Protein AF-A0A5J4DY06-F1 (afdb_monomer_lite)

pLDDT: mean 73.96, std 21.11, range [23.81, 98.19]

Secondary structure (DSSP, 8-state):
----------SS--S----PPP-----------------------PPPPPHHHHHHHHHHHHHHHHHHHHHHHHHHHHHHHHHHHHHHTTSPPGGG-SSS--TT---HHHHHHHHHHHHHHHHHHHHTSHHHHHHHHHHHHHHHHHHHHHHHHHHHHHHHHS-SS--STT-----HHHHHHHHHHHHHHHHHHHHHHHHHHHHHHHHHHHTT----HHHHHHHHTSTTHHHHHHHHHHHHHHHHHHHHHHHHHHHSTT-HHHHHHHHHHHHHHHHHHHHHHHHHHHHIIIIIHHHHHHHHHHHHHHHHHHHHHTTS---HHHHHHHHHHHHHHHHHHHHHHHHHHHHHHHHHHHHHHHHHHHHHHHHHHHHHHHHHHHHHHHHHHHHHHHHHHHHHHHS-S--TTS---HHHHHHHHHHHHHHSPP-

Radius of gyration: 34.56 Å; chains: 1; bounding box: 85×85×115 Å

Sequence (427 aa):
MAFSRVGFLTAAAFCAGWMVLTANLPSALADTRSGREQAQKAGKAAPPVRKKDTEYEVRANKERERASRLMRAIASILEDASVQRYDARKLPSKDDYLVAVPPWTETREDRQEAIRELLDSALAVVTDAPIVDLQKVVSSRYDTIRDLEHRITRLRERRLDAPKDGMLPGILTETVDTINSNIKDLEARIVENRKEIEVSKGKIHKALNDAGVEISKEQLDLLLGSVLGGDLVRLVASFEAARHIDNRLGQLMGENNESLDAARRYFGMHAALFAMLLHAQNELVRKIDRVYMKRLKTIIKDIRTARGETTRMLRERNRDDQRRTLMANRKAQKFSEQVAIFYRNYLKTQRQQIIDARKRTVRDLRIADNTYETVEASFQLRALIEDARASFEAIQKLEAPGFDQVFKNKQLRKEFENLTRKLGPTS

Structure (mmCIF, N/CA/C/O backbone):
data_AF-A0A5J4DY06-F1
#
_entry.id   AF-A0A5J4DY06-F1
#
loop_
_atom_site.group_PDB
_atom_site.id
_atom_site.type_symbol
_atom_site.label_atom_id
_atom_site.label_alt_id
_atom_site.label_comp_id
_atom_site.label_asym_id
_atom_site.label_entity_id
_atom_site.label_seq_id
_atom_site.pdbx_PDB_ins_code
_atom_site.Cartn_x
_atom_site.Cartn_y
_atom_site.Cartn_z
_atom_site.occupancy
_atom_site.B_iso_or_equiv
_atom_site.auth_seq_id
_atom_site.auth_comp_id
_atom_site.auth_asym_id
_atom_site.auth_atom_id
_atom_site.pdbx_PDB_model_num
ATOM 1 N N . MET A 1 1 ? -7.061 19.333 63.121 1.00 29.39 1 MET A N 1
ATOM 2 C CA . MET A 1 1 ? -5.755 19.872 62.683 1.00 29.39 1 MET A CA 1
ATOM 3 C C . MET A 1 1 ? -5.229 18.995 61.554 1.00 29.39 1 MET A C 1
ATOM 5 O O . MET A 1 1 ? -5.328 17.792 61.699 1.00 29.39 1 MET A O 1
ATOM 9 N N . ALA A 1 2 ? -4.759 19.627 60.473 1.00 26.33 2 ALA A N 1
ATOM 10 C CA . ALA A 1 2 ? -3.755 19.223 59.471 1.00 26.33 2 ALA A CA 1
ATOM 11 C C . ALA A 1 2 ? -3.542 17.748 59.006 1.00 26.33 2 ALA A C 1
ATOM 13 O O . ALA A 1 2 ? -3.378 16.843 59.811 1.00 26.33 2 ALA A O 1
ATOM 14 N N . PHE A 1 3 ? -3.326 17.619 57.680 1.00 23.81 3 PHE A N 1
ATOM 15 C CA . PHE A 1 3 ? -2.744 16.494 56.907 1.00 23.81 3 PHE A CA 1
ATOM 16 C C . PHE A 1 3 ? -3.567 15.183 56.773 1.00 23.81 3 PHE A C 1
ATOM 18 O O . PHE A 1 3 ? -4.143 14.702 57.735 1.00 23.81 3 PHE A O 1
ATOM 25 N N . SER A 1 4 ? -3.650 14.534 55.596 1.00 25.78 4 SER A N 1
ATOM 26 C CA . SER A 1 4 ? -3.225 14.949 54.241 1.00 25.78 4 SER A CA 1
ATOM 27 C C . SER A 1 4 ? -4.017 14.249 53.121 1.00 25.78 4 SER A C 1
ATOM 29 O O . SER A 1 4 ? -4.681 13.242 53.347 1.00 25.78 4 SER A O 1
ATOM 31 N N . ARG A 1 5 ? -3.911 14.776 51.893 1.00 31.89 5 ARG A N 1
ATOM 32 C CA . ARG A 1 5 ? -4.499 14.215 50.663 1.00 31.89 5 ARG A CA 1
ATOM 33 C C . ARG A 1 5 ? -3.743 12.970 50.176 1.00 31.89 5 ARG A C 1
ATOM 35 O O . ARG A 1 5 ? -2.547 13.059 49.918 1.00 31.89 5 ARG A O 1
ATOM 42 N N . VAL A 1 6 ? -4.481 11.896 49.902 1.00 27.73 6 VAL A N 1
ATOM 43 C CA . VAL A 1 6 ? -4.159 10.794 48.969 1.00 27.73 6 VAL A CA 1
ATOM 44 C C . VAL A 1 6 ? -5.513 10.357 48.378 1.00 27.73 6 VAL A C 1
ATOM 46 O O . VAL A 1 6 ? -6.487 10.304 49.117 1.00 27.73 6 VAL A O 1
ATOM 49 N N . GLY A 1 7 ? -5.710 10.081 47.090 1.00 26.09 7 GLY A N 1
ATOM 50 C CA . GLY A 1 7 ? -4.785 10.092 45.957 1.00 26.09 7 GLY A CA 1
ATOM 51 C C . GLY A 1 7 ? -5.404 9.338 44.774 1.00 26.09 7 GLY A C 1
ATOM 52 O O . GLY A 1 7 ? -4.909 8.281 44.405 1.00 26.09 7 GLY A O 1
ATOM 53 N N . PHE A 1 8 ? -6.508 9.847 44.213 1.00 24.73 8 PHE A N 1
ATOM 54 C CA . PHE A 1 8 ? -7.174 9.276 43.029 1.00 24.73 8 PHE A CA 1
ATOM 55 C C . PHE A 1 8 ? -6.266 9.433 41.793 1.00 24.73 8 PHE A C 1
ATOM 57 O O . PHE A 1 8 ? -6.304 10.465 41.124 1.00 24.73 8 PHE A O 1
ATOM 64 N N . LEU A 1 9 ? -5.378 8.461 41.540 1.00 26.08 9 LEU A N 1
ATOM 65 C CA . LEU A 1 9 ? -4.348 8.590 40.498 1.00 26.08 9 LEU A CA 1
ATOM 66 C C . LEU A 1 9 ? -3.763 7.243 40.011 1.00 26.08 9 LEU A C 1
ATOM 68 O O . LEU A 1 9 ? -2.550 7.078 39.945 1.00 26.08 9 LEU A O 1
ATOM 72 N N . THR A 1 10 ? -4.611 6.287 39.612 1.00 27.33 10 THR A N 1
ATOM 73 C CA . THR A 1 10 ? -4.180 5.006 38.995 1.00 27.33 10 THR A CA 1
ATOM 74 C C . THR A 1 10 ? -5.220 4.434 38.014 1.00 27.33 10 THR A C 1
ATOM 76 O O . THR A 1 10 ? -5.799 3.377 38.235 1.00 27.33 10 THR A O 1
ATOM 79 N N . ALA A 1 11 ? -5.442 5.123 36.888 1.00 24.81 11 ALA A N 1
ATOM 80 C CA . ALA A 1 11 ? -6.161 4.558 35.728 1.00 24.81 11 ALA A CA 1
ATOM 81 C C . ALA A 1 11 ? -5.686 5.088 34.354 1.00 24.81 11 ALA A C 1
ATOM 83 O O . ALA A 1 11 ? -5.924 4.455 33.333 1.00 24.81 11 ALA A O 1
ATOM 84 N N . ALA A 1 12 ? -4.973 6.221 34.308 1.00 25.16 12 ALA A N 1
ATOM 85 C CA . ALA A 1 12 ? -4.608 6.919 33.066 1.00 25.16 12 ALA A CA 1
ATOM 86 C C . ALA A 1 12 ? -3.180 6.625 32.543 1.00 25.16 12 ALA A C 1
ATOM 88 O O . ALA A 1 12 ? -2.610 7.428 31.808 1.00 25.16 12 ALA A O 1
ATOM 89 N N . ALA A 1 13 ? -2.567 5.502 32.936 1.00 25.31 13 ALA A N 1
ATOM 90 C CA . ALA A 1 13 ? -1.141 5.231 32.715 1.00 25.31 13 ALA A CA 1
ATOM 91 C C . ALA A 1 13 ? -0.868 3.941 31.914 1.00 25.31 13 ALA A C 1
ATOM 93 O O . ALA A 1 13 ? -0.139 3.071 32.380 1.00 25.31 13 ALA A O 1
ATOM 94 N N . PHE A 1 14 ? -1.429 3.821 30.702 1.00 26.16 14 PHE A N 1
ATOM 95 C CA . PHE A 1 14 ? -1.058 2.745 29.760 1.00 26.16 14 PHE A CA 1
ATOM 96 C C . PHE A 1 14 ? -0.947 3.151 28.272 1.00 26.16 14 PHE A C 1
ATOM 98 O O . PHE A 1 14 ? -0.689 2.301 27.426 1.00 26.16 14 PHE A O 1
ATOM 105 N N . CYS A 1 15 ? -1.042 4.445 27.932 1.00 25.62 15 CYS A N 1
ATOM 106 C CA . CYS A 1 15 ? -0.989 4.936 26.539 1.00 25.62 15 CYS A CA 1
ATOM 107 C C . CYS A 1 15 ? 0.415 5.356 26.041 1.00 25.62 15 CYS A C 1
ATOM 109 O O . CYS A 1 15 ? 0.528 6.138 25.100 1.00 25.62 15 CYS A O 1
ATOM 111 N N . ALA A 1 16 ? 1.501 4.878 26.659 1.00 27.62 16 ALA A N 1
ATOM 112 C CA . ALA A 1 16 ? 2.870 5.260 26.293 1.00 27.62 16 ALA A CA 1
ATOM 113 C C . ALA A 1 16 ? 3.794 4.037 26.188 1.00 27.62 16 ALA A C 1
ATOM 115 O O . ALA A 1 16 ? 4.534 3.718 27.117 1.00 27.62 16 ALA A O 1
ATOM 116 N N . GLY A 1 17 ? 3.763 3.339 25.048 1.00 25.75 17 GLY A N 1
ATOM 117 C CA . GLY A 1 17 ? 4.574 2.133 24.896 1.00 25.75 17 GLY A CA 1
ATOM 118 C C . GLY A 1 17 ? 4.544 1.462 23.528 1.00 25.75 17 GLY A C 1
ATOM 119 O O . GLY A 1 17 ? 4.097 0.328 23.462 1.00 25.75 17 GLY A O 1
ATOM 120 N N . TRP A 1 18 ? 5.050 2.144 22.488 1.00 26.56 18 TRP A N 1
ATOM 121 C CA . TRP A 1 18 ? 5.721 1.631 21.266 1.00 26.56 18 TRP A CA 1
ATOM 122 C C . TRP A 1 18 ? 5.713 2.738 20.189 1.00 26.56 18 TRP A C 1
ATOM 124 O O . TRP A 1 18 ? 4.723 3.437 20.043 1.00 26.56 18 TRP A O 1
ATOM 134 N N . MET A 1 19 ? 6.771 3.007 19.418 1.00 25.09 19 MET A N 1
ATOM 135 C CA . MET A 1 19 ? 7.960 2.214 19.094 1.00 25.09 19 MET A CA 1
ATOM 136 C C . MET A 1 19 ? 9.171 3.146 18.878 1.00 25.09 19 MET A C 1
ATOM 138 O O . MET A 1 19 ? 9.257 3.808 17.851 1.00 25.09 19 MET A O 1
ATOM 142 N N . VAL A 1 20 ? 10.130 3.163 19.810 1.00 27.02 20 VAL A N 1
ATOM 143 C CA . VAL A 1 20 ? 11.465 3.742 19.563 1.00 27.02 20 VAL A CA 1
ATOM 144 C C . VAL A 1 20 ? 12.313 2.681 18.866 1.00 27.02 20 VAL A C 1
ATOM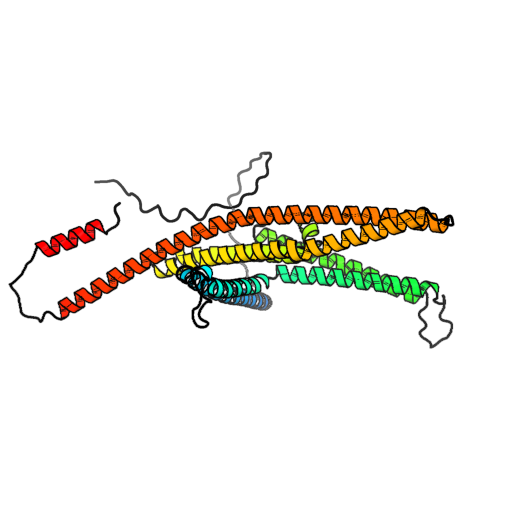 146 O O . VAL A 1 20 ? 12.476 1.583 19.402 1.00 27.02 20 VAL A O 1
ATOM 149 N N . LEU A 1 21 ? 12.851 2.990 17.684 1.00 28.03 21 LEU A N 1
ATOM 150 C CA . LEU A 1 21 ? 13.948 2.221 17.098 1.00 28.03 21 LEU A CA 1
ATOM 151 C C . LEU A 1 21 ? 15.271 2.923 17.431 1.00 28.03 21 LEU A C 1
ATOM 153 O O . LEU A 1 21 ? 15.371 4.143 17.386 1.00 28.03 21 LEU A O 1
ATOM 157 N N . THR A 1 22 ? 16.271 2.148 17.829 1.00 27.14 22 THR A N 1
ATOM 158 C CA . THR A 1 22 ? 17.489 2.637 18.487 1.00 27.14 22 THR A CA 1
ATOM 159 C C . THR A 1 22 ? 18.591 3.060 17.515 1.00 27.14 22 THR A C 1
ATOM 161 O O . THR A 1 22 ? 18.961 2.264 16.650 1.00 27.14 22 THR A O 1
ATOM 164 N N . ALA A 1 23 ? 19.232 4.209 17.765 1.00 28.73 23 ALA A N 1
ATOM 165 C CA . ALA A 1 23 ? 20.577 4.515 17.269 1.00 28.73 23 ALA A CA 1
ATOM 166 C C . ALA A 1 23 ? 21.391 5.364 18.275 1.00 28.73 23 ALA A C 1
ATOM 168 O O . ALA A 1 23 ? 20.957 6.424 18.710 1.00 28.73 23 ALA A O 1
ATOM 169 N N . ASN A 1 24 ? 22.592 4.878 18.602 1.00 25.61 24 ASN A N 1
ATOM 170 C CA . ASN A 1 24 ? 23.661 5.522 19.387 1.00 25.61 24 ASN A CA 1
ATOM 171 C C . ASN A 1 24 ? 24.776 5.959 18.407 1.00 25.61 24 ASN A C 1
ATOM 173 O O . ASN A 1 24 ? 24.871 5.352 17.342 1.00 25.61 24 ASN A O 1
ATOM 177 N N . LEU A 1 25 ? 25.706 6.897 18.639 1.00 25.64 25 LEU A N 1
ATOM 178 C CA . LEU A 1 25 ? 26.154 7.820 19.719 1.00 25.64 25 LEU A CA 1
ATOM 179 C C . LEU A 1 25 ? 27.141 8.823 19.007 1.00 25.64 25 LEU A C 1
ATOM 181 O O . LEU A 1 25 ? 27.393 8.599 17.818 1.00 25.64 25 LEU A O 1
ATOM 185 N N . PRO A 1 26 ? 27.811 9.833 19.626 1.00 33.34 26 PRO A N 1
ATOM 186 C CA . PRO A 1 26 ? 27.715 10.438 20.962 1.00 33.34 26 PRO A CA 1
ATOM 187 C C . PRO A 1 26 ? 27.633 11.998 20.978 1.00 33.34 26 PRO A C 1
ATOM 189 O O . PRO A 1 26 ? 27.609 12.676 19.957 1.00 33.34 26 PRO A O 1
ATOM 192 N N . SER A 1 27 ? 27.639 12.538 22.199 1.00 27.23 27 SER A N 1
ATOM 193 C CA . SER A 1 27 ? 27.631 13.935 22.669 1.00 27.23 27 SER A CA 1
ATOM 194 C C . SER A 1 27 ? 28.631 14.946 22.068 1.00 27.23 27 SER A C 1
ATOM 196 O O . SER A 1 27 ? 29.796 14.621 21.853 1.00 27.23 27 SER A O 1
ATOM 198 N N . ALA A 1 28 ? 28.233 16.229 22.053 1.00 25.36 28 ALA A N 1
ATOM 199 C CA . ALA A 1 28 ? 29.110 17.384 22.316 1.00 25.36 28 ALA A CA 1
ATOM 200 C C . ALA A 1 28 ? 28.316 18.553 22.952 1.00 25.36 28 ALA A C 1
ATOM 202 O O . ALA A 1 28 ? 27.135 18.734 22.665 1.00 25.36 28 ALA A O 1
ATOM 203 N N . LEU A 1 29 ? 28.959 19.308 23.850 1.00 26.34 29 LEU A N 1
ATOM 204 C CA . LEU A 1 29 ? 28.382 20.386 24.677 1.00 26.34 29 LEU A CA 1
ATOM 205 C C . LEU A 1 29 ? 28.415 21.758 23.977 1.00 26.34 29 LEU A C 1
ATOM 207 O O . LEU A 1 29 ? 29.354 22.010 23.229 1.00 26.34 29 LEU A O 1
ATOM 211 N N . ALA A 1 30 ? 27.510 22.676 24.354 1.00 27.42 30 ALA A N 1
ATOM 212 C CA . ALA A 1 30 ? 27.876 24.022 24.841 1.00 27.42 30 ALA A CA 1
ATOM 213 C C . ALA A 1 30 ? 26.662 24.831 25.353 1.00 27.42 30 ALA A C 1
ATOM 215 O O . ALA A 1 30 ? 25.580 24.802 24.771 1.00 27.42 30 ALA A O 1
ATOM 216 N N . ASP A 1 31 ? 26.883 25.586 26.430 1.00 26.38 31 ASP A N 1
ATOM 217 C CA . ASP A 1 31 ? 25.990 26.610 26.987 1.00 26.38 31 ASP A CA 1
ATOM 218 C C . ASP A 1 31 ? 25.717 27.784 26.027 1.00 26.38 31 ASP A C 1
ATOM 220 O O . ASP A 1 31 ? 26.595 28.198 25.271 1.00 26.38 31 ASP A O 1
ATOM 224 N N . THR A 1 32 ? 24.575 28.461 26.197 1.00 28.03 32 THR A N 1
ATOM 225 C CA . THR A 1 32 ? 24.593 29.857 26.699 1.00 28.03 32 THR A CA 1
ATOM 226 C C . THR A 1 32 ? 23.214 30.353 27.142 1.00 28.03 32 THR A C 1
ATOM 228 O O . THR A 1 32 ? 22.198 30.169 26.477 1.00 28.03 32 THR A O 1
ATOM 231 N N . ARG A 1 33 ? 23.193 31.017 28.303 1.00 26.50 33 ARG A N 1
ATOM 232 C CA . ARG A 1 33 ? 22.049 31.773 28.835 1.00 26.50 33 ARG A CA 1
ATOM 233 C C . ARG A 1 33 ? 22.005 33.192 28.249 1.00 26.50 33 ARG A C 1
ATOM 235 O O . ARG A 1 33 ? 23.034 33.710 27.831 1.00 26.50 33 ARG A O 1
ATOM 242 N N . SER A 1 34 ? 20.863 33.852 28.477 1.00 26.55 34 SER A N 1
ATOM 243 C CA . SER A 1 34 ? 20.632 35.313 28.541 1.00 26.55 34 SER A CA 1
ATOM 244 C C . SER A 1 34 ? 19.835 35.909 27.375 1.00 26.55 34 SER A C 1
ATOM 246 O O . SER A 1 34 ? 19.971 35.479 26.236 1.00 26.55 34 SER A O 1
ATOM 248 N N . GLY A 1 35 ? 18.992 36.905 27.683 1.00 27.61 35 GLY A N 1
ATOM 249 C CA . GLY A 1 35 ? 18.157 37.612 26.699 1.00 27.61 35 GLY A CA 1
ATOM 250 C C . GLY A 1 35 ? 16.695 37.840 27.105 1.00 27.61 35 GLY A C 1
ATOM 251 O O . GLY A 1 35 ? 15.797 37.614 26.298 1.00 27.61 35 GLY A O 1
ATOM 252 N N . ARG A 1 36 ? 16.424 38.268 28.347 1.00 28.19 36 ARG A N 1
ATOM 253 C CA . ARG A 1 36 ? 15.122 38.864 28.711 1.00 28.19 36 ARG A CA 1
ATOM 254 C C . ARG A 1 36 ? 15.179 40.373 28.436 1.00 28.19 36 ARG A C 1
ATOM 256 O O . ARG A 1 36 ? 16.230 40.957 28.661 1.00 28.19 36 ARG A O 1
ATOM 263 N N . GLU A 1 37 ? 14.035 40.957 28.057 1.00 26.89 37 GLU A N 1
ATOM 264 C CA . GLU A 1 37 ? 13.798 42.406 27.843 1.00 26.89 37 GLU A CA 1
ATOM 265 C C . GLU A 1 37 ? 14.522 42.969 26.594 1.00 26.89 37 GLU A C 1
ATOM 267 O O . GLU A 1 37 ? 15.715 42.792 26.416 1.00 26.89 37 GLU A O 1
ATOM 272 N N . GLN A 1 38 ? 13.879 43.634 25.629 1.00 27.62 38 GLN A N 1
ATOM 273 C CA . GLN A 1 38 ? 12.948 44.759 25.747 1.00 27.62 38 GLN A CA 1
ATOM 274 C C . GLN A 1 38 ? 12.006 44.826 24.527 1.00 27.62 38 GLN A C 1
ATOM 276 O O . GLN A 1 38 ? 12.461 44.766 23.387 1.00 27.62 38 GLN A O 1
ATOM 281 N N . ALA A 1 39 ? 10.703 45.030 24.748 1.00 28.08 39 ALA A N 1
ATOM 282 C CA . ALA A 1 39 ? 9.760 45.387 23.683 1.00 28.08 39 ALA A CA 1
ATOM 283 C C . ALA A 1 39 ? 8.559 46.171 24.241 1.00 28.08 39 ALA A C 1
ATOM 285 O O . ALA A 1 39 ? 7.545 45.596 24.635 1.00 28.08 39 ALA A O 1
ATOM 286 N N . GLN A 1 40 ? 8.652 47.502 24.249 1.00 29.69 40 GLN A N 1
ATOM 287 C CA . GLN A 1 40 ? 7.490 48.382 24.382 1.00 29.69 40 GLN A CA 1
ATOM 288 C C . GLN A 1 40 ? 7.609 49.594 23.450 1.00 29.69 40 GLN A C 1
ATOM 290 O O . GLN A 1 40 ? 8.683 50.163 23.296 1.00 29.69 40 GLN A O 1
ATOM 295 N N . LYS A 1 41 ? 6.446 50.014 22.928 1.00 30.91 41 LYS A N 1
ATOM 296 C CA . LYS A 1 41 ? 6.160 51.251 22.171 1.00 30.91 41 LYS A CA 1
ATOM 297 C C . LYS A 1 41 ? 6.677 51.346 20.725 1.00 30.91 41 LYS A C 1
ATOM 299 O O . LYS A 1 41 ? 7.698 51.963 20.454 1.00 30.91 41 LYS A O 1
ATOM 304 N N . ALA A 1 42 ? 5.804 50.962 19.792 1.00 30.19 42 ALA A N 1
ATOM 305 C CA . ALA A 1 42 ? 5.405 51.841 18.684 1.00 30.19 42 ALA A CA 1
ATOM 306 C C . ALA A 1 42 ? 4.034 51.405 18.133 1.00 30.19 42 ALA A C 1
ATOM 308 O O . ALA A 1 42 ? 3.924 50.371 17.483 1.00 30.19 42 ALA A O 1
ATOM 309 N N . GLY A 1 43 ? 2.977 52.182 18.387 1.00 33.09 43 GLY A N 1
ATOM 310 C CA . GLY A 1 43 ? 1.672 51.967 17.756 1.00 33.09 43 GLY A CA 1
ATOM 311 C C . GLY A 1 43 ? 1.510 52.857 16.526 1.00 33.09 43 GLY A C 1
ATOM 312 O O . GLY A 1 43 ? 1.545 54.078 16.668 1.00 33.09 43 GLY A O 1
ATOM 313 N N . LYS A 1 44 ? 1.304 52.271 15.337 1.00 33.75 44 LYS A N 1
ATOM 314 C CA . LYS A 1 44 ? 0.810 52.971 14.136 1.00 33.75 44 LYS A CA 1
ATOM 315 C C . LYS A 1 44 ? -0.052 52.042 13.269 1.00 33.75 44 LYS A C 1
ATOM 317 O O . LYS A 1 44 ? 0.398 50.964 12.917 1.00 33.75 44 LYS A O 1
ATOM 322 N N . ALA A 1 45 ? -1.246 52.538 12.929 1.00 32.41 45 ALA A N 1
ATOM 323 C CA . ALA A 1 45 ? -2.150 52.161 11.830 1.00 32.41 45 ALA A CA 1
ATOM 324 C C . ALA A 1 45 ? -2.360 50.664 11.499 1.00 32.41 45 ALA A C 1
ATOM 326 O O . ALA A 1 45 ? -1.487 49.991 10.957 1.00 32.41 45 ALA A O 1
ATOM 327 N N . ALA A 1 46 ? -3.598 50.189 11.676 1.00 35.78 46 ALA A N 1
ATOM 328 C CA . ALA A 1 46 ? -4.049 48.923 11.101 1.00 35.78 46 ALA A CA 1
ATOM 329 C C . ALA A 1 46 ? -4.079 49.004 9.554 1.00 35.78 46 ALA A C 1
ATOM 331 O O . ALA A 1 46 ? -4.718 49.913 9.015 1.00 35.78 46 ALA A O 1
ATOM 332 N N . PRO A 1 47 ? -3.420 48.086 8.822 1.00 39.44 47 PRO A N 1
ATOM 333 C CA . PRO A 1 47 ? -3.543 48.004 7.370 1.00 39.44 47 PRO A CA 1
ATOM 334 C C . PRO A 1 47 ? -4.889 47.368 6.965 1.00 39.44 47 PRO A C 1
ATOM 336 O O . PRO A 1 47 ? -5.465 46.601 7.739 1.00 39.44 47 PRO A O 1
ATOM 339 N N . PRO A 1 48 ? -5.406 47.647 5.753 1.00 40.75 48 PRO A N 1
ATOM 340 C CA . PRO A 1 48 ? -6.681 47.097 5.303 1.00 40.75 48 PRO A CA 1
ATOM 341 C C . PRO A 1 48 ? -6.605 45.574 5.134 1.00 40.75 48 PRO A C 1
ATOM 343 O O . PRO A 1 48 ? -5.689 45.063 4.483 1.00 40.75 48 PRO A O 1
ATOM 346 N N . VAL A 1 49 ? -7.601 44.867 5.681 1.00 43.56 49 VAL A N 1
ATOM 347 C CA . VAL A 1 49 ? -7.757 43.407 5.566 1.00 43.56 49 VAL A CA 1
ATOM 348 C C . VAL A 1 49 ? -7.750 43.007 4.089 1.00 43.56 49 VAL A C 1
ATOM 350 O O . VAL A 1 49 ? -8.565 43.484 3.292 1.00 43.56 49 VAL A O 1
ATOM 353 N N . ARG A 1 50 ? -6.793 42.163 3.692 1.00 43.72 50 ARG A N 1
ATOM 354 C CA . ARG A 1 50 ? -6.572 41.819 2.285 1.00 43.72 50 ARG A CA 1
ATOM 355 C C . ARG A 1 50 ? -7.481 40.659 1.891 1.00 43.72 50 ARG A C 1
ATOM 357 O O . ARG A 1 50 ? -7.421 39.587 2.474 1.00 43.72 50 ARG A O 1
ATOM 364 N N . LYS A 1 51 ? -8.205 40.807 0.775 1.00 47.56 51 LYS A N 1
ATOM 365 C CA . LYS A 1 51 ? -9.056 39.755 0.164 1.00 47.56 51 LYS A CA 1
ATOM 366 C C . LYS A 1 51 ? -8.346 38.417 -0.157 1.00 47.56 51 LYS A C 1
ATOM 368 O O . LYS A 1 51 ? -9.004 37.472 -0.574 1.00 47.56 51 LYS A O 1
ATOM 373 N N . LYS A 1 52 ? -7.019 38.327 0.003 1.00 43.03 52 LYS A N 1
ATOM 374 C CA . LYS A 1 52 ? -6.252 37.077 -0.137 1.00 43.03 52 LYS A CA 1
ATOM 375 C C . LYS A 1 52 ? -6.352 36.171 1.092 1.00 43.03 52 LYS A C 1
ATOM 377 O O . LYS A 1 52 ? -6.257 34.957 0.936 1.00 43.03 52 LYS A O 1
ATOM 382 N N . ASP A 1 53 ? -6.576 36.741 2.273 1.00 48.47 53 ASP A N 1
ATOM 383 C CA . ASP A 1 53 ? -6.624 35.988 3.528 1.00 48.47 53 ASP A CA 1
ATOM 384 C C . ASP A 1 53 ? -7.870 35.080 3.533 1.00 48.47 53 ASP A C 1
ATOM 386 O O . ASP A 1 53 ? -7.777 33.876 3.763 1.00 48.47 53 ASP A O 1
ATOM 390 N N . THR A 1 54 ? -9.005 35.618 3.072 1.00 56.38 54 THR A N 1
ATOM 391 C CA . THR A 1 54 ? -10.282 34.904 2.916 1.00 56.38 54 THR A CA 1
ATOM 392 C C . THR A 1 54 ? -10.239 33.711 1.953 1.00 56.38 54 THR A C 1
ATOM 394 O O . THR A 1 54 ? -10.882 32.703 2.224 1.00 56.38 54 THR A O 1
ATOM 397 N N . GLU A 1 55 ? -9.492 33.759 0.841 1.00 45.47 55 GLU A N 1
ATOM 398 C CA . GLU A 1 55 ? -9.380 32.589 -0.056 1.00 45.47 55 GLU A CA 1
ATOM 399 C C . GLU A 1 55 ? -8.538 31.471 0.572 1.00 45.47 55 GLU A C 1
ATOM 401 O O . GLU A 1 55 ? -8.852 30.289 0.410 1.00 45.47 55 GLU A O 1
ATOM 406 N N . TYR A 1 56 ? -7.490 31.838 1.316 1.00 53.53 56 TYR A N 1
ATOM 407 C CA . TYR A 1 56 ? -6.655 30.886 2.044 1.00 53.53 56 TYR A CA 1
ATOM 408 C C . TYR A 1 56 ? -7.431 30.231 3.194 1.00 53.53 56 TYR A C 1
ATOM 410 O O . TYR A 1 56 ? -7.400 29.008 3.330 1.00 53.53 56 TYR A O 1
ATOM 418 N N . GLU A 1 57 ? -8.188 31.015 3.965 1.00 52.50 57 GLU A N 1
ATOM 419 C CA . GLU A 1 57 ? -9.056 30.519 5.038 1.00 52.50 57 GLU A CA 1
ATOM 420 C C . GLU A 1 57 ? -10.191 29.636 4.510 1.00 52.50 57 GLU A C 1
ATOM 422 O O . GLU A 1 57 ? -10.419 28.555 5.051 1.00 52.50 57 GLU A O 1
ATOM 427 N N . VAL A 1 58 ? -10.864 30.023 3.418 1.00 59.28 58 VAL A N 1
ATOM 428 C CA . VAL A 1 58 ? -11.912 29.199 2.787 1.00 59.28 58 VAL A CA 1
ATOM 429 C C . VAL A 1 58 ? -11.338 27.884 2.256 1.00 59.28 58 VAL A C 1
ATOM 431 O O . VAL A 1 58 ? -11.957 26.832 2.429 1.00 59.28 58 VAL A O 1
ATOM 434 N N . ARG A 1 59 ? -10.143 27.898 1.652 1.00 48.06 59 ARG A N 1
ATOM 435 C CA . ARG A 1 59 ? -9.482 26.676 1.171 1.00 48.06 59 ARG A CA 1
ATOM 436 C C . ARG A 1 59 ? -9.055 25.771 2.329 1.00 48.06 59 ARG A C 1
ATOM 438 O O . ARG A 1 59 ? -9.355 24.579 2.294 1.00 48.06 59 ARG A O 1
ATOM 445 N N . ALA A 1 60 ? -8.462 26.339 3.380 1.00 52.50 60 ALA A N 1
ATOM 446 C CA . ALA A 1 60 ? -8.082 25.616 4.591 1.00 52.50 60 ALA A CA 1
ATOM 447 C C . ALA A 1 60 ? -9.301 25.039 5.337 1.00 52.50 60 ALA A C 1
ATOM 449 O O . ALA A 1 60 ? -9.258 23.889 5.772 1.00 52.50 60 ALA A O 1
ATOM 450 N N . ASN A 1 61 ? -10.414 25.774 5.439 1.00 63.78 61 ASN A N 1
ATOM 451 C CA . ASN A 1 61 ? -11.661 25.248 6.001 1.00 63.78 61 ASN A CA 1
ATOM 452 C C . ASN A 1 61 ? -12.246 24.132 5.132 1.00 63.78 61 ASN A C 1
ATOM 454 O O . ASN A 1 61 ? -12.634 23.100 5.668 1.00 63.78 61 ASN A O 1
ATOM 458 N N . LYS A 1 62 ? -12.240 24.265 3.802 1.00 61.25 62 LYS A N 1
ATOM 459 C CA . LYS A 1 62 ? -12.722 23.211 2.895 1.00 61.25 62 LYS A CA 1
ATOM 460 C C . LYS A 1 62 ? -11.891 21.926 2.994 1.00 61.25 62 LYS A C 1
ATOM 462 O O . LYS A 1 62 ? -12.444 20.832 2.893 1.00 61.25 62 LYS A O 1
ATOM 467 N N . GLU A 1 63 ? -10.582 22.038 3.218 1.00 52.19 63 GLU A N 1
ATOM 468 C CA . GLU A 1 63 ? -9.696 20.896 3.481 1.00 52.19 63 GLU A CA 1
ATOM 469 C C . GLU A 1 63 ? -9.933 20.297 4.880 1.00 52.19 63 GLU A C 1
ATOM 471 O O . GLU A 1 63 ? -10.097 19.080 4.991 1.00 52.19 63 GLU A O 1
ATOM 476 N N . ARG A 1 64 ? -10.096 21.124 5.924 1.00 60.03 64 ARG A N 1
ATOM 477 C CA . ARG A 1 64 ? -10.497 20.673 7.273 1.00 60.03 64 ARG A CA 1
ATOM 478 C C . ARG A 1 64 ? -11.847 19.956 7.271 1.00 60.03 64 ARG A C 1
ATOM 480 O O . ARG A 1 64 ? -11.946 18.868 7.819 1.00 60.03 64 ARG A O 1
ATOM 487 N N . GLU A 1 65 ? -12.869 20.487 6.603 1.00 63.75 65 GLU A N 1
ATOM 488 C CA . GLU A 1 65 ? -14.179 19.833 6.488 1.00 63.75 65 GLU A CA 1
ATOM 489 C C . GLU A 1 65 ? -14.127 18.513 5.710 1.00 63.75 65 GLU A C 1
ATOM 491 O O . GLU A 1 65 ? -14.945 17.621 5.946 1.00 63.75 65 GLU A O 1
ATOM 496 N N . ARG A 1 66 ? -13.236 18.394 4.716 1.00 59.47 66 ARG A N 1
ATOM 497 C CA . ARG A 1 66 ? -13.008 17.129 4.002 1.00 59.47 66 ARG A CA 1
ATOM 498 C C . ARG A 1 66 ? -12.392 16.108 4.951 1.00 59.47 66 ARG A C 1
ATOM 500 O O . ARG A 1 66 ? -12.972 15.039 5.113 1.00 59.47 66 ARG A O 1
ATOM 507 N N . ALA A 1 67 ? -11.327 16.477 5.663 1.00 62.12 67 ALA A N 1
ATOM 508 C CA . ALA A 1 67 ? -10.732 15.637 6.700 1.00 62.12 67 ALA A CA 1
ATOM 509 C C . ALA A 1 67 ? -11.762 15.238 7.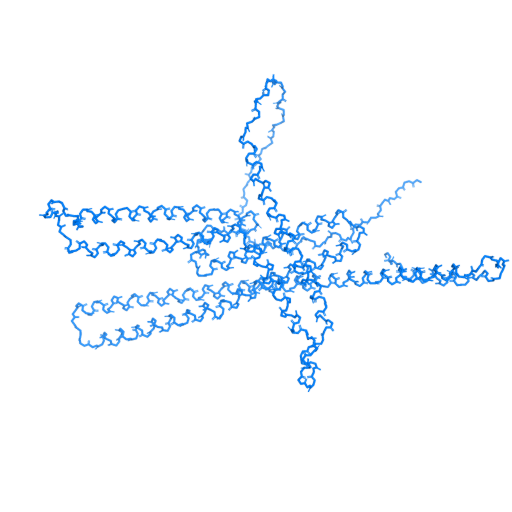777 1.00 62.12 67 ALA A C 1
ATOM 511 O O . ALA A 1 67 ? -11.915 14.059 8.071 1.00 62.12 67 ALA A O 1
ATOM 512 N N . SER A 1 68 ? -12.565 16.172 8.297 1.00 65.88 68 SER A N 1
ATOM 513 C CA . SER A 1 68 ? -13.614 15.892 9.295 1.00 65.88 68 SER A CA 1
ATOM 514 C C . SER A 1 68 ? -14.799 15.068 8.768 1.00 65.88 68 SER A C 1
ATOM 516 O O . SER A 1 68 ? -15.560 14.517 9.566 1.00 65.88 68 SER A O 1
ATOM 518 N N . ARG A 1 69 ? -15.012 14.994 7.448 1.00 68.31 69 ARG A N 1
ATOM 519 C CA . ARG A 1 69 ? -15.978 14.067 6.828 1.00 68.31 69 ARG A CA 1
ATOM 520 C C . ARG A 1 69 ? -15.379 12.671 6.683 1.00 68.31 69 ARG A C 1
ATOM 522 O O . ARG A 1 69 ? -16.016 11.717 7.114 1.00 68.31 69 ARG A O 1
ATOM 529 N N . LEU A 1 70 ? -14.150 12.570 6.176 1.00 65.69 70 LEU A N 1
ATOM 530 C CA . LEU A 1 70 ? -13.414 11.306 6.062 1.00 65.69 70 LEU A CA 1
ATOM 531 C C . LEU A 1 70 ? -13.247 10.642 7.436 1.00 65.69 70 LEU A C 1
ATOM 533 O O . LEU A 1 70 ? -13.634 9.493 7.603 1.00 65.69 70 LEU A O 1
ATOM 537 N N . MET A 1 71 ? -12.802 11.388 8.451 1.00 68.12 71 MET A N 1
ATOM 538 C CA . MET A 1 71 ? -12.652 10.887 9.825 1.00 68.12 71 MET A CA 1
ATOM 539 C C . MET A 1 71 ? -13.972 10.376 10.420 1.00 68.12 71 MET A C 1
ATOM 541 O O . MET A 1 71 ? -13.954 9.398 11.157 1.00 68.12 71 MET A O 1
ATOM 545 N N . ARG A 1 72 ? -15.121 10.987 10.085 1.00 72.44 72 ARG A N 1
ATOM 546 C CA . ARG A 1 72 ? -16.441 10.490 10.517 1.00 72.44 72 ARG A CA 1
ATOM 547 C C . ARG A 1 72 ? -16.854 9.209 9.795 1.00 72.44 72 ARG A C 1
ATOM 549 O O . ARG A 1 72 ? -17.365 8.313 10.451 1.00 72.44 72 ARG A O 1
ATOM 556 N N . ALA A 1 73 ? -16.604 9.108 8.489 1.00 73.81 73 ALA A N 1
ATOM 557 C CA . ALA A 1 73 ? -16.871 7.890 7.724 1.00 73.81 73 ALA A CA 1
ATOM 558 C C . ALA A 1 73 ? -15.984 6.719 8.183 1.00 73.81 73 ALA A C 1
ATOM 560 O O . ALA A 1 73 ? -16.463 5.602 8.345 1.00 73.81 73 ALA A O 1
ATOM 561 N N . ILE A 1 74 ? -14.701 6.977 8.461 1.00 74.75 74 ILE A N 1
ATOM 562 C CA . ILE A 1 74 ? -13.796 5.967 9.022 1.00 74.75 74 ILE A CA 1
ATOM 563 C C . ILE A 1 74 ? -14.252 5.581 10.435 1.00 74.75 74 ILE A C 1
ATOM 565 O O . ILE A 1 74 ? -14.291 4.397 10.753 1.00 74.75 74 ILE A O 1
ATOM 569 N N . ALA A 1 75 ? -14.649 6.551 11.268 1.00 74.25 75 ALA A N 1
ATOM 570 C CA . ALA A 1 75 ? -15.154 6.284 12.612 1.00 74.25 75 ALA A CA 1
ATOM 571 C C . ALA A 1 75 ? -16.388 5.368 12.611 1.00 74.25 75 ALA A C 1
ATOM 573 O O . ALA A 1 75 ? -16.384 4.395 13.356 1.00 74.25 75 ALA A O 1
ATOM 574 N N . SER A 1 76 ? -17.392 5.614 11.757 1.00 80.56 76 SER A N 1
ATOM 575 C CA . SER A 1 76 ? -18.572 4.739 11.677 1.00 80.56 76 SER A CA 1
ATOM 576 C C . SER A 1 76 ? -18.216 3.329 11.200 1.00 80.56 76 SER A C 1
ATOM 578 O O . SER A 1 76 ? -18.647 2.361 11.811 1.00 80.56 76 SER A O 1
ATOM 580 N N . ILE A 1 77 ? -17.351 3.190 10.187 1.00 82.00 77 ILE A N 1
ATOM 581 C CA . ILE A 1 77 ? -16.922 1.868 9.695 1.00 82.00 77 ILE A CA 1
ATOM 582 C C . ILE A 1 77 ? -16.133 1.096 10.771 1.00 82.00 77 ILE A C 1
ATOM 584 O O . ILE A 1 77 ? -16.285 -0.116 10.909 1.00 82.00 77 ILE A O 1
ATOM 588 N N . LEU A 1 78 ? -15.290 1.780 11.554 1.00 82.25 78 LEU A N 1
ATOM 589 C CA . LEU A 1 78 ? -14.552 1.169 12.667 1.00 82.25 78 LEU A CA 1
ATOM 590 C C . LEU A 1 78 ? -15.457 0.813 13.851 1.00 82.25 78 LEU A C 1
ATOM 592 O O . LEU A 1 78 ? -15.200 -0.171 14.540 1.00 82.25 78 LEU A O 1
ATOM 596 N N . GLU A 1 79 ? -16.506 1.592 14.088 1.00 84.38 79 GLU A N 1
ATOM 597 C CA . GLU A 1 79 ? -17.525 1.321 15.097 1.00 84.38 79 GLU A CA 1
ATOM 598 C C . GLU A 1 79 ? -18.353 0.087 14.715 1.00 84.38 79 GLU A C 1
ATOM 600 O O . GLU A 1 79 ? -18.411 -0.858 15.506 1.00 84.38 79 GLU A O 1
ATOM 605 N N . ASP A 1 80 ? -18.844 0.013 13.475 1.00 84.62 80 ASP A N 1
ATOM 606 C CA . ASP A 1 80 ? -19.504 -1.177 12.925 1.00 84.62 80 ASP A CA 1
ATOM 607 C C . ASP A 1 80 ? -18.584 -2.407 13.009 1.00 84.62 80 ASP A C 1
ATOM 609 O O . ASP A 1 80 ? -18.988 -3.474 13.480 1.00 84.62 80 ASP A O 1
ATOM 613 N N . ALA A 1 81 ? -17.308 -2.252 12.635 1.00 82.75 81 ALA A N 1
ATOM 614 C CA . ALA A 1 81 ? -16.313 -3.314 12.755 1.00 82.75 81 ALA A CA 1
ATOM 615 C C . ALA A 1 81 ? -16.063 -3.718 14.218 1.00 82.75 81 ALA A C 1
ATOM 617 O O . ALA A 1 81 ? -15.798 -4.889 14.478 1.00 82.75 81 ALA A O 1
ATOM 618 N N . SER A 1 82 ? -16.153 -2.802 15.186 1.00 82.94 82 SER A N 1
ATOM 619 C CA . SER A 1 82 ? -15.999 -3.125 16.610 1.00 82.94 82 SER A CA 1
ATOM 620 C C . SER A 1 82 ? -17.162 -3.973 17.134 1.00 82.94 82 SER A C 1
ATOM 622 O O . SER A 1 82 ? -16.924 -5.023 17.737 1.00 82.94 82 SER A O 1
ATOM 624 N N . VAL A 1 83 ? -18.402 -3.590 16.806 1.00 83.06 83 VAL A N 1
ATOM 625 C CA . VAL A 1 83 ? -19.624 -4.316 17.186 1.00 83.06 83 VAL A CA 1
ATOM 626 C C . VAL A 1 83 ? -19.626 -5.699 16.540 1.00 83.06 83 VAL A C 1
ATOM 628 O O . VAL A 1 83 ? -19.741 -6.712 17.233 1.00 83.06 83 VAL A O 1
ATOM 631 N N . GLN A 1 84 ? -19.380 -5.777 15.227 1.00 84.25 84 GLN A N 1
ATOM 632 C CA . GLN A 1 84 ? -19.323 -7.062 14.535 1.00 84.25 84 GLN A CA 1
ATOM 633 C C . GLN A 1 84 ? -18.212 -7.975 15.070 1.00 84.25 84 GLN A C 1
ATOM 635 O O . GLN A 1 84 ? -18.438 -9.178 15.195 1.00 84.25 84 GLN A O 1
ATOM 640 N N . ARG A 1 85 ? -17.036 -7.436 15.432 1.00 84.56 85 ARG A N 1
ATOM 641 C CA . ARG A 1 85 ? -15.930 -8.211 16.033 1.00 84.56 85 ARG A CA 1
ATOM 642 C C . ARG A 1 85 ? -16.245 -8.739 17.430 1.00 84.56 85 ARG A C 1
ATOM 644 O O . ARG A 1 85 ? -15.714 -9.791 17.791 1.00 84.56 85 ARG A O 1
ATOM 651 N N . TYR A 1 86 ? -17.067 -8.034 18.203 1.00 80.31 86 TYR A N 1
ATOM 652 C CA . TYR A 1 86 ? -17.552 -8.512 19.496 1.00 80.31 86 TYR A CA 1
ATOM 653 C C . TYR A 1 86 ? -18.553 -9.659 19.315 1.00 80.31 86 TYR A C 1
ATOM 655 O O . TYR A 1 86 ? -18.386 -10.729 19.902 1.00 80.31 86 TYR A O 1
ATOM 663 N N . ASP A 1 87 ? -19.537 -9.484 18.433 1.00 83.00 87 ASP A N 1
ATOM 664 C CA . ASP A 1 87 ? -20.564 -10.499 18.184 1.00 83.00 87 ASP A CA 1
ATOM 665 C C . ASP A 1 87 ? -20.021 -11.753 17.486 1.00 83.00 87 ASP A C 1
ATOM 667 O O . ASP A 1 87 ? -20.433 -12.861 17.827 1.00 83.00 87 ASP A O 1
ATOM 671 N N . ALA A 1 88 ? -19.029 -11.624 16.596 1.00 80.56 88 ALA A N 1
ATOM 672 C CA . ALA A 1 88 ? -18.367 -12.762 15.946 1.00 80.56 88 ALA A CA 1
ATOM 673 C C . ALA A 1 88 ? -17.811 -13.796 16.943 1.00 80.56 88 ALA A C 1
ATOM 675 O O . ALA A 1 88 ? -17.782 -14.991 16.648 1.00 80.56 88 ALA A O 1
ATOM 676 N N . ARG A 1 89 ? -17.385 -13.361 18.139 1.00 74.94 89 ARG A N 1
ATOM 677 C CA . ARG A 1 89 ? -16.881 -14.264 19.193 1.00 74.94 89 ARG A CA 1
ATOM 678 C C . ARG A 1 89 ? -17.972 -15.164 19.764 1.00 74.94 89 ARG A C 1
ATOM 680 O O . ARG A 1 89 ? -17.662 -16.261 20.217 1.00 74.94 89 ARG A O 1
ATOM 687 N N . LYS A 1 90 ? -19.225 -14.702 19.737 1.00 80.69 90 LYS A N 1
ATOM 688 C CA . LYS A 1 90 ? -20.402 -15.407 20.263 1.00 80.69 90 LYS A CA 1
ATOM 689 C C . LYS A 1 90 ? -20.974 -16.413 19.259 1.00 80.69 90 LYS A C 1
ATOM 691 O O . LYS A 1 90 ? -21.699 -17.316 19.664 1.00 80.69 90 LYS A O 1
ATOM 696 N N . LEU A 1 91 ? -20.661 -16.262 17.969 1.00 81.94 91 LEU A N 1
ATOM 697 C CA . LEU A 1 91 ? -21.092 -17.184 16.917 1.00 81.94 91 LEU A CA 1
ATOM 698 C C . LEU A 1 91 ? -20.272 -18.488 16.943 1.00 81.94 91 LEU A C 1
ATOM 700 O O . LEU A 1 91 ? -19.067 -18.432 17.223 1.00 81.94 91 LEU A O 1
ATOM 704 N N . PRO A 1 92 ? -20.883 -19.646 16.631 1.00 79.19 92 PRO A N 1
ATOM 705 C CA . PRO A 1 92 ? -20.174 -20.912 16.445 1.00 79.19 92 PRO A CA 1
ATOM 706 C C . PRO A 1 92 ? -19.289 -20.897 15.187 1.00 79.19 92 PRO A C 1
ATOM 708 O O . PRO A 1 92 ? -19.531 -20.145 14.237 1.00 79.19 92 PRO A O 1
ATOM 711 N N . SER A 1 93 ? -18.257 -21.738 15.195 1.00 78.94 93 SER A N 1
ATOM 712 C CA . SER A 1 93 ? -17.404 -22.040 14.040 1.00 78.94 93 SER A CA 1
ATOM 713 C C . SER A 1 93 ? -18.140 -22.926 13.035 1.00 78.94 93 SER A C 1
ATOM 715 O O . SER A 1 93 ? -18.936 -23.777 13.434 1.00 78.94 93 SER A O 1
ATOM 717 N N . LYS A 1 94 ? -17.806 -22.832 11.742 1.00 77.25 94 LYS A N 1
ATOM 718 C CA . LYS A 1 94 ? -18.192 -23.842 10.734 1.00 77.25 94 LYS A CA 1
ATOM 719 C C . LYS A 1 94 ? -17.806 -25.268 11.149 1.00 77.25 94 LYS A C 1
ATOM 721 O O . LYS A 1 94 ? -18.555 -26.195 10.855 1.00 77.25 94 LYS A O 1
ATOM 726 N N . ASP A 1 95 ? -16.701 -25.426 11.877 1.00 76.56 95 ASP A N 1
ATOM 727 C CA . ASP A 1 95 ? -16.207 -26.724 12.362 1.00 76.56 95 ASP A CA 1
ATOM 728 C C . ASP A 1 95 ? -16.985 -27.271 13.581 1.00 76.56 95 ASP A C 1
ATOM 730 O O . ASP A 1 95 ? -16.866 -28.454 13.898 1.00 76.56 95 ASP A O 1
ATOM 734 N N . ASP A 1 96 ? -17.803 -26.447 14.254 1.00 75.56 96 ASP A N 1
ATOM 735 C CA . ASP A 1 96 ? -18.648 -26.886 15.380 1.00 75.56 96 ASP A CA 1
ATOM 736 C C . ASP A 1 96 ? -19.909 -27.643 14.892 1.00 75.56 96 ASP A C 1
ATOM 738 O O . ASP A 1 96 ? -20.612 -28.281 15.680 1.00 75.56 96 ASP A O 1
ATOM 742 N N . TYR A 1 97 ? -20.206 -27.596 13.585 1.00 74.94 97 TYR A N 1
ATOM 743 C CA . TYR A 1 97 ? -21.347 -28.274 12.971 1.00 74.94 97 TYR A CA 1
ATOM 744 C C . TYR A 1 97 ? -20.961 -29.668 12.449 1.00 74.94 97 TYR A C 1
ATOM 746 O O . TYR A 1 97 ? -20.185 -29.820 11.510 1.00 74.94 97 TYR A O 1
ATOM 754 N N . LEU A 1 98 ? -21.586 -30.711 13.009 1.00 64.94 98 LEU A N 1
ATOM 755 C CA . LEU A 1 98 ? -21.375 -32.118 12.617 1.00 64.94 98 LEU A CA 1
ATOM 756 C C . LEU A 1 98 ? -21.924 -32.481 11.218 1.00 64.94 98 LEU A C 1
ATOM 758 O O . LEU A 1 98 ? -21.685 -33.579 10.719 1.00 64.94 98 LEU A O 1
ATOM 762 N N . VAL A 1 99 ? -22.696 -31.583 10.605 1.00 67.00 99 VAL A N 1
ATOM 763 C CA . VAL A 1 99 ? -23.326 -31.712 9.282 1.00 67.00 99 VAL A CA 1
ATOM 764 C C . VAL A 1 99 ? -23.158 -30.370 8.564 1.00 67.00 99 VAL A C 1
ATOM 766 O O . VAL A 1 99 ? -22.945 -29.353 9.220 1.00 67.00 99 VAL A O 1
ATOM 769 N N . ALA A 1 100 ? -23.252 -30.349 7.230 1.00 63.22 100 ALA A N 1
ATOM 770 C CA . ALA A 1 100 ? -23.174 -29.122 6.437 1.00 63.22 100 ALA A CA 1
ATOM 771 C C . ALA A 1 100 ? -24.026 -27.986 7.039 1.00 63.22 100 ALA A C 1
ATOM 773 O O . ALA A 1 100 ? -25.209 -28.174 7.333 1.00 63.22 100 ALA A O 1
ATOM 774 N N . VAL A 1 101 ? -23.392 -26.824 7.221 1.00 69.38 101 VAL A N 1
ATOM 775 C CA . VAL A 1 101 ? -23.961 -25.663 7.917 1.00 69.38 101 VAL A CA 1
ATOM 776 C C . VAL A 1 101 ? -25.305 -25.262 7.295 1.00 69.38 101 VAL A C 1
ATOM 778 O O . VAL A 1 101 ? -25.375 -25.102 6.072 1.00 69.38 101 VAL A O 1
ATOM 781 N N . PRO A 1 102 ? -26.371 -25.078 8.098 1.00 74.12 102 PRO A N 1
ATOM 782 C CA . PRO A 1 102 ? -27.657 -24.621 7.589 1.00 74.12 102 PRO A CA 1
ATOM 783 C C . PRO A 1 102 ? -27.535 -23.284 6.833 1.00 74.12 102 PRO A C 1
ATOM 785 O O . PRO A 1 102 ? -26.922 -22.349 7.348 1.00 74.12 102 PRO A O 1
ATOM 788 N N . PRO A 1 103 ? -28.159 -23.116 5.651 1.00 68.69 103 PRO A N 1
ATOM 789 C CA . PRO A 1 103 ? -27.988 -21.913 4.826 1.00 68.69 103 PRO A CA 1
ATOM 790 C C . PRO A 1 103 ? -28.601 -20.626 5.417 1.00 68.69 103 PRO A C 1
ATOM 792 O O . PRO A 1 103 ? -28.534 -19.573 4.791 1.00 68.69 103 PRO A O 1
ATOM 795 N N . TRP A 1 104 ? -29.203 -20.702 6.607 1.00 73.69 104 TRP A N 1
ATOM 796 C CA . TRP A 1 104 ? -29.762 -19.583 7.376 1.00 73.69 104 TRP A CA 1
ATOM 797 C C . TRP A 1 104 ? -29.021 -19.309 8.697 1.00 73.69 104 TRP A C 1
ATOM 799 O O . TRP A 1 104 ? -29.395 -18.382 9.412 1.00 73.69 104 TRP A O 1
ATOM 809 N N . THR A 1 105 ? -28.007 -20.102 9.065 1.00 77.12 105 THR A N 1
ATOM 810 C CA . THR A 1 105 ? -27.192 -19.846 10.264 1.00 77.12 105 THR A CA 1
ATOM 811 C C . THR A 1 105 ? -25.924 -19.100 9.891 1.00 77.12 105 THR A C 1
ATOM 813 O O . THR A 1 105 ? -25.066 -19.648 9.203 1.00 77.12 105 THR A O 1
ATOM 816 N N . GLU A 1 106 ? -25.792 -17.869 10.378 1.00 80.62 106 GLU A N 1
ATOM 817 C CA . GLU A 1 106 ? -24.558 -17.099 10.253 1.00 80.62 106 GLU A CA 1
ATOM 818 C C . GLU A 1 106 ? -23.469 -17.684 11.160 1.00 80.62 106 GLU A C 1
ATOM 820 O O . GLU A 1 106 ? -23.681 -17.890 12.358 1.00 80.62 106 GLU A O 1
ATOM 825 N N . THR A 1 107 ? -22.293 -17.939 10.591 1.00 82.88 107 THR A N 1
ATOM 826 C CA . THR A 1 107 ? -21.147 -18.480 11.332 1.00 82.88 107 THR A CA 1
ATOM 827 C C . THR A 1 107 ? -20.116 -17.407 11.654 1.00 82.88 107 THR A C 1
ATOM 829 O O . THR A 1 107 ? -20.106 -16.312 11.079 1.00 82.88 107 THR A O 1
ATOM 832 N N . ARG A 1 108 ? -19.188 -17.739 12.556 1.00 82.25 108 ARG A N 1
ATOM 833 C CA . ARG A 1 108 ? -18.029 -16.897 12.864 1.00 82.25 108 ARG A CA 1
ATOM 834 C C . ARG A 1 108 ? -17.236 -16.529 11.608 1.00 82.25 108 ARG A C 1
ATOM 836 O O . ARG A 1 108 ? -16.810 -15.385 11.480 1.00 82.25 108 ARG A O 1
ATOM 843 N N . GLU A 1 109 ? -17.066 -17.468 10.681 1.00 82.12 109 GLU A N 1
ATOM 844 C CA . GLU A 1 109 ? -16.321 -17.274 9.435 1.00 82.12 109 GLU A CA 1
ATOM 845 C C . GLU A 1 109 ? -17.003 -16.263 8.504 1.00 82.12 109 GLU A C 1
ATOM 847 O O . GLU A 1 109 ? -16.310 -15.436 7.909 1.00 82.12 109 GLU A O 1
ATOM 852 N N . ASP A 1 110 ? -18.338 -16.296 8.415 1.00 80.75 110 ASP A N 1
ATOM 853 C CA . ASP A 1 110 ? -19.124 -15.369 7.586 1.00 80.75 110 ASP A CA 1
ATOM 854 C C . ASP A 1 110 ? -19.073 -13.950 8.173 1.00 80.75 110 ASP A C 1
ATOM 856 O O . ASP A 1 110 ? -18.728 -12.990 7.480 1.00 80.75 110 ASP A O 1
ATOM 860 N N . ARG A 1 111 ? -19.273 -13.813 9.492 1.00 83.44 111 ARG A N 1
ATOM 861 C CA . ARG A 1 111 ? -19.102 -12.526 10.187 1.00 83.44 111 ARG A CA 1
ATOM 862 C C . ARG A 1 111 ? -17.667 -12.004 10.054 1.00 83.44 111 ARG A C 1
ATOM 864 O O . ARG A 1 111 ? -17.447 -10.803 9.917 1.00 83.44 111 ARG A O 1
ATOM 871 N N . GLN A 1 112 ? -16.672 -12.892 10.042 1.00 82.06 112 GLN A N 1
ATOM 872 C CA . GLN A 1 112 ? -15.267 -12.538 9.834 1.00 82.06 112 GLN A CA 1
ATOM 873 C C . GLN A 1 112 ? -14.925 -12.215 8.365 1.00 82.06 112 GLN A C 1
ATOM 875 O O . GLN A 1 112 ? -13.849 -11.675 8.103 1.00 82.06 112 GLN A O 1
ATOM 880 N N . GLU A 1 113 ? -15.813 -12.488 7.405 1.00 83.88 113 GLU A N 1
ATOM 881 C CA . GLU A 1 113 ? -15.791 -11.914 6.052 1.00 83.88 113 GLU A CA 1
ATOM 882 C C . GLU A 1 113 ? -16.325 -10.480 6.055 1.00 83.88 113 GLU A C 1
ATOM 884 O O . GLU A 1 113 ? -15.587 -9.576 5.669 1.00 83.88 113 GLU A O 1
ATOM 889 N N . ALA A 1 114 ? -17.514 -10.244 6.618 1.00 82.00 114 ALA A N 1
ATOM 890 C CA . ALA A 1 114 ? -18.094 -8.901 6.735 1.00 82.00 114 ALA A CA 1
ATOM 891 C C . ALA A 1 114 ? -17.166 -7.915 7.479 1.00 82.00 114 ALA A C 1
ATOM 893 O O . ALA A 1 114 ? -16.939 -6.790 7.031 1.00 82.00 114 ALA A O 1
ATOM 894 N N . ILE A 1 115 ? -16.517 -8.362 8.562 1.00 83.69 115 ILE A N 1
ATOM 895 C CA . ILE A 1 115 ? -15.484 -7.580 9.261 1.00 83.69 115 ILE A CA 1
ATOM 896 C C . ILE A 1 115 ? -14.314 -7.232 8.328 1.00 83.69 115 ILE A C 1
ATOM 898 O O . ILE A 1 115 ? -13.809 -6.113 8.391 1.00 83.69 115 ILE A O 1
ATOM 902 N N . ARG A 1 116 ? -13.855 -8.152 7.465 1.00 84.38 116 ARG A N 1
ATOM 903 C CA . ARG A 1 116 ? -12.766 -7.863 6.512 1.00 84.38 116 ARG A CA 1
ATOM 904 C C . ARG A 1 116 ? -13.188 -6.792 5.508 1.00 84.38 116 ARG A C 1
ATOM 906 O O . ARG A 1 116 ? -12.416 -5.865 5.301 1.00 84.38 116 ARG A O 1
ATOM 913 N N . GLU A 1 117 ? -14.405 -6.861 4.975 1.00 85.06 117 GLU A N 1
ATOM 914 C CA . GLU A 1 117 ? -14.938 -5.855 4.043 1.00 85.06 117 GLU A CA 1
ATOM 915 C C . GLU A 1 117 ? -15.058 -4.460 4.679 1.00 85.06 117 GLU A C 1
ATOM 917 O O . GLU A 1 117 ? -14.708 -3.458 4.048 1.00 85.06 117 GLU A O 1
ATOM 922 N N . LEU A 1 118 ? -15.470 -4.378 5.950 1.00 84.50 118 LEU A N 1
ATOM 923 C CA . LEU A 1 118 ? -15.458 -3.126 6.715 1.00 84.50 118 LEU A CA 1
ATOM 924 C C . LEU A 1 118 ? -14.027 -2.596 6.896 1.00 84.50 118 LEU A C 1
ATOM 926 O O . LEU A 1 118 ? -13.768 -1.419 6.649 1.00 84.50 118 LEU A O 1
ATOM 930 N N . LEU A 1 119 ? -13.067 -3.449 7.265 1.00 84.31 119 LEU A N 1
ATOM 931 C CA . LEU A 1 119 ? -11.668 -3.034 7.414 1.00 84.31 119 LEU A CA 1
ATOM 932 C C . LEU A 1 119 ? -11.035 -2.616 6.074 1.00 84.31 119 LEU A C 1
ATOM 934 O O . LEU A 1 119 ? -10.292 -1.638 6.049 1.00 84.31 119 LEU A O 1
ATOM 938 N N . ASP A 1 120 ? -11.350 -3.287 4.965 1.00 82.12 120 ASP A N 1
ATOM 939 C CA . ASP A 1 120 ? -10.938 -2.879 3.614 1.00 82.12 120 ASP A CA 1
ATOM 940 C C . ASP A 1 120 ? -11.568 -1.541 3.204 1.00 82.12 120 ASP A C 1
ATOM 942 O O . ASP A 1 120 ? -10.889 -0.692 2.625 1.00 82.12 120 ASP A O 1
ATOM 946 N N . SER A 1 121 ? -12.830 -1.303 3.566 1.00 81.75 121 SER A N 1
ATOM 947 C CA . SER A 1 121 ? -13.516 -0.027 3.330 1.00 81.75 121 SER A CA 1
ATOM 948 C C . SER A 1 121 ? -12.884 1.111 4.139 1.00 81.75 121 SER A C 1
ATOM 950 O O . SER A 1 121 ? -12.597 2.175 3.588 1.00 81.75 121 SER A O 1
ATOM 952 N N . ALA A 1 122 ? -12.583 0.885 5.423 1.00 80.00 122 ALA A N 1
ATOM 953 C CA . ALA A 1 122 ? -11.857 1.844 6.254 1.00 80.00 122 ALA A CA 1
ATOM 954 C C . ALA A 1 122 ? -10.464 2.140 5.674 1.00 80.00 122 ALA A C 1
ATOM 956 O O . ALA A 1 122 ? -10.096 3.306 5.532 1.00 80.00 122 ALA A O 1
ATOM 957 N N . LEU A 1 123 ? -9.720 1.105 5.260 1.00 74.38 123 LEU A N 1
ATOM 958 C CA . LEU A 1 123 ? -8.422 1.254 4.599 1.00 74.38 123 LEU A CA 1
ATOM 959 C C . LEU A 1 123 ? -8.521 2.013 3.273 1.00 74.38 123 LEU A C 1
ATOM 961 O O . LEU A 1 123 ? -7.644 2.824 2.989 1.00 74.38 123 LEU A O 1
ATOM 965 N N . ALA A 1 124 ? -9.563 1.806 2.469 1.00 74.94 124 ALA A N 1
ATOM 966 C CA . ALA A 1 124 ? -9.763 2.545 1.224 1.00 74.94 124 ALA A CA 1
ATOM 967 C C . ALA A 1 124 ? -9.950 4.050 1.486 1.00 74.94 124 ALA A C 1
ATOM 969 O O . ALA A 1 124 ? -9.256 4.861 0.879 1.00 74.94 124 ALA A O 1
ATOM 970 N N . VAL A 1 125 ? -10.804 4.423 2.448 1.00 73.38 125 VAL A N 1
ATOM 971 C CA . VAL A 1 125 ? -11.041 5.833 2.821 1.00 73.38 125 VAL A CA 1
ATOM 972 C C . VAL A 1 125 ? -9.795 6.467 3.455 1.00 73.38 125 VAL A C 1
ATOM 974 O O . VAL A 1 125 ? -9.466 7.616 3.170 1.00 73.38 125 VAL A O 1
ATOM 977 N N . VAL A 1 126 ? -9.065 5.713 4.280 1.00 67.88 126 VAL A N 1
ATOM 978 C CA . VAL A 1 126 ? -7.792 6.131 4.892 1.00 67.88 126 VAL A CA 1
ATOM 979 C C . VAL A 1 126 ? -6.674 6.304 3.857 1.00 67.88 126 VAL A C 1
ATOM 981 O O . VAL A 1 126 ? -5.864 7.225 3.960 1.00 67.88 126 VAL A O 1
ATOM 984 N N . THR A 1 127 ? -6.611 5.435 2.847 1.00 64.38 127 THR A N 1
ATOM 985 C CA . THR A 1 127 ? -5.564 5.468 1.813 1.00 64.38 127 THR A CA 1
ATOM 986 C C . THR A 1 127 ? -5.880 6.382 0.630 1.00 64.38 127 THR A C 1
ATOM 988 O O . THR A 1 127 ? -5.039 6.520 -0.256 1.00 64.38 127 THR A O 1
ATOM 991 N N . ASP A 1 128 ? -7.003 7.103 0.659 1.00 62.75 128 ASP A N 1
ATOM 992 C CA . ASP A 1 128 ? -7.264 8.266 -0.207 1.00 62.75 128 ASP A CA 1
ATOM 993 C C . ASP A 1 128 ? -6.574 9.554 0.316 1.00 62.75 128 ASP A C 1
ATOM 995 O O . ASP A 1 128 ? -6.891 10.680 -0.064 1.00 62.75 128 ASP A O 1
ATOM 999 N N . ALA A 1 129 ? -5.602 9.395 1.224 1.00 62.12 129 ALA A N 1
ATOM 1000 C CA . ALA A 1 129 ? -4.771 10.468 1.752 1.00 62.12 129 ALA A CA 1
ATOM 1001 C C . ALA A 1 129 ? -3.814 11.064 0.689 1.00 62.12 129 ALA A C 1
ATOM 1003 O O . ALA A 1 129 ? -3.305 10.334 -0.172 1.00 62.12 129 ALA A O 1
ATOM 1004 N N . PRO A 1 130 ? -3.436 12.359 0.804 1.00 65.69 130 PRO A N 1
ATOM 1005 C CA . PRO A 1 130 ? -2.583 13.053 -0.171 1.00 65.69 130 PRO A CA 1
ATOM 1006 C C . PRO A 1 130 ? -1.250 12.363 -0.503 1.00 65.69 130 PRO A C 1
ATOM 1008 O O . PRO A 1 130 ? -0.719 12.540 -1.598 1.00 65.69 130 PRO A O 1
ATOM 1011 N N . ILE A 1 131 ? -0.696 11.567 0.418 1.00 68.62 131 ILE A N 1
ATOM 1012 C CA . ILE A 1 131 ? 0.561 10.827 0.217 1.00 68.62 131 ILE A CA 1
ATOM 1013 C C . ILE A 1 131 ? 0.411 9.759 -0.882 1.00 68.62 131 ILE A C 1
ATOM 1015 O O . ILE A 1 131 ? 1.317 9.570 -1.697 1.00 68.62 131 ILE A O 1
ATOM 1019 N N . VAL A 1 132 ? -0.743 9.089 -0.950 1.00 71.75 132 VAL A N 1
ATOM 1020 C CA . VAL A 1 132 ? -1.016 8.060 -1.963 1.00 71.75 132 VAL A CA 1
ATOM 1021 C C . VAL A 1 132 ? -1.252 8.706 -3.329 1.00 71.75 132 VAL A C 1
ATOM 1023 O O . VAL A 1 132 ? -0.756 8.194 -4.329 1.00 71.75 132 VAL A O 1
ATOM 1026 N N . ASP A 1 133 ? -1.897 9.872 -3.390 1.00 78.12 133 ASP A N 1
ATOM 1027 C CA . ASP A 1 133 ? -2.012 10.647 -4.632 1.00 78.12 133 ASP A CA 1
ATOM 1028 C C . ASP A 1 133 ? -0.663 11.170 -5.132 1.00 78.12 133 ASP A C 1
ATOM 1030 O O . ASP A 1 133 ? -0.362 11.061 -6.322 1.00 78.12 133 ASP A O 1
ATOM 1034 N N . LEU A 1 134 ? 0.206 11.650 -4.238 1.00 79.44 134 LEU A N 1
ATOM 1035 C CA . LEU A 1 134 ? 1.585 11.991 -4.595 1.00 79.44 134 LEU A CA 1
ATOM 1036 C C . LEU A 1 134 ? 2.344 10.766 -5.139 1.00 79.44 134 LEU A C 1
ATOM 1038 O O . LEU A 1 134 ? 3.096 10.897 -6.105 1.00 79.44 134 LEU A O 1
ATOM 1042 N N . GLN A 1 135 ? 2.112 9.567 -4.592 1.00 81.50 135 GLN A N 1
ATOM 1043 C CA . GLN A 1 135 ? 2.681 8.323 -5.121 1.00 81.50 135 GLN A CA 1
ATOM 1044 C C . GLN A 1 135 ? 2.111 7.958 -6.506 1.00 81.50 135 GLN A C 1
ATOM 1046 O O . GLN A 1 135 ? 2.888 7.579 -7.388 1.00 81.50 135 GLN A O 1
ATOM 1051 N N . LYS A 1 136 ? 0.797 8.123 -6.740 1.00 83.00 136 LYS A N 1
ATOM 1052 C CA . LYS A 1 136 ? 0.170 7.967 -8.071 1.00 83.00 136 LYS A CA 1
ATOM 1053 C C . LYS A 1 136 ? 0.804 8.931 -9.088 1.00 83.00 136 LYS A C 1
ATOM 1055 O O . LYS A 1 136 ? 1.156 8.506 -10.188 1.00 83.00 136 LYS A O 1
ATOM 1060 N N . VAL A 1 137 ? 1.015 10.199 -8.712 1.00 85.75 137 VAL A N 1
ATOM 1061 C CA . VAL A 1 137 ? 1.681 11.217 -9.549 1.00 85.75 137 VAL A CA 1
ATOM 1062 C C . VAL A 1 137 ? 3.122 10.818 -9.876 1.00 85.75 137 VAL A C 1
ATOM 1064 O O . VAL A 1 137 ? 3.507 10.864 -11.043 1.00 85.75 137 VAL A O 1
ATOM 1067 N N . VAL A 1 138 ? 3.907 10.369 -8.889 1.00 85.44 138 VAL A N 1
ATOM 1068 C CA . VAL A 1 138 ? 5.277 9.869 -9.116 1.00 85.44 138 VAL A CA 1
ATOM 1069 C C . VAL A 1 138 ? 5.282 8.696 -10.104 1.00 85.44 138 VAL A C 1
ATOM 1071 O O . VAL A 1 138 ? 6.058 8.716 -11.058 1.00 85.44 138 VAL A O 1
ATOM 1074 N N . SER A 1 139 ? 4.387 7.714 -9.938 1.00 83.12 139 SER A N 1
ATOM 1075 C CA . SER A 1 139 ? 4.274 6.567 -10.855 1.00 83.12 139 SER A CA 1
ATOM 1076 C C . SER A 1 139 ? 3.924 7.003 -12.282 1.00 83.12 139 SER A C 1
ATOM 1078 O O . SER A 1 139 ? 4.622 6.640 -13.225 1.00 83.12 139 SER A O 1
ATOM 1080 N N . SER A 1 140 ? 2.899 7.846 -12.436 1.00 89.44 140 SER A N 1
ATOM 1081 C CA . SER A 1 140 ? 2.451 8.365 -13.736 1.00 89.44 140 SER A CA 1
ATOM 1082 C C . SER A 1 140 ? 3.553 9.148 -14.466 1.00 89.44 140 SER A C 1
ATOM 1084 O O . SER A 1 140 ? 3.728 9.013 -15.679 1.00 89.44 140 SER A O 1
ATOM 1086 N N . ARG A 1 141 ? 4.376 9.912 -13.732 1.00 90.38 141 ARG A N 1
ATOM 1087 C CA . ARG A 1 141 ? 5.540 10.607 -14.303 1.00 90.38 141 ARG A CA 1
ATOM 1088 C C . ARG A 1 141 ? 6.660 9.650 -14.721 1.00 90.38 141 ARG A C 1
ATOM 1090 O O . ARG A 1 141 ? 7.285 9.900 -15.748 1.00 90.38 141 ARG A O 1
ATOM 1097 N N . TYR A 1 142 ? 6.896 8.549 -14.002 1.00 87.12 142 TYR A N 1
ATOM 1098 C CA . TYR A 1 142 ? 7.831 7.507 -14.453 1.00 87.12 142 TYR A CA 1
ATOM 1099 C C . TYR A 1 142 ? 7.358 6.813 -15.737 1.00 87.12 142 TYR A C 1
ATOM 1101 O O . TYR A 1 142 ? 8.169 6.580 -16.634 1.00 87.12 142 TYR A O 1
ATOM 1109 N N . ASP A 1 143 ? 6.063 6.523 -15.855 1.00 89.81 143 ASP A N 1
ATOM 1110 C CA . ASP A 1 143 ? 5.496 5.940 -17.074 1.00 89.81 143 ASP A CA 1
ATOM 1111 C C . ASP A 1 143 ? 5.559 6.940 -18.245 1.00 89.81 143 ASP A C 1
ATOM 1113 O O . ASP A 1 143 ? 6.027 6.590 -19.328 1.00 89.81 143 ASP A O 1
ATOM 1117 N N . THR A 1 144 ? 5.257 8.219 -17.990 1.00 93.19 144 THR A N 1
ATOM 1118 C CA . THR A 1 144 ? 5.443 9.319 -18.955 1.00 93.19 144 THR A CA 1
ATOM 1119 C C . THR A 1 144 ? 6.895 9.422 -19.435 1.00 93.19 144 THR A C 1
ATOM 1121 O O . THR A 1 144 ? 7.135 9.558 -20.633 1.00 93.19 144 THR A O 1
ATOM 1124 N N . ILE A 1 145 ? 7.884 9.336 -18.535 1.00 91.56 145 ILE A N 1
ATOM 1125 C CA . ILE A 1 145 ? 9.310 9.331 -18.908 1.00 91.56 145 ILE A CA 1
ATOM 1126 C C . ILE A 1 145 ? 9.624 8.149 -19.831 1.00 91.56 145 ILE A C 1
ATOM 1128 O O . ILE A 1 145 ? 10.272 8.353 -20.856 1.00 91.56 145 ILE A O 1
ATOM 1132 N N . ARG A 1 146 ? 9.125 6.944 -19.526 1.00 91.38 146 ARG A N 1
ATOM 1133 C CA . ARG A 1 146 ? 9.340 5.753 -20.363 1.00 91.38 146 ARG A CA 1
ATOM 1134 C C . ARG A 1 146 ? 8.764 5.933 -21.772 1.00 91.38 146 ARG A C 1
ATOM 1136 O O . ARG A 1 146 ? 9.425 5.601 -22.753 1.00 91.38 146 ARG A O 1
ATOM 1143 N N . ASP A 1 147 ? 7.574 6.516 -21.889 1.00 95.31 147 ASP A N 1
ATOM 1144 C CA . ASP A 1 147 ? 6.949 6.807 -23.184 1.00 95.31 147 ASP A CA 1
ATOM 1145 C C . ASP A 1 147 ? 7.707 7.880 -23.980 1.00 95.31 147 ASP A C 1
ATOM 1147 O O . ASP A 1 147 ? 7.854 7.761 -25.202 1.00 95.31 147 ASP A O 1
ATOM 1151 N N . LEU A 1 148 ? 8.237 8.910 -23.310 1.00 94.50 148 LEU A N 1
ATOM 1152 C CA . LEU A 1 148 ? 9.117 9.908 -23.928 1.00 94.50 148 LEU A CA 1
ATOM 1153 C C . LEU A 1 148 ? 10.424 9.261 -24.422 1.00 94.50 148 LEU A C 1
ATOM 1155 O O . LEU A 1 148 ? 10.820 9.501 -25.562 1.00 94.50 148 LEU A O 1
ATOM 1159 N N . GLU A 1 149 ? 11.047 8.389 -23.624 1.00 94.00 149 GLU A N 1
ATOM 1160 C CA . GLU A 1 149 ? 12.252 7.633 -23.995 1.00 94.00 149 GLU A CA 1
ATOM 1161 C C . GLU A 1 149 ? 11.989 6.709 -25.204 1.00 94.00 149 GLU A C 1
ATOM 1163 O O . GLU A 1 149 ? 12.763 6.714 -26.162 1.00 94.00 149 GLU A O 1
ATOM 1168 N N . HIS A 1 150 ? 10.847 6.010 -25.256 1.00 94.94 150 HIS A N 1
ATOM 1169 C CA . HIS A 1 150 ? 10.438 5.234 -26.436 1.00 94.94 150 HIS A CA 1
ATOM 1170 C C . HIS A 1 150 ? 10.201 6.103 -27.684 1.00 94.94 150 HIS A C 1
ATOM 1172 O O . HIS A 1 150 ? 10.550 5.696 -28.796 1.00 94.94 150 HIS A O 1
ATOM 1178 N N . ARG A 1 151 ? 9.623 7.303 -27.534 1.00 94.12 151 ARG A N 1
ATOM 1179 C CA . ARG A 1 151 ? 9.445 8.254 -28.648 1.00 94.12 151 ARG A CA 1
ATOM 1180 C C . ARG A 1 151 ? 10.779 8.795 -29.159 1.00 94.12 151 ARG A C 1
ATOM 1182 O O . ARG A 1 151 ? 10.938 8.904 -30.373 1.00 94.12 151 ARG A O 1
ATOM 1189 N N . ILE A 1 152 ? 11.729 9.079 -28.267 1.00 93.81 152 ILE A N 1
ATOM 1190 C CA . ILE A 1 152 ? 13.100 9.468 -28.625 1.00 93.81 152 ILE A CA 1
ATOM 1191 C C . ILE A 1 152 ? 13.781 8.347 -29.415 1.00 93.81 152 ILE A C 1
ATOM 1193 O O . ILE A 1 152 ? 14.383 8.632 -30.446 1.00 93.81 152 ILE A O 1
ATOM 1197 N N . THR A 1 153 ? 13.644 7.083 -29.004 1.00 94.25 153 THR A N 1
ATOM 1198 C CA . THR A 1 153 ? 14.191 5.940 -29.756 1.00 94.25 153 THR A CA 1
ATOM 1199 C C . THR A 1 153 ? 13.622 5.879 -31.178 1.00 94.25 153 THR A C 1
ATOM 1201 O O . THR A 1 153 ? 14.398 5.904 -32.129 1.00 94.25 153 THR A O 1
ATOM 1204 N N . ARG A 1 154 ? 12.292 5.966 -31.347 1.00 92.75 154 ARG A N 1
ATOM 1205 C CA . ARG A 1 154 ? 11.642 6.004 -32.678 1.00 92.75 154 ARG A CA 1
ATOM 1206 C C . ARG A 1 154 ? 12.009 7.224 -33.533 1.00 92.75 154 ARG A C 1
ATOM 1208 O O . ARG A 1 154 ? 11.912 7.178 -34.757 1.00 92.75 154 ARG A O 1
ATOM 1215 N N . LEU A 1 155 ? 12.377 8.347 -32.917 1.00 90.62 155 LEU A N 1
ATOM 1216 C CA . LEU A 1 155 ? 12.910 9.516 -33.629 1.00 90.62 155 LEU A CA 1
ATOM 1217 C C . LEU A 1 155 ? 14.369 9.300 -34.044 1.00 90.62 155 LEU A C 1
ATOM 1219 O O . LEU A 1 155 ? 14.735 9.641 -35.162 1.00 90.62 155 LEU A O 1
ATOM 1223 N N . ARG A 1 156 ? 15.194 8.698 -33.180 1.00 91.19 156 ARG A N 1
ATOM 1224 C CA . ARG A 1 156 ? 16.594 8.359 -33.484 1.00 91.19 156 ARG A CA 1
ATOM 1225 C C . ARG A 1 156 ? 16.707 7.305 -34.587 1.00 91.19 156 ARG A C 1
ATOM 1227 O O . ARG A 1 156 ? 17.626 7.415 -35.387 1.00 9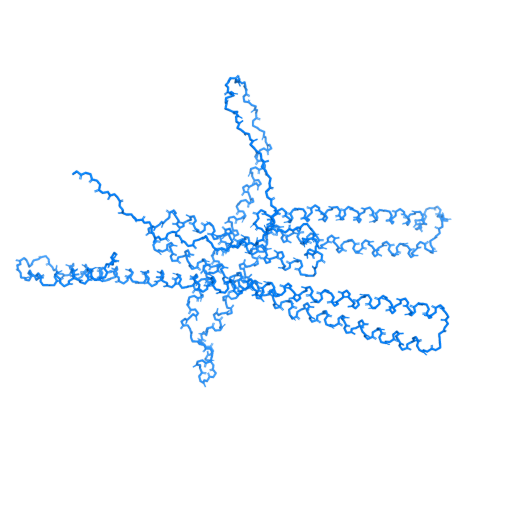1.19 156 ARG A O 1
ATOM 1234 N N . GLU A 1 157 ? 15.771 6.356 -34.646 1.00 90.06 157 GLU A N 1
ATOM 1235 C CA . GLU A 1 157 ? 15.597 5.410 -35.759 1.00 90.06 157 GLU A CA 1
ATOM 1236 C C . GLU A 1 157 ? 15.258 6.156 -37.057 1.00 90.06 157 GLU A C 1
ATOM 1238 O O . GLU A 1 157 ? 16.053 6.124 -37.990 1.00 90.06 157 GLU A O 1
ATOM 1243 N N . ARG A 1 158 ? 14.162 6.933 -37.091 1.00 86.94 158 ARG A N 1
ATOM 1244 C CA . ARG A 1 158 ? 13.771 7.723 -38.281 1.00 86.94 158 ARG A CA 1
ATOM 1245 C C . ARG A 1 158 ? 14.849 8.696 -38.765 1.00 86.94 158 ARG A C 1
ATOM 1247 O O . ARG A 1 158 ? 14.942 8.953 -39.958 1.00 86.94 158 ARG A O 1
ATOM 1254 N N . ARG A 1 159 ? 15.697 9.212 -37.869 1.00 85.94 159 ARG A N 1
ATOM 1255 C CA . ARG A 1 159 ? 16.830 10.083 -38.227 1.00 85.94 159 ARG A CA 1
ATOM 1256 C C . ARG A 1 159 ? 17.874 9.398 -39.119 1.00 85.94 159 ARG A C 1
ATOM 1258 O O . ARG A 1 159 ? 18.653 10.106 -39.746 1.00 85.94 159 ARG A O 1
ATOM 1265 N N . LEU A 1 160 ? 17.937 8.065 -39.141 1.00 85.25 160 LEU A N 1
ATOM 1266 C CA . LEU A 1 160 ? 18.865 7.321 -40.002 1.00 85.25 160 LEU A CA 1
ATOM 1267 C C . LEU A 1 160 ? 18.463 7.409 -41.482 1.00 85.25 160 LEU A C 1
ATOM 1269 O O . LEU A 1 160 ? 19.343 7.483 -42.334 1.00 85.25 160 LEU A O 1
ATOM 1273 N N . ASP A 1 161 ? 17.156 7.470 -41.754 1.00 82.31 161 ASP A N 1
ATOM 1274 C CA . ASP A 1 161 ? 16.578 7.477 -43.105 1.00 82.31 161 ASP A CA 1
ATOM 1275 C C . ASP A 1 161 ? 16.108 8.878 -43.556 1.00 82.31 161 ASP A C 1
ATOM 1277 O O . ASP A 1 161 ? 15.711 9.072 -44.705 1.00 82.31 161 ASP A O 1
ATOM 1281 N N . ALA A 1 162 ? 16.125 9.868 -42.657 1.00 80.44 162 ALA A N 1
ATOM 1282 C CA . ALA A 1 162 ? 15.614 11.211 -42.918 1.00 80.44 162 ALA A CA 1
ATOM 1283 C C . ALA A 1 162 ? 16.536 12.044 -43.835 1.00 80.44 162 ALA A C 1
ATOM 1285 O O . ALA A 1 162 ? 17.760 12.040 -43.659 1.00 80.44 162 ALA A O 1
ATOM 1286 N N . PRO A 1 163 ? 15.975 12.838 -44.769 1.00 77.56 163 PRO A N 1
ATOM 1287 C CA . PRO A 1 163 ? 16.760 13.752 -45.588 1.00 77.56 163 PRO A CA 1
ATOM 1288 C C . PRO A 1 163 ? 17.369 14.874 -44.733 1.00 77.56 163 PRO A C 1
ATOM 1290 O O . PRO A 1 163 ? 16.771 15.347 -43.760 1.00 77.56 163 PRO A O 1
ATOM 1293 N N . LYS A 1 164 ? 18.575 15.314 -45.111 1.00 73.75 164 LYS A N 1
ATOM 1294 C CA . LYS A 1 164 ? 19.273 16.423 -44.440 1.00 73.75 164 LYS A CA 1
ATOM 1295 C C . LYS A 1 164 ? 18.523 17.742 -44.630 1.00 73.75 164 LYS A C 1
ATOM 1297 O O . LYS A 1 164 ? 18.220 18.404 -43.645 1.00 73.75 164 LYS A O 1
ATOM 1302 N N . ASP A 1 165 ? 18.140 18.031 -45.871 1.00 65.38 165 ASP A N 1
ATOM 1303 C CA . ASP A 1 165 ? 17.405 19.229 -46.273 1.00 65.38 165 ASP A CA 1
ATOM 1304 C C . ASP A 1 165 ? 16.016 18.869 -46.821 1.00 65.38 165 ASP A C 1
ATOM 1306 O O . ASP A 1 165 ? 15.820 17.811 -47.425 1.00 65.38 165 ASP A O 1
ATOM 1310 N N . GLY A 1 166 ? 15.040 19.760 -46.630 1.00 63.88 166 GLY A N 1
ATOM 1311 C CA . GLY A 1 166 ? 13.694 19.597 -47.182 1.00 63.88 166 GLY A CA 1
ATOM 1312 C C . GLY A 1 166 ? 13.705 19.797 -48.697 1.00 63.88 166 GLY A C 1
ATOM 1313 O O . GLY A 1 166 ? 13.839 20.923 -49.168 1.00 63.88 166 GLY A O 1
ATOM 1314 N N . MET A 1 167 ? 13.562 18.716 -49.467 1.00 53.78 167 MET A N 1
ATOM 1315 C CA . MET A 1 167 ? 13.774 18.739 -50.925 1.00 53.78 167 MET A CA 1
ATOM 1316 C C . MET A 1 167 ? 12.720 19.509 -51.741 1.00 53.78 167 MET A C 1
ATOM 1318 O O . MET A 1 167 ? 12.945 19.734 -52.928 1.00 53.78 167 MET A O 1
ATOM 1322 N N . LEU A 1 168 ? 11.576 19.897 -51.160 1.00 56.53 168 LEU A N 1
ATOM 1323 C CA . LEU A 1 168 ? 10.482 20.555 -51.887 1.00 56.53 168 LEU A CA 1
ATOM 1324 C C . LEU A 1 168 ? 9.826 21.678 -51.058 1.00 56.53 168 LEU A C 1
ATOM 1326 O O . LEU A 1 168 ? 9.319 21.405 -49.966 1.00 56.53 168 LEU A O 1
ATOM 1330 N N . PRO A 1 169 ? 9.764 22.928 -51.563 1.00 49.03 169 PRO A N 1
ATOM 1331 C CA . PRO A 1 169 ? 9.052 24.006 -50.885 1.00 49.03 169 PRO A CA 1
ATOM 1332 C C . PRO A 1 169 ? 7.545 23.710 -50.849 1.00 49.03 169 PRO A C 1
ATOM 1334 O O . PRO A 1 169 ? 6.931 23.422 -51.873 1.00 49.03 169 PRO A O 1
ATOM 1337 N N . GLY A 1 170 ? 6.947 23.790 -49.658 1.00 55.78 170 GLY A N 1
ATOM 1338 C CA . GLY A 1 170 ? 5.516 23.539 -49.438 1.00 55.78 170 GLY A CA 1
ATOM 1339 C C . GLY A 1 170 ? 5.155 22.123 -48.972 1.00 55.78 170 GLY A C 1
ATOM 1340 O O . GLY A 1 170 ? 4.007 21.907 -48.590 1.00 55.78 170 GLY A O 1
ATOM 1341 N N . ILE A 1 171 ? 6.103 21.177 -48.922 1.00 56.19 171 ILE A N 1
ATOM 1342 C CA . ILE A 1 171 ? 5.884 19.850 -48.320 1.00 56.19 171 ILE A CA 1
ATOM 1343 C C . ILE A 1 171 ? 6.598 19.780 -46.967 1.00 56.19 171 ILE A C 1
ATOM 1345 O O . ILE A 1 171 ? 7.813 19.935 -46.882 1.00 56.19 171 ILE A O 1
ATOM 1349 N N . LEU A 1 172 ? 5.844 19.512 -45.896 1.00 56.78 172 LEU A N 1
ATOM 1350 C CA . LEU A 1 172 ? 6.381 19.324 -44.544 1.00 56.78 172 LEU A CA 1
ATOM 1351 C C . LEU A 1 172 ? 7.039 17.938 -44.399 1.00 56.78 172 LEU A C 1
ATOM 1353 O O . LEU A 1 172 ? 6.470 17.024 -43.805 1.00 56.78 172 LEU A O 1
ATOM 1357 N N . THR A 1 173 ? 8.240 17.769 -44.951 1.00 62.47 173 THR A N 1
ATOM 1358 C CA . THR A 1 173 ? 9.073 16.577 -44.721 1.00 62.47 173 THR A CA 1
ATOM 1359 C C . THR A 1 173 ? 9.791 16.670 -43.371 1.00 62.47 173 THR A C 1
ATOM 1361 O O . THR A 1 173 ? 10.447 17.679 -43.113 1.00 62.47 173 THR A O 1
ATOM 1364 N N . GLU A 1 174 ? 9.742 15.624 -42.533 1.00 70.69 174 GLU A N 1
ATOM 1365 C CA . GLU A 1 174 ? 10.612 15.518 -41.346 1.00 70.69 174 GLU A CA 1
ATOM 1366 C C . GLU A 1 174 ? 12.089 15.468 -41.792 1.00 70.69 174 GLU A C 1
ATOM 1368 O O . GLU A 1 174 ? 12.575 14.438 -42.258 1.00 70.69 174 GLU A O 1
ATOM 1373 N N . THR A 1 175 ? 12.810 16.583 -41.657 1.00 82.69 175 THR A N 1
ATOM 1374 C CA . THR A 1 175 ? 14.265 16.651 -41.870 1.00 82.69 175 THR A CA 1
ATOM 1375 C C . THR A 1 175 ? 15.030 16.224 -40.620 1.00 82.69 175 THR A C 1
ATOM 1377 O O . THR A 1 175 ? 14.497 16.267 -39.503 1.00 82.69 175 THR A O 1
ATOM 1380 N N . VAL A 1 176 ? 16.317 15.899 -40.779 1.00 84.94 176 VAL A N 1
ATOM 1381 C CA . VAL A 1 176 ? 17.238 15.615 -39.661 1.00 84.94 176 VAL A CA 1
ATOM 1382 C C . VAL A 1 176 ? 17.175 16.692 -38.565 1.00 84.94 176 VAL A C 1
ATOM 1384 O O . VAL A 1 176 ? 17.145 16.347 -37.381 1.00 84.94 176 VAL A O 1
ATOM 1387 N N . ASP A 1 177 ? 17.080 17.973 -38.927 1.00 84.94 177 ASP A N 1
ATOM 1388 C CA . ASP A 1 177 ? 17.019 19.078 -37.963 1.00 84.94 177 ASP A CA 1
ATOM 1389 C C . ASP A 1 177 ? 15.688 19.151 -37.209 1.00 84.94 177 ASP A C 1
ATOM 1391 O O . ASP A 1 177 ? 15.687 19.307 -35.984 1.00 84.94 177 ASP A O 1
ATOM 1395 N N . THR A 1 178 ? 14.553 18.942 -37.887 1.00 86.62 178 THR A N 1
ATOM 1396 C CA . THR A 1 178 ? 13.251 18.855 -37.195 1.00 86.62 178 THR A CA 1
ATOM 1397 C C . THR A 1 178 ? 13.207 17.668 -36.229 1.00 86.62 178 THR A C 1
ATOM 1399 O O . THR A 1 178 ? 12.720 17.798 -35.104 1.00 86.62 178 THR A O 1
ATOM 1402 N N . ILE A 1 179 ? 13.797 16.528 -36.606 1.00 86.88 179 ILE A N 1
ATOM 1403 C CA . ILE A 1 179 ? 13.919 15.348 -35.742 1.00 86.88 179 ILE A CA 1
ATOM 1404 C C . ILE A 1 179 ? 14.839 15.632 -34.545 1.00 86.88 179 ILE A C 1
ATOM 1406 O O . ILE A 1 179 ? 14.499 15.268 -33.419 1.00 86.88 179 ILE A O 1
ATOM 1410 N N . ASN A 1 180 ? 15.971 16.314 -34.749 1.00 90.25 180 ASN A N 1
ATOM 1411 C CA . ASN A 1 180 ? 16.872 16.714 -33.665 1.00 90.25 180 ASN A CA 1
ATOM 1412 C C . ASN A 1 180 ? 16.195 17.690 -32.684 1.00 90.25 180 ASN A C 1
ATOM 1414 O O . ASN A 1 180 ? 16.341 17.518 -31.472 1.00 90.25 180 ASN A O 1
ATOM 1418 N N . SER A 1 181 ? 15.410 18.657 -33.176 1.00 91.88 181 SER A N 1
ATOM 1419 C CA . SER A 1 181 ? 14.616 19.555 -32.322 1.00 91.88 181 SER A CA 1
ATOM 1420 C C . SER A 1 181 ? 13.573 18.779 -31.514 1.00 91.88 181 SER A C 1
ATOM 1422 O O . SER A 1 181 ? 13.516 18.914 -30.294 1.00 91.88 181 SER A O 1
ATOM 1424 N N . ASN A 1 182 ? 12.825 17.879 -32.160 1.00 91.50 182 ASN A N 1
ATOM 1425 C CA . ASN A 1 182 ? 11.849 17.017 -31.490 1.00 91.50 182 ASN A CA 1
ATOM 1426 C C . ASN A 1 182 ? 12.492 16.132 -30.404 1.00 91.50 182 ASN A C 1
ATOM 1428 O O . ASN A 1 182 ? 11.913 15.956 -29.334 1.00 91.50 182 ASN A O 1
ATOM 1432 N N . ILE A 1 183 ? 13.690 15.584 -30.643 1.00 92.75 183 ILE A N 1
ATOM 1433 C CA . ILE A 1 183 ? 14.442 14.830 -29.626 1.00 92.75 183 ILE A CA 1
ATOM 1434 C C . ILE A 1 183 ? 14.790 15.739 -28.439 1.00 92.75 183 ILE A C 1
ATOM 1436 O O . ILE A 1 183 ? 14.511 15.367 -27.300 1.00 92.75 183 ILE A O 1
ATOM 1440 N N . LYS A 1 184 ? 15.327 16.938 -28.696 1.00 96.25 184 LYS A N 1
ATOM 1441 C CA . LYS A 1 184 ? 15.707 17.910 -27.659 1.00 96.25 184 LYS A CA 1
ATOM 1442 C C . LYS A 1 184 ? 14.514 18.335 -26.792 1.00 96.25 184 LYS A C 1
ATOM 1444 O O . LYS A 1 184 ? 14.643 18.401 -25.571 1.00 96.25 184 LYS A O 1
ATOM 1449 N N . ASP A 1 185 ? 13.346 18.550 -27.395 1.00 96.00 185 ASP A N 1
ATOM 1450 C CA . ASP A 1 185 ? 12.117 18.906 -26.675 1.00 96.00 185 ASP A CA 1
ATOM 1451 C C . ASP A 1 185 ? 11.599 17.757 -25.797 1.00 96.00 185 ASP A C 1
ATOM 1453 O O . ASP A 1 185 ? 11.127 17.981 -24.679 1.00 96.00 185 ASP A O 1
ATOM 1457 N N . LEU A 1 186 ? 11.697 16.507 -26.264 1.00 95.44 186 LEU A N 1
ATOM 1458 C CA . LEU A 1 186 ? 11.345 15.333 -25.457 1.00 95.44 186 LEU A CA 1
ATOM 1459 C C . LEU A 1 186 ? 12.350 15.114 -24.314 1.00 95.44 186 LEU A C 1
ATOM 1461 O O . LEU A 1 186 ? 11.937 14.799 -23.198 1.00 95.44 186 LEU A O 1
ATOM 1465 N N . GLU A 1 187 ? 13.646 15.329 -24.553 1.00 96.19 187 GLU A N 1
ATOM 1466 C CA . GLU A 1 187 ? 14.694 15.267 -23.526 1.00 96.19 187 GLU A CA 1
ATOM 1467 C C . GLU A 1 187 ? 14.490 16.352 -22.449 1.00 96.19 187 GLU A C 1
ATOM 1469 O O . GLU A 1 187 ? 14.562 16.051 -21.254 1.00 96.19 187 GLU A O 1
ATOM 1474 N N . ALA A 1 188 ? 14.109 17.576 -22.833 1.00 97.00 188 ALA A N 1
ATOM 1475 C CA . ALA A 1 188 ? 13.734 18.636 -21.893 1.00 97.00 188 ALA A CA 1
ATOM 1476 C C . ALA A 1 188 ? 12.513 18.250 -21.030 1.00 97.00 188 ALA A C 1
ATOM 14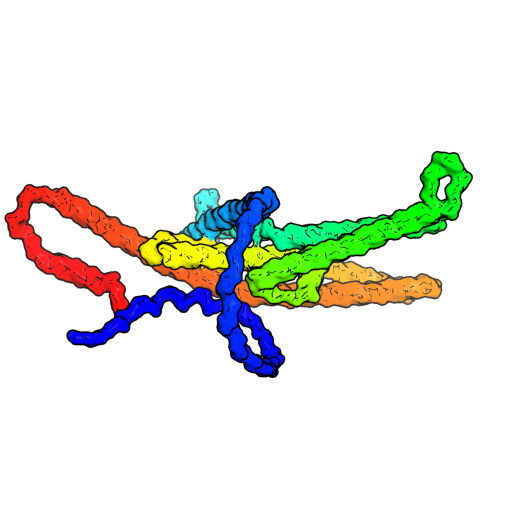78 O O . ALA A 1 188 ? 12.544 18.405 -19.807 1.00 97.00 188 ALA A O 1
ATOM 1479 N N . ARG A 1 189 ? 11.470 17.655 -21.631 1.00 95.12 189 ARG A N 1
ATOM 1480 C CA . ARG A 1 189 ? 10.294 17.141 -20.896 1.00 95.12 189 ARG A CA 1
ATOM 1481 C C . ARG A 1 189 ? 10.642 16.002 -19.934 1.00 95.12 189 ARG A C 1
ATOM 1483 O O . ARG A 1 189 ? 10.005 15.881 -18.887 1.00 95.12 189 ARG A O 1
ATOM 1490 N N . ILE A 1 190 ? 11.638 15.168 -20.248 1.00 93.88 190 ILE A N 1
ATOM 1491 C CA . ILE A 1 190 ? 12.144 14.144 -19.317 1.00 93.88 190 ILE A CA 1
ATOM 1492 C C . ILE A 1 190 ? 12.805 14.809 -18.104 1.00 93.88 190 ILE A C 1
ATOM 1494 O O . ILE A 1 190 ? 12.527 14.410 -16.972 1.00 93.88 190 ILE A O 1
ATOM 1498 N N . VAL A 1 191 ? 13.637 15.836 -18.310 1.00 96.62 191 VAL A N 1
ATOM 1499 C CA . VAL A 1 191 ? 14.275 16.593 -17.215 1.00 96.62 191 VAL A CA 1
ATOM 1500 C C . VAL A 1 191 ? 13.227 17.255 -16.314 1.00 96.62 191 VAL A C 1
ATOM 1502 O O . VAL A 1 191 ? 13.318 17.149 -15.090 1.00 96.62 191 VAL A O 1
ATOM 1505 N N . GLU A 1 192 ? 12.195 17.867 -16.895 1.00 95.38 192 GLU A N 1
ATOM 1506 C CA . GLU A 1 192 ? 11.090 18.470 -16.141 1.00 95.38 192 GLU A CA 1
ATOM 1507 C C . GLU A 1 192 ? 10.301 17.431 -15.326 1.00 95.38 192 GLU A C 1
ATOM 1509 O O . GLU A 1 192 ? 10.083 17.622 -14.128 1.00 95.38 192 GLU A O 1
ATOM 1514 N N . ASN A 1 193 ? 9.950 16.283 -15.918 1.00 94.25 193 ASN A N 1
ATOM 1515 C CA . ASN A 1 193 ? 9.268 15.211 -15.185 1.00 94.25 193 ASN A CA 1
ATOM 1516 C C . ASN A 1 193 ? 10.125 14.632 -14.051 1.00 94.25 193 ASN A C 1
ATOM 1518 O O . ASN A 1 193 ? 9.588 14.345 -12.982 1.00 94.25 193 ASN A O 1
ATOM 1522 N N . ARG A 1 194 ? 11.448 14.509 -14.236 1.00 92.25 194 ARG A N 1
ATOM 1523 C CA . ARG A 1 194 ? 12.374 14.092 -13.167 1.00 92.25 194 ARG A CA 1
ATOM 1524 C C . ARG A 1 194 ? 12.406 15.114 -12.024 1.00 92.25 194 ARG A C 1
ATOM 1526 O O . ARG A 1 194 ? 12.297 14.721 -10.868 1.00 92.25 194 ARG A O 1
ATOM 1533 N N . LYS A 1 195 ? 12.456 16.417 -12.325 1.00 94.56 195 LYS A N 1
ATOM 1534 C CA . LYS A 1 195 ? 12.382 17.489 -11.312 1.00 94.56 195 LYS A CA 1
ATOM 1535 C C . LYS A 1 195 ? 11.076 17.435 -10.509 1.00 94.56 195 LYS A C 1
ATOM 1537 O O . LYS A 1 195 ? 11.092 17.549 -9.287 1.00 94.56 195 LYS A O 1
ATOM 1542 N N . GLU A 1 196 ? 9.951 17.223 -11.183 1.00 92.31 196 GLU A N 1
ATOM 1543 C CA . GLU A 1 196 ? 8.633 17.096 -10.550 1.00 92.31 196 GLU A CA 1
ATOM 1544 C C . GLU A 1 196 ? 8.480 15.823 -9.696 1.00 92.31 196 GLU A C 1
ATOM 1546 O O . GLU A 1 196 ? 7.787 15.841 -8.671 1.00 92.31 196 GLU A O 1
ATOM 1551 N N . ILE A 1 197 ? 9.148 14.726 -10.074 1.00 90.12 197 ILE A N 1
ATOM 1552 C CA . ILE A 1 197 ? 9.273 13.528 -9.232 1.00 90.12 197 ILE A CA 1
ATOM 1553 C C . ILE A 1 197 ? 10.007 13.877 -7.931 1.00 90.12 197 ILE A C 1
ATOM 1555 O O . ILE A 1 197 ? 9.479 13.572 -6.865 1.00 90.12 197 ILE A O 1
ATOM 1559 N N . GLU A 1 198 ? 11.141 14.585 -7.979 1.00 90.12 198 GLU A N 1
ATOM 1560 C CA . GLU A 1 198 ? 11.875 15.005 -6.769 1.00 90.12 198 GLU A CA 1
ATOM 1561 C C . GLU A 1 198 ? 11.061 15.944 -5.863 1.00 90.12 198 GLU A C 1
ATOM 1563 O O . GLU A 1 198 ? 11.047 15.779 -4.641 1.00 90.12 198 GLU A O 1
ATOM 1568 N N . VAL A 1 199 ? 10.295 16.877 -6.439 1.00 91.00 199 VAL A N 1
ATOM 1569 C CA . VAL A 1 199 ? 9.352 17.716 -5.674 1.00 91.00 199 VAL A CA 1
ATOM 1570 C C . VAL A 1 199 ? 8.282 16.861 -4.982 1.00 91.00 199 VAL A C 1
ATOM 1572 O O . VAL A 1 199 ? 7.931 17.112 -3.828 1.00 91.00 199 VAL A O 1
ATOM 1575 N N . SER A 1 200 ? 7.763 15.840 -5.665 1.00 89.44 200 SER A N 1
ATOM 1576 C CA . SER A 1 200 ? 6.721 14.954 -5.130 1.00 89.44 200 SER A CA 1
ATOM 1577 C C . SER A 1 200 ? 7.267 14.015 -4.048 1.00 89.44 200 SER A C 1
ATOM 1579 O O . SER A 1 200 ? 6.653 13.889 -2.990 1.00 89.44 200 SER A O 1
ATOM 1581 N N . LYS A 1 201 ? 8.464 13.448 -4.250 1.00 88.25 201 LYS A N 1
ATOM 1582 C CA . LYS A 1 201 ? 9.229 12.706 -3.235 1.00 88.25 201 LYS A CA 1
ATOM 1583 C C . LYS A 1 201 ? 9.475 13.553 -1.989 1.00 88.25 201 LYS A C 1
ATOM 1585 O O . LYS A 1 201 ? 9.236 13.079 -0.886 1.00 88.25 201 LYS A O 1
ATOM 1590 N N . GLY A 1 202 ? 9.880 14.816 -2.147 1.00 87.62 202 GLY A N 1
ATOM 1591 C CA . GLY A 1 202 ? 10.084 15.743 -1.030 1.00 87.62 202 GLY A CA 1
ATOM 1592 C C . GLY A 1 202 ? 8.814 15.987 -0.205 1.00 87.62 202 GLY A C 1
ATOM 1593 O O . GLY A 1 202 ? 8.879 16.017 1.023 1.00 87.62 202 GLY A O 1
ATOM 1594 N N . LYS A 1 203 ? 7.648 16.090 -0.859 1.00 85.81 203 LYS A N 1
ATOM 1595 C CA . LYS A 1 203 ? 6.342 16.187 -0.179 1.00 85.81 203 LYS A CA 1
ATOM 1596 C C . LYS A 1 203 ? 5.983 14.897 0.565 1.00 85.81 203 LYS A C 1
ATOM 1598 O O . LYS A 1 203 ? 5.558 14.980 1.712 1.00 85.81 203 LYS A O 1
ATOM 1603 N N . ILE A 1 204 ? 6.190 13.731 -0.056 1.00 82.81 204 ILE A N 1
ATOM 1604 C CA . ILE A 1 204 ? 5.974 12.419 0.579 1.00 82.81 204 ILE A CA 1
ATOM 1605 C C . ILE A 1 204 ? 6.888 12.267 1.801 1.00 82.81 204 ILE A C 1
ATOM 1607 O O . ILE A 1 204 ? 6.400 11.981 2.884 1.00 82.81 204 ILE A O 1
ATOM 1611 N N . HIS A 1 205 ? 8.191 12.525 1.659 1.00 84.06 205 HIS A N 1
ATOM 1612 C CA . HIS A 1 205 ? 9.170 12.479 2.750 1.00 84.06 205 HIS A CA 1
ATOM 1613 C C . HIS A 1 205 ? 8.762 13.367 3.926 1.00 84.06 205 HIS A C 1
ATOM 1615 O O . HIS A 1 205 ? 8.803 12.926 5.070 1.00 84.06 205 HIS A O 1
ATOM 1621 N N . LYS A 1 206 ? 8.331 14.605 3.642 1.00 81.44 206 LYS A N 1
ATOM 1622 C CA . LYS A 1 206 ? 7.851 15.510 4.684 1.00 81.44 206 LYS A CA 1
ATOM 1623 C C . LYS A 1 206 ? 6.626 14.933 5.397 1.00 81.44 206 LYS A C 1
ATOM 1625 O O . LYS A 1 206 ? 6.647 14.864 6.614 1.00 81.44 206 LYS A O 1
ATOM 1630 N N . ALA A 1 207 ? 5.610 14.484 4.660 1.00 73.69 207 ALA A N 1
ATOM 1631 C CA . ALA A 1 207 ? 4.399 13.926 5.260 1.00 73.69 207 ALA A CA 1
ATOM 1632 C C . ALA A 1 207 ? 4.688 12.672 6.112 1.00 73.69 207 ALA A C 1
ATOM 1634 O O . ALA A 1 207 ? 4.167 12.548 7.214 1.00 73.69 207 ALA A O 1
ATOM 1635 N N . LEU A 1 208 ? 5.591 11.793 5.661 1.00 73.56 208 LEU A N 1
ATOM 1636 C CA . LEU A 1 208 ? 6.039 10.629 6.435 1.00 73.56 208 LEU A CA 1
ATOM 1637 C C . LEU A 1 208 ? 6.756 11.037 7.736 1.00 73.56 208 LEU A C 1
ATOM 1639 O O . LEU A 1 208 ? 6.466 10.473 8.789 1.00 73.56 208 LEU A O 1
ATOM 1643 N N . ASN A 1 209 ? 7.635 12.042 7.693 1.00 75.69 209 ASN A N 1
ATOM 1644 C CA . ASN A 1 209 ? 8.295 12.562 8.895 1.00 75.69 209 ASN A CA 1
ATOM 1645 C C . ASN A 1 209 ? 7.304 13.277 9.835 1.00 75.69 209 ASN A C 1
ATOM 1647 O O . ASN A 1 209 ? 7.372 13.073 11.045 1.00 75.69 209 ASN A O 1
ATOM 1651 N N . ASP A 1 210 ? 6.362 14.062 9.298 1.00 67.31 210 ASP A N 1
ATOM 1652 C CA . ASP A 1 210 ? 5.297 14.732 10.062 1.00 67.31 210 ASP A CA 1
ATOM 1653 C C . ASP A 1 210 ? 4.387 13.692 10.769 1.00 67.31 210 ASP A C 1
ATOM 1655 O O . ASP A 1 210 ? 3.954 13.913 11.901 1.00 67.31 210 ASP A O 1
ATOM 1659 N N . ALA A 1 211 ? 4.184 12.511 10.165 1.00 60.47 211 ALA A N 1
ATOM 1660 C CA . ALA A 1 211 ? 3.512 11.348 10.763 1.00 60.47 211 ALA A CA 1
ATOM 1661 C C . ALA A 1 211 ? 4.348 10.596 11.830 1.00 60.47 211 ALA A C 1
ATOM 1663 O O . ALA A 1 211 ? 3.850 9.682 12.504 1.00 60.47 211 ALA A O 1
ATOM 1664 N N . GLY A 1 212 ? 5.624 10.957 11.999 1.00 60.44 212 GLY A N 1
ATOM 1665 C CA . GLY A 1 212 ? 6.576 10.290 12.890 1.00 60.44 212 GLY A CA 1
ATOM 1666 C C . GLY A 1 212 ? 7.203 9.014 12.317 1.00 60.44 212 GLY A C 1
ATOM 1667 O O . GLY A 1 212 ? 7.655 8.167 13.087 1.00 60.44 212 GLY A O 1
ATOM 1668 N N . VAL A 1 213 ? 7.219 8.848 10.991 1.00 66.31 213 VAL A N 1
ATOM 1669 C CA . VAL A 1 213 ? 7.918 7.756 10.297 1.00 66.31 213 VAL A CA 1
ATOM 1670 C C . VAL A 1 213 ? 9.233 8.275 9.731 1.00 66.31 213 VAL A C 1
ATOM 1672 O O . VAL A 1 213 ? 9.305 8.758 8.603 1.00 66.31 213 VAL A O 1
ATOM 1675 N N . GLU A 1 214 ? 10.287 8.143 10.534 1.00 71.75 214 GLU A N 1
ATOM 1676 C CA . GLU A 1 214 ? 11.650 8.487 10.137 1.00 71.75 214 GLU A CA 1
ATOM 1677 C C . GLU A 1 214 ? 12.134 7.568 9.006 1.00 71.75 214 GLU A C 1
ATOM 1679 O O . GLU A 1 214 ? 12.312 6.359 9.180 1.00 71.75 214 GLU A O 1
ATOM 1684 N N . ILE A 1 215 ? 12.357 8.154 7.831 1.00 72.75 215 ILE A N 1
ATOM 1685 C CA . ILE A 1 215 ? 12.894 7.471 6.652 1.00 72.75 215 ILE A CA 1
ATOM 1686 C C . ILE A 1 215 ? 13.926 8.368 5.969 1.00 72.75 215 ILE A C 1
ATOM 1688 O O . ILE A 1 215 ? 13.691 9.561 5.793 1.00 72.75 215 ILE A O 1
ATOM 1692 N N . SER A 1 216 ? 15.071 7.825 5.551 1.00 78.81 216 SER A N 1
ATOM 1693 C CA . SER A 1 216 ? 16.050 8.600 4.772 1.00 78.81 216 SER A CA 1
ATOM 1694 C C . SER A 1 216 ? 15.530 8.892 3.355 1.00 78.81 216 SER A C 1
ATOM 1696 O O . SER A 1 216 ? 14.618 8.224 2.858 1.00 78.81 216 SER A O 1
ATOM 1698 N N . LYS A 1 217 ? 16.108 9.879 2.659 1.00 80.50 217 LYS A N 1
ATOM 1699 C CA . LYS A 1 217 ? 15.720 10.173 1.265 1.00 80.50 217 LYS A CA 1
ATOM 1700 C C . LYS A 1 217 ? 16.037 9.001 0.337 1.00 80.50 217 LYS A C 1
ATOM 1702 O O . LYS A 1 217 ? 15.231 8.651 -0.512 1.00 80.50 217 LYS A O 1
ATOM 1707 N N . GLU A 1 218 ? 17.169 8.348 0.559 1.00 74.62 218 GLU A N 1
ATOM 1708 C CA . GLU A 1 218 ? 17.657 7.187 -0.189 1.00 74.62 218 GLU A CA 1
ATOM 1709 C C . GLU A 1 218 ? 16.772 5.958 0.065 1.00 74.62 218 GLU A C 1
ATOM 1711 O O . GLU A 1 218 ? 16.480 5.189 -0.851 1.00 74.62 218 GLU A O 1
ATOM 1716 N N . GLN A 1 219 ? 16.302 5.789 1.306 1.00 70.50 219 GLN A N 1
ATOM 1717 C CA . GLN A 1 219 ? 15.318 4.768 1.656 1.00 70.50 219 GLN A CA 1
ATOM 1718 C C . GLN A 1 219 ? 13.972 5.047 0.982 1.00 70.50 219 GLN A C 1
ATOM 1720 O O . GLN A 1 219 ? 13.392 4.127 0.409 1.00 70.50 219 GLN A O 1
ATOM 1725 N N . LEU A 1 220 ? 13.490 6.295 0.995 1.00 80.44 220 LEU A N 1
ATOM 1726 C CA . LEU A 1 220 ? 12.251 6.669 0.311 1.00 80.44 220 LEU A CA 1
ATOM 1727 C C . LEU A 1 220 ? 12.351 6.477 -1.208 1.00 80.44 220 LEU A C 1
ATOM 1729 O O . LEU A 1 220 ? 11.415 5.969 -1.820 1.00 80.44 220 LEU A O 1
ATOM 1733 N N . ASP A 1 221 ? 13.484 6.827 -1.809 1.00 76.69 221 ASP A N 1
ATOM 1734 C CA . ASP A 1 221 ? 13.765 6.601 -3.227 1.00 76.69 221 ASP A CA 1
ATOM 1735 C C . ASP A 1 221 ? 13.748 5.115 -3.580 1.00 76.69 221 ASP A C 1
ATOM 1737 O O . ASP A 1 221 ? 13.131 4.719 -4.571 1.00 76.69 221 ASP A O 1
ATOM 1741 N N . LEU A 1 222 ? 14.359 4.276 -2.738 1.00 71.44 222 LEU A N 1
ATOM 1742 C CA . LEU A 1 222 ? 14.297 2.827 -2.890 1.00 71.44 222 LEU A CA 1
ATOM 1743 C C . LEU A 1 222 ? 12.864 2.300 -2.720 1.00 71.44 222 LEU A C 1
ATOM 1745 O O . LEU A 1 222 ? 12.467 1.408 -3.468 1.00 71.44 222 LEU A O 1
ATOM 1749 N N . LEU A 1 223 ? 12.075 2.846 -1.785 1.00 74.88 223 LEU A N 1
ATOM 1750 C CA . LEU A 1 223 ? 10.666 2.483 -1.624 1.00 74.88 223 LEU A CA 1
ATOM 1751 C C . LEU A 1 223 ? 9.858 2.844 -2.872 1.00 74.88 223 LEU A C 1
ATOM 1753 O O . LEU A 1 223 ? 9.281 1.949 -3.489 1.00 74.88 223 LEU A O 1
ATOM 1757 N N . LEU A 1 224 ? 9.835 4.122 -3.260 1.00 77.75 224 LEU A N 1
ATOM 1758 C CA . LEU A 1 224 ? 9.028 4.648 -4.367 1.00 77.75 224 LEU A CA 1
ATOM 1759 C C . LEU A 1 224 ? 9.469 4.114 -5.736 1.00 77.75 224 LEU A C 1
ATOM 1761 O O . LEU A 1 224 ? 8.625 3.931 -6.609 1.00 77.75 224 LEU A O 1
ATOM 1765 N N . GLY A 1 225 ? 10.760 3.817 -5.913 1.00 69.00 225 GLY A N 1
ATOM 1766 C CA . GLY A 1 225 ? 11.292 3.138 -7.096 1.00 69.00 225 GLY A CA 1
ATOM 1767 C C . GLY A 1 225 ? 11.041 1.624 -7.120 1.00 69.00 225 GLY A C 1
ATOM 1768 O O . GLY A 1 225 ? 11.285 0.978 -8.139 1.00 69.00 225 GLY A O 1
ATOM 1769 N N . SER A 1 226 ? 10.559 1.028 -6.024 1.00 73.00 226 SER A N 1
ATOM 1770 C CA . SER A 1 226 ? 10.228 -0.397 -5.964 1.00 73.00 226 SER A CA 1
ATOM 1771 C C . SER A 1 226 ? 8.778 -0.675 -6.365 1.00 73.00 226 SER A C 1
ATOM 1773 O O . SER A 1 226 ? 7.874 0.125 -6.139 1.00 73.00 226 SER A O 1
ATOM 1775 N N . VAL A 1 227 ? 8.518 -1.895 -6.846 1.00 70.44 227 VAL A N 1
ATOM 1776 C CA . VAL A 1 227 ? 7.155 -2.384 -7.129 1.00 70.44 227 VAL A CA 1
ATOM 1777 C C . VAL A 1 227 ? 6.274 -2.430 -5.860 1.00 70.44 227 VAL A C 1
ATOM 1779 O O . VAL A 1 227 ? 5.051 -2.425 -5.965 1.00 70.44 227 VAL A O 1
ATOM 1782 N N . LEU A 1 228 ? 6.878 -2.434 -4.662 1.00 71.44 228 LEU A N 1
ATOM 1783 C CA . LEU A 1 228 ? 6.170 -2.327 -3.381 1.00 71.44 228 LEU A CA 1
ATOM 1784 C C . LEU A 1 228 ? 5.853 -0.889 -2.956 1.00 71.44 228 LEU A C 1
ATOM 1786 O O . LEU A 1 228 ? 5.074 -0.724 -2.021 1.00 71.44 228 LEU A O 1
ATOM 1790 N N . GLY A 1 229 ? 6.425 0.137 -3.595 1.00 74.62 229 GLY A N 1
ATOM 1791 C CA . GLY A 1 229 ? 6.378 1.518 -3.107 1.00 74.62 229 GLY A CA 1
ATOM 1792 C C . GLY A 1 229 ? 4.969 2.006 -2.802 1.00 74.62 229 GLY A C 1
ATOM 1793 O O . GLY A 1 229 ? 4.711 2.500 -1.709 1.00 74.62 229 GLY A O 1
ATOM 1794 N N . GLY A 1 230 ? 4.027 1.774 -3.719 1.00 77.25 230 GLY A N 1
ATOM 1795 C CA . GLY A 1 230 ? 2.624 2.133 -3.515 1.00 77.25 230 GLY A CA 1
ATOM 1796 C C . GLY A 1 230 ? 1.934 1.377 -2.375 1.00 77.25 230 GLY A C 1
ATOM 1797 O O . GLY A 1 230 ? 1.139 1.976 -1.658 1.00 77.25 230 GLY A O 1
ATOM 1798 N N . ASP A 1 231 ? 2.226 0.088 -2.164 1.00 82.06 231 ASP A N 1
ATOM 1799 C CA . ASP A 1 231 ? 1.620 -0.663 -1.054 1.00 82.06 231 ASP A CA 1
ATOM 1800 C C . ASP A 1 231 ? 2.257 -0.323 0.303 1.00 82.06 231 ASP A C 1
ATOM 1802 O O . ASP A 1 231 ? 1.552 -0.279 1.308 1.00 82.06 231 ASP A O 1
ATOM 1806 N N . LEU A 1 232 ? 3.563 -0.037 0.345 1.00 78.62 232 LEU A N 1
ATOM 1807 C CA . LEU A 1 232 ? 4.246 0.407 1.564 1.00 78.62 232 LEU A CA 1
ATOM 1808 C C . LEU A 1 232 ? 3.818 1.825 1.963 1.00 78.62 232 LEU A C 1
ATOM 1810 O O . LEU A 1 232 ? 3.531 2.055 3.134 1.00 78.62 232 LEU A O 1
ATOM 1814 N N . VAL A 1 233 ? 3.675 2.745 1.002 1.00 79.25 233 VAL A N 1
ATOM 1815 C CA . VAL A 1 233 ? 3.102 4.081 1.248 1.00 79.25 233 VAL A CA 1
ATOM 1816 C C . VAL A 1 233 ? 1.663 3.978 1.763 1.00 79.25 233 VAL A C 1
ATOM 1818 O O . VAL A 1 233 ? 1.329 4.640 2.742 1.00 79.25 233 VAL A O 1
ATOM 1821 N N . ARG A 1 234 ? 0.824 3.105 1.180 1.00 80.06 234 ARG A N 1
ATOM 1822 C CA . ARG A 1 234 ? -0.532 2.834 1.697 1.00 80.06 234 ARG A CA 1
ATOM 1823 C C . ARG A 1 234 ? -0.518 2.301 3.130 1.00 80.06 234 ARG A C 1
ATOM 1825 O O . ARG A 1 234 ? -1.296 2.775 3.955 1.00 80.06 234 ARG A O 1
ATOM 1832 N N . LEU A 1 235 ? 0.366 1.351 3.445 1.00 83.62 235 LEU A N 1
ATOM 1833 C CA . LEU A 1 235 ? 0.490 0.821 4.804 1.00 83.62 235 LEU A CA 1
ATOM 1834 C C . LEU A 1 235 ? 0.884 1.920 5.801 1.00 83.62 235 LEU A C 1
ATOM 1836 O O . LEU A 1 235 ? 0.286 1.998 6.870 1.00 83.62 235 LEU A O 1
ATOM 1840 N N . VAL A 1 236 ? 1.838 2.791 5.457 1.00 79.06 236 VAL A N 1
ATOM 1841 C CA . VAL A 1 236 ? 2.239 3.892 6.347 1.00 79.06 236 VAL A CA 1
ATOM 1842 C C . VAL A 1 236 ? 1.124 4.926 6.521 1.00 79.06 236 VAL A C 1
ATOM 1844 O O . VAL A 1 236 ? 0.830 5.285 7.657 1.00 79.06 236 VAL A O 1
ATOM 1847 N N . ALA A 1 237 ? 0.436 5.326 5.446 1.00 77.94 237 ALA A N 1
ATOM 1848 C CA . ALA A 1 237 ? -0.738 6.200 5.545 1.00 77.94 237 ALA A CA 1
ATOM 1849 C C . ALA A 1 237 ? -1.835 5.591 6.446 1.00 77.94 237 ALA A C 1
ATOM 1851 O O . ALA A 1 237 ? -2.507 6.304 7.189 1.00 77.94 237 ALA A O 1
ATOM 1852 N N . SER A 1 238 ? -1.960 4.257 6.451 1.00 80.50 238 SER A N 1
ATOM 1853 C CA . SER A 1 238 ? -2.872 3.543 7.354 1.00 80.50 238 SER A CA 1
ATOM 1854 C C . SER A 1 238 ? -2.470 3.665 8.827 1.00 80.50 238 SER A C 1
ATOM 1856 O O . SER A 1 238 ? -3.335 3.860 9.679 1.00 80.50 238 SER A O 1
ATOM 1858 N N . PHE A 1 239 ? -1.170 3.603 9.131 1.00 79.81 239 PHE A N 1
ATOM 1859 C CA . PHE A 1 239 ? -0.634 3.837 10.479 1.00 79.81 239 PHE A CA 1
ATOM 1860 C C . PHE A 1 239 ? -0.807 5.286 10.945 1.00 79.81 239 PHE A C 1
ATOM 1862 O O . PHE A 1 239 ? -1.222 5.513 12.081 1.00 79.81 239 PHE A O 1
ATOM 1869 N N . GLU A 1 240 ? -0.521 6.256 10.077 1.00 77.44 240 GLU A N 1
ATOM 1870 C CA . GLU A 1 240 ? -0.693 7.687 10.351 1.00 77.44 240 GLU A CA 1
ATOM 1871 C C . GLU A 1 240 ? -2.152 8.019 10.688 1.00 77.44 240 GLU A C 1
ATOM 1873 O O . GLU A 1 240 ? -2.436 8.577 11.751 1.00 77.44 240 GLU A O 1
ATOM 1878 N N . ALA A 1 241 ? -3.090 7.622 9.824 1.00 78.44 241 ALA A N 1
ATOM 1879 C CA . ALA A 1 241 ? -4.508 7.875 10.042 1.00 78.44 241 ALA A CA 1
ATOM 1880 C C . ALA A 1 241 ? -5.030 7.162 11.294 1.00 78.44 241 ALA A C 1
ATOM 1882 O O . ALA A 1 241 ? -5.750 7.775 12.081 1.00 78.44 241 ALA A O 1
ATOM 1883 N N . ALA A 1 242 ? -4.622 5.908 11.531 1.00 81.50 242 ALA A N 1
ATOM 1884 C CA . ALA A 1 242 ? -5.001 5.190 12.743 1.00 81.50 242 ALA A CA 1
ATOM 1885 C C . ALA A 1 242 ? -4.541 5.931 14.007 1.00 81.50 242 ALA A C 1
ATOM 1887 O O . ALA A 1 242 ? -5.344 6.150 14.909 1.00 81.50 242 ALA A O 1
ATOM 1888 N N . ARG A 1 243 ? -3.288 6.406 14.035 1.00 81.69 243 ARG A N 1
ATOM 1889 C CA . ARG A 1 243 ? -2.743 7.212 15.137 1.00 81.69 243 ARG A CA 1
ATOM 1890 C C . ARG A 1 243 ? -3.481 8.545 15.309 1.00 81.69 243 ARG A C 1
ATOM 1892 O O . ARG A 1 243 ? -3.709 8.976 16.436 1.00 81.69 243 ARG A O 1
ATOM 1899 N N . HIS A 1 244 ? -3.871 9.206 14.219 1.00 78.75 244 HIS A N 1
ATOM 1900 C CA . HIS A 1 244 ? -4.660 10.441 14.284 1.00 78.75 244 HIS A CA 1
ATOM 1901 C C . HIS A 1 244 ? -6.070 10.225 14.845 1.00 78.75 244 HIS A C 1
ATOM 1903 O O . HIS A 1 244 ? -6.537 11.051 15.632 1.00 78.75 244 HIS A O 1
ATOM 1909 N N . ILE A 1 245 ? -6.735 9.131 14.464 1.00 81.75 245 ILE A N 1
ATOM 1910 C CA . ILE A 1 245 ? -8.044 8.753 15.011 1.00 81.75 245 ILE A CA 1
ATOM 1911 C C . ILE A 1 245 ? -7.895 8.418 16.497 1.00 81.75 245 ILE A C 1
ATOM 1913 O O . ILE A 1 245 ? -8.622 8.981 17.309 1.00 81.75 245 ILE A O 1
ATOM 1917 N N . ASP A 1 246 ? -6.909 7.597 16.858 1.00 83.25 246 ASP A N 1
ATOM 1918 C CA . ASP A 1 246 ? -6.653 7.164 18.236 1.00 83.25 246 ASP A CA 1
ATOM 1919 C C . ASP A 1 246 ? -6.401 8.342 19.190 1.00 83.25 246 ASP A C 1
ATOM 1921 O O . ASP A 1 246 ? -7.082 8.502 20.203 1.00 83.25 246 ASP A O 1
ATOM 1925 N N . ASN A 1 247 ? -5.513 9.264 18.801 1.00 84.25 247 ASN A N 1
ATOM 1926 C CA . ASN A 1 247 ? -5.259 10.495 19.553 1.00 84.25 247 ASN A CA 1
ATOM 1927 C C . ASN A 1 247 ? -6.534 11.333 19.751 1.00 84.25 247 ASN A C 1
ATOM 1929 O O . ASN A 1 247 ? -6.727 11.930 20.812 1.00 84.25 247 ASN A O 1
ATOM 1933 N N . ARG A 1 248 ? -7.409 11.408 18.736 1.00 82.94 248 ARG A N 1
ATOM 1934 C CA . ARG A 1 248 ? -8.652 12.187 18.829 1.00 82.94 248 ARG A CA 1
ATOM 1935 C C . ARG A 1 248 ? -9.694 11.497 19.707 1.00 82.94 248 ARG A C 1
ATOM 1937 O O . ARG A 1 248 ? -10.376 12.175 20.471 1.00 82.94 248 ARG A O 1
ATOM 1944 N N . LEU A 1 249 ? -9.785 10.174 19.625 1.00 80.69 249 LEU A N 1
ATOM 1945 C CA . LEU A 1 249 ? -10.600 9.348 20.508 1.00 80.69 249 LEU A CA 1
ATOM 1946 C C . LEU A 1 249 ? -10.154 9.510 21.975 1.00 80.69 249 LEU A C 1
ATOM 1948 O O . LEU A 1 249 ? -10.997 9.715 22.846 1.00 80.69 249 LEU A O 1
ATOM 1952 N N . GLY A 1 250 ? -8.843 9.532 22.240 1.00 81.00 250 GLY A N 1
ATOM 1953 C CA . GLY A 1 250 ? -8.286 9.718 23.587 1.00 81.00 250 GLY A CA 1
ATOM 1954 C C . GLY A 1 250 ? -8.561 11.104 24.187 1.00 81.00 250 GLY A C 1
ATOM 1955 O O . GLY A 1 250 ? -8.798 11.225 25.388 1.00 81.00 250 GLY A O 1
ATOM 1956 N N . GLN A 1 251 ? -8.603 12.153 23.357 1.00 83.00 251 GLN A N 1
ATOM 1957 C CA . GLN A 1 251 ? -9.038 13.491 23.785 1.00 83.00 251 GLN A CA 1
ATOM 1958 C C . GLN A 1 251 ? -10.517 13.500 24.197 1.00 83.00 251 GLN A C 1
ATOM 1960 O O . GLN A 1 251 ? -10.849 13.974 25.280 1.00 83.00 251 GLN A O 1
ATOM 1965 N N . LEU A 1 252 ? -11.394 12.924 23.367 1.00 78.62 252 LEU A N 1
ATOM 1966 C CA . LEU A 1 252 ? -12.838 12.859 23.634 1.00 78.62 252 LEU A CA 1
ATOM 1967 C C . LEU A 1 252 ? -13.172 12.014 24.876 1.00 78.62 252 LEU A C 1
ATOM 1969 O O . LEU A 1 252 ? -14.143 12.315 25.569 1.00 78.62 252 LEU A O 1
ATOM 1973 N N . MET A 1 253 ? -12.358 10.997 25.178 1.00 75.88 253 MET A N 1
ATOM 1974 C CA . MET A 1 253 ? -12.378 10.267 26.452 1.00 75.88 253 MET A CA 1
ATOM 1975 C C . MET A 1 253 ? -12.076 11.180 27.641 1.00 75.88 253 MET A C 1
ATOM 1977 O O . MET A 1 253 ? -12.875 11.254 28.569 1.00 75.88 253 MET A O 1
ATOM 1981 N N . GLY A 1 254 ? -10.948 11.900 27.599 1.00 75.81 254 GLY A N 1
ATOM 1982 C CA . GLY A 1 254 ? -10.514 12.773 28.695 1.00 75.81 254 GLY A CA 1
ATOM 1983 C C . GLY A 1 254 ? -11.479 13.928 28.987 1.00 75.81 254 GLY A C 1
ATOM 1984 O O . GLY A 1 254 ? -11.566 14.378 30.128 1.00 75.81 254 GLY A O 1
ATOM 1985 N N . GLU A 1 255 ? -12.228 14.376 27.976 1.00 78.56 255 GLU A N 1
ATOM 1986 C CA . GLU A 1 255 ? -13.312 15.359 28.105 1.00 78.56 255 GLU A CA 1
ATOM 1987 C C . GLU A 1 255 ? -14.590 14.764 28.747 1.00 78.56 255 GLU A C 1
ATOM 1989 O O . GLU A 1 255 ? -15.335 15.496 29.392 1.00 78.56 255 GLU A O 1
ATOM 1994 N N . ASN A 1 256 ? -14.832 13.449 28.626 1.00 66.44 256 ASN A N 1
ATOM 1995 C CA . ASN A 1 256 ? -16.070 12.761 29.041 1.00 66.44 256 ASN A CA 1
ATOM 1996 C C . ASN A 1 256 ? -15.842 11.649 30.094 1.00 66.44 256 ASN A C 1
ATOM 1998 O O . ASN A 1 256 ? -16.533 10.627 30.074 1.00 66.44 256 ASN A O 1
ATOM 2002 N N . ASN A 1 257 ? -14.894 11.844 31.019 1.00 58.34 257 ASN A N 1
ATOM 2003 C CA . ASN A 1 257 ? -14.389 10.825 31.964 1.00 58.34 257 ASN A CA 1
ATOM 2004 C C . ASN A 1 257 ? -15.440 10.038 32.786 1.00 58.34 257 ASN A C 1
ATOM 2006 O O . ASN A 1 257 ? -15.110 8.979 33.314 1.00 58.34 257 ASN A O 1
ATOM 2010 N N . GLU A 1 258 ? -16.674 10.529 32.934 1.00 63.38 258 GLU A N 1
ATOM 2011 C CA . GLU A 1 258 ? -17.725 9.885 33.746 1.00 63.38 258 GLU A CA 1
ATOM 2012 C C . GLU A 1 258 ? -18.699 9.007 32.929 1.00 63.38 258 GLU A C 1
ATOM 2014 O O . GLU A 1 258 ? -19.516 8.281 33.502 1.00 63.38 258 GLU A O 1
ATOM 2019 N N . SER A 1 259 ? -18.622 9.020 31.590 1.00 79.06 259 SER A N 1
ATOM 2020 C CA . SER A 1 259 ? -19.520 8.229 30.737 1.00 79.06 259 SER A CA 1
ATOM 2021 C C . SER A 1 259 ? -18.948 6.849 30.399 1.00 79.06 259 SER A C 1
ATOM 2023 O O . SER A 1 259 ? -18.079 6.699 29.539 1.00 79.06 259 SER A O 1
ATOM 2025 N N . LEU A 1 260 ? -19.511 5.806 31.019 1.00 77.31 260 LEU A N 1
ATOM 2026 C CA . LEU A 1 260 ? -19.208 4.407 30.681 1.00 77.31 260 LEU A CA 1
ATOM 2027 C C . LEU A 1 260 ? -19.568 4.039 29.230 1.00 77.31 260 LEU A C 1
ATOM 2029 O O . LEU A 1 260 ? -18.920 3.171 28.653 1.00 77.31 260 LEU A O 1
ATOM 2033 N N . ASP A 1 261 ? -20.548 4.713 28.623 1.00 80.06 261 ASP A N 1
ATOM 2034 C CA . ASP A 1 261 ? -20.890 4.527 27.205 1.00 80.06 261 ASP A CA 1
ATOM 2035 C C . ASP A 1 261 ? -19.802 5.106 26.279 1.00 80.06 261 ASP A C 1
ATOM 2037 O O . ASP A 1 261 ? -19.361 4.449 25.334 1.00 80.06 261 ASP A O 1
ATOM 2041 N N . ALA A 1 262 ? -19.263 6.285 26.619 1.00 81.31 262 ALA A N 1
ATOM 2042 C CA . ALA A 1 262 ? -18.128 6.863 25.900 1.00 81.31 262 ALA A CA 1
ATOM 2043 C C . ALA A 1 262 ? -16.879 5.971 26.006 1.00 81.31 262 ALA A C 1
ATOM 2045 O O . ALA A 1 262 ? -16.202 5.746 25.001 1.00 81.31 262 ALA A O 1
ATOM 2046 N N . ALA A 1 263 ? -16.616 5.398 27.188 1.00 82.81 263 ALA A N 1
ATOM 2047 C CA . ALA A 1 263 ? -15.533 4.436 27.391 1.00 82.81 263 ALA A CA 1
ATOM 2048 C C . ALA A 1 263 ? -15.722 3.159 26.556 1.00 82.81 263 ALA A C 1
ATOM 2050 O O . ALA A 1 263 ? -14.799 2.738 25.855 1.00 82.81 263 ALA A O 1
ATOM 2051 N N . ARG A 1 264 ? -16.924 2.570 26.572 1.00 84.50 264 ARG A N 1
ATOM 2052 C CA . ARG A 1 264 ? -17.286 1.399 25.758 1.00 84.50 264 ARG A CA 1
ATOM 2053 C C . ARG A 1 264 ? -16.990 1.638 24.275 1.00 84.50 264 ARG A C 1
ATOM 2055 O O . ARG A 1 264 ? -16.279 0.848 23.652 1.00 84.50 264 ARG A O 1
ATOM 2062 N N . ARG A 1 265 ? -17.481 2.756 23.729 1.00 84.50 265 ARG A N 1
ATOM 2063 C CA . ARG A 1 265 ? -17.273 3.148 22.328 1.00 84.50 265 ARG A CA 1
ATOM 2064 C C . ARG A 1 265 ? -15.796 3.390 22.012 1.00 84.50 265 ARG A C 1
ATOM 2066 O O . ARG A 1 265 ? -15.300 2.879 21.010 1.00 84.50 265 ARG A O 1
ATOM 2073 N N . TYR A 1 266 ? -15.081 4.106 22.884 1.00 86.62 266 TYR A N 1
ATOM 2074 C CA . TYR A 1 266 ? -13.647 4.367 22.745 1.00 86.62 266 TYR A CA 1
ATOM 2075 C C . TYR A 1 266 ? -12.837 3.074 22.594 1.00 86.62 266 TYR A C 1
ATOM 2077 O O . TYR A 1 266 ? -12.125 2.910 21.603 1.00 86.62 266 TYR A O 1
ATOM 2085 N N . PHE A 1 267 ? -12.965 2.138 23.541 1.00 87.56 267 PHE A N 1
ATOM 2086 C CA . PHE A 1 267 ? -12.163 0.912 23.520 1.00 87.56 267 PHE A CA 1
ATOM 2087 C C . PHE A 1 267 ? -12.557 -0.029 22.373 1.00 87.56 267 PHE A C 1
ATOM 2089 O O . PHE A 1 267 ? -11.681 -0.681 21.804 1.00 87.56 267 PHE A O 1
ATOM 2096 N N . GLY A 1 268 ? -13.832 -0.041 21.965 1.00 87.06 268 GLY A N 1
ATOM 2097 C CA . GLY A 1 268 ? -14.277 -0.764 20.770 1.00 87.06 268 GLY A CA 1
ATOM 2098 C C . GLY A 1 268 ? -13.599 -0.240 19.500 1.00 87.06 268 GLY A C 1
ATOM 2099 O O . GLY A 1 268 ? -13.009 -1.012 18.738 1.00 87.06 268 GLY A O 1
ATOM 2100 N N . MET A 1 269 ? -13.598 1.082 19.305 1.00 87.94 269 MET A N 1
ATOM 2101 C CA . MET A 1 269 ? -12.928 1.722 18.169 1.00 87.94 269 MET A CA 1
ATOM 2102 C C . MET A 1 269 ? -11.399 1.563 18.218 1.00 87.94 269 MET A C 1
ATOM 2104 O O . MET A 1 269 ? -10.784 1.292 17.188 1.00 87.94 269 MET A O 1
ATOM 2108 N N . HIS A 1 270 ? -10.781 1.658 19.399 1.00 88.31 270 HIS A N 1
ATOM 2109 C CA . HIS A 1 270 ? -9.348 1.414 19.610 1.00 88.31 270 HIS A CA 1
ATOM 2110 C C . HIS A 1 270 ? -8.946 -0.011 19.182 1.00 88.31 270 HIS A C 1
ATOM 2112 O O . HIS A 1 270 ? -7.985 -0.212 18.435 1.00 88.31 270 HIS A O 1
ATOM 2118 N N . ALA A 1 271 ? -9.744 -1.014 19.561 1.00 89.56 271 ALA A N 1
ATOM 2119 C CA . ALA A 1 271 ? -9.560 -2.388 19.109 1.00 89.56 271 ALA A CA 1
ATOM 2120 C C . ALA A 1 271 ? -9.771 -2.541 17.586 1.00 89.56 271 ALA A C 1
ATOM 2122 O O . ALA A 1 271 ? -9.010 -3.245 16.917 1.00 89.56 271 ALA A O 1
ATOM 2123 N N . ALA A 1 272 ? -10.765 -1.862 17.003 1.00 89.56 272 ALA A N 1
ATOM 2124 C CA . ALA A 1 272 ? -10.991 -1.864 15.555 1.00 89.56 272 ALA A CA 1
ATOM 2125 C C . ALA A 1 272 ? -9.828 -1.233 14.763 1.00 89.56 272 ALA A C 1
ATOM 2127 O O . ALA A 1 272 ? -9.452 -1.763 13.715 1.00 89.56 272 ALA A O 1
ATOM 2128 N N . LEU A 1 273 ? -9.192 -0.173 15.278 1.00 89.12 273 LEU A N 1
ATOM 2129 C CA . LEU A 1 273 ? -7.992 0.428 14.682 1.00 89.12 273 LEU A CA 1
ATOM 2130 C C . LEU A 1 273 ? -6.834 -0.574 14.595 1.00 89.12 273 LEU A C 1
ATOM 2132 O O . LEU A 1 273 ? -6.238 -0.742 13.529 1.00 89.12 273 LEU A O 1
ATOM 2136 N N . PHE A 1 274 ? -6.543 -1.305 15.674 1.00 89.75 274 PHE A N 1
ATOM 2137 C CA . PHE A 1 274 ? -5.520 -2.354 15.635 1.00 89.75 274 PHE A CA 1
ATOM 2138 C C . PHE A 1 274 ? -5.881 -3.499 14.674 1.00 89.75 274 PHE A C 1
ATOM 2140 O O . PHE A 1 274 ? -4.994 -4.037 14.006 1.00 89.75 274 PHE A O 1
ATOM 2147 N N . ALA A 1 275 ? -7.166 -3.846 14.541 1.00 89.69 275 ALA A N 1
ATOM 2148 C CA . ALA A 1 275 ? -7.622 -4.836 13.565 1.00 89.69 275 ALA A CA 1
ATOM 2149 C C . ALA A 1 275 ? -7.414 -4.356 12.116 1.00 89.69 275 ALA A C 1
ATOM 2151 O O . ALA A 1 275 ? -6.933 -5.127 11.284 1.00 89.69 275 ALA A O 1
ATOM 2152 N N . MET A 1 276 ? -7.688 -3.078 11.830 1.00 89.50 276 MET A N 1
ATOM 2153 C CA . MET A 1 276 ? -7.433 -2.439 10.533 1.00 89.50 276 MET A CA 1
ATOM 2154 C C . MET A 1 276 ? -5.943 -2.494 10.160 1.00 89.50 276 MET A C 1
ATOM 2156 O O . MET A 1 276 ? -5.586 -2.905 9.054 1.00 89.50 276 MET A O 1
ATOM 2160 N N . LEU A 1 277 ? -5.057 -2.154 11.103 1.00 89.44 277 LEU A N 1
ATOM 2161 C CA . LEU A 1 277 ? -3.603 -2.209 10.904 1.00 89.44 277 LEU A CA 1
ATOM 2162 C C . LEU A 1 277 ? -3.102 -3.642 10.675 1.00 89.44 277 LEU A C 1
ATOM 2164 O O . LEU A 1 277 ? -2.292 -3.885 9.776 1.00 89.44 277 LEU A O 1
ATOM 2168 N N . LEU A 1 278 ? -3.620 -4.607 11.442 1.00 90.88 278 LEU A N 1
ATOM 2169 C CA . LEU A 1 278 ? -3.331 -6.029 11.259 1.00 90.88 278 LEU A CA 1
ATOM 2170 C C . LEU A 1 278 ? -3.783 -6.525 9.875 1.00 90.88 278 LEU A C 1
ATOM 2172 O O . LEU A 1 278 ? -3.060 -7.280 9.219 1.00 90.88 278 LEU A O 1
ATOM 2176 N N . HIS A 1 279 ? -4.956 -6.094 9.408 1.00 90.19 279 HIS A N 1
ATOM 2177 C CA . HIS A 1 279 ? -5.475 -6.440 8.084 1.00 90.19 279 HIS A CA 1
ATOM 2178 C C . HIS A 1 279 ? -4.595 -5.878 6.959 1.00 90.19 279 HIS A C 1
ATOM 2180 O O . HIS A 1 279 ? -4.149 -6.643 6.101 1.00 90.19 279 HIS A O 1
ATOM 2186 N N . ALA A 1 280 ? -4.202 -4.601 7.033 1.00 88.50 280 ALA A N 1
ATOM 2187 C CA . ALA A 1 280 ? -3.287 -3.979 6.069 1.00 88.50 280 ALA A CA 1
ATOM 2188 C C . ALA A 1 280 ? -1.924 -4.697 5.985 1.00 88.50 280 ALA A C 1
ATOM 2190 O O . ALA A 1 280 ? -1.412 -4.967 4.893 1.00 88.50 280 ALA A O 1
ATOM 2191 N N . GLN A 1 281 ? -1.344 -5.073 7.132 1.00 90.50 281 GLN A N 1
ATOM 2192 C CA . GLN A 1 281 ? -0.121 -5.884 7.184 1.00 90.50 281 GLN A CA 1
ATOM 2193 C C . GLN A 1 281 ? -0.322 -7.271 6.545 1.00 90.50 281 GLN A C 1
ATOM 2195 O O . GLN A 1 281 ? 0.543 -7.742 5.801 1.00 90.50 281 GLN A O 1
ATOM 2200 N N . ASN A 1 282 ? -1.455 -7.932 6.818 1.00 92.69 282 ASN A N 1
ATOM 2201 C CA . ASN A 1 282 ? -1.793 -9.237 6.245 1.00 92.69 282 ASN A CA 1
ATOM 2202 C C . ASN A 1 282 ? -1.976 -9.172 4.718 1.00 92.69 282 ASN A C 1
ATOM 2204 O O . ASN A 1 282 ? -1.534 -10.092 4.026 1.00 92.69 282 ASN A O 1
ATOM 2208 N N . GLU A 1 283 ? -2.609 -8.123 4.183 1.00 90.31 283 GLU A N 1
ATOM 2209 C CA . GLU A 1 283 ? -2.733 -7.909 2.733 1.00 90.31 283 GLU A CA 1
ATOM 2210 C C . GLU A 1 283 ? -1.365 -7.699 2.077 1.00 90.31 283 GLU A C 1
ATOM 2212 O O . GLU A 1 283 ? -1.044 -8.356 1.084 1.00 90.31 283 GLU A O 1
ATOM 2217 N N . LEU A 1 284 ? -0.502 -6.858 2.658 1.00 89.38 284 LEU A N 1
ATOM 2218 C CA . LEU A 1 284 ? 0.833 -6.622 2.106 1.00 89.38 284 LEU A CA 1
ATOM 2219 C C . LEU A 1 284 ? 1.685 -7.903 2.076 1.00 89.38 284 LEU A C 1
ATOM 2221 O O . LEU A 1 284 ? 2.287 -8.220 1.046 1.00 89.38 284 LEU A O 1
ATOM 2225 N N . VAL A 1 285 ? 1.698 -8.690 3.159 1.00 92.31 285 VAL A N 1
ATOM 2226 C CA . VAL A 1 285 ? 2.397 -9.991 3.181 1.00 92.31 285 VAL A CA 1
ATOM 2227 C C . VAL A 1 285 ? 1.825 -10.937 2.117 1.00 92.31 285 VAL A C 1
ATOM 2229 O O . VAL A 1 285 ? 2.594 -11.568 1.385 1.00 92.31 285 VAL A O 1
ATOM 2232 N N . ARG A 1 286 ? 0.494 -10.989 1.951 1.00 93.12 286 ARG A N 1
ATOM 2233 C CA . ARG A 1 286 ? -0.156 -11.790 0.898 1.00 93.12 286 ARG A CA 1
ATOM 2234 C C . ARG A 1 286 ? 0.232 -11.338 -0.510 1.00 93.12 286 ARG A C 1
ATOM 2236 O O . ARG A 1 286 ? 0.513 -12.203 -1.342 1.00 93.12 286 ARG A O 1
ATOM 2243 N N . LYS A 1 287 ? 0.305 -10.032 -0.792 1.00 90.56 287 LYS A N 1
ATOM 2244 C CA . LYS A 1 287 ? 0.768 -9.512 -2.093 1.00 90.56 287 LYS A CA 1
ATOM 2245 C C . LYS A 1 287 ? 2.233 -9.861 -2.359 1.00 90.56 287 LYS A C 1
ATOM 2247 O O . LYS A 1 287 ? 2.550 -10.314 -3.463 1.00 90.56 287 LYS A O 1
ATOM 2252 N N . ILE A 1 288 ? 3.111 -9.737 -1.357 1.00 90.31 288 ILE A N 1
ATOM 2253 C CA . ILE A 1 288 ? 4.515 -10.170 -1.463 1.00 90.31 288 ILE A CA 1
ATOM 2254 C C . ILE A 1 288 ? 4.590 -11.648 -1.853 1.00 90.31 288 ILE A C 1
ATOM 2256 O O . ILE A 1 288 ? 5.219 -11.972 -2.863 1.00 90.31 288 ILE A O 1
ATOM 2260 N N . ASP A 1 289 ? 3.902 -12.526 -1.126 1.00 92.44 289 ASP A N 1
ATOM 2261 C CA . ASP A 1 289 ? 3.996 -13.974 -1.335 1.00 92.44 289 ASP A CA 1
ATOM 2262 C C . ASP A 1 289 ? 3.316 -14.458 -2.623 1.00 92.44 289 ASP A C 1
ATOM 2264 O O . ASP A 1 289 ? 3.875 -15.281 -3.353 1.00 92.44 289 ASP A O 1
ATOM 2268 N N . ARG A 1 290 ? 2.114 -13.957 -2.932 1.00 93.06 290 ARG A N 1
ATOM 2269 C CA . ARG A 1 290 ? 1.283 -14.478 -4.034 1.00 93.06 290 ARG A CA 1
ATOM 2270 C C . ARG A 1 290 ? 1.508 -13.764 -5.366 1.00 93.06 290 ARG A C 1
ATOM 2272 O O . ARG A 1 290 ? 1.401 -14.407 -6.411 1.00 93.06 290 ARG A O 1
ATOM 2279 N N . VAL A 1 291 ? 1.831 -12.468 -5.350 1.00 90.25 291 VAL A N 1
ATOM 2280 C CA . VAL A 1 291 ? 1.977 -11.646 -6.566 1.00 90.25 291 VAL A CA 1
ATOM 2281 C C . VAL A 1 291 ? 3.450 -11.413 -6.885 1.00 90.25 291 VAL A C 1
ATOM 2283 O O . VAL A 1 291 ? 3.935 -11.867 -7.926 1.00 90.25 291 VAL A O 1
ATOM 2286 N N . TYR A 1 292 ? 4.185 -10.746 -5.994 1.00 89.25 292 TYR A N 1
ATOM 2287 C CA . TYR A 1 292 ? 5.537 -10.268 -6.295 1.00 89.25 292 TYR A CA 1
ATOM 2288 C C . TYR A 1 292 ? 6.567 -11.406 -6.342 1.00 89.25 292 TYR A C 1
ATOM 2290 O O . TYR A 1 292 ? 7.301 -11.523 -7.325 1.00 89.25 292 TYR A O 1
ATOM 2298 N N . MET A 1 293 ? 6.562 -12.320 -5.363 1.00 92.00 293 MET A N 1
ATOM 2299 C CA . MET A 1 293 ? 7.406 -13.524 -5.384 1.00 92.00 293 MET A CA 1
ATOM 2300 C C . MET A 1 293 ? 7.105 -14.433 -6.581 1.00 92.00 293 MET A C 1
ATOM 2302 O O . MET A 1 293 ? 8.038 -14.956 -7.193 1.00 92.00 293 MET A O 1
ATOM 2306 N N . LYS A 1 294 ? 5.827 -14.600 -6.956 1.00 93.06 294 LYS A N 1
ATOM 2307 C CA . LYS A 1 294 ? 5.428 -15.429 -8.105 1.00 93.06 294 LYS A CA 1
ATOM 2308 C C . LYS A 1 294 ? 5.952 -14.849 -9.421 1.00 93.06 294 LYS A C 1
ATOM 2310 O O . LYS A 1 294 ? 6.618 -15.567 -10.161 1.00 93.06 294 LYS A O 1
ATOM 2315 N N . ARG A 1 295 ? 5.725 -13.553 -9.677 1.00 90.69 295 ARG A N 1
ATOM 2316 C CA . ARG A 1 295 ? 6.243 -12.853 -10.871 1.00 90.69 295 ARG A CA 1
ATOM 2317 C C . ARG A 1 295 ? 7.770 -12.928 -10.948 1.00 90.69 295 ARG A C 1
ATOM 2319 O O . ARG A 1 295 ? 8.319 -13.282 -11.986 1.00 90.69 295 ARG A O 1
ATOM 2326 N N . LEU A 1 296 ? 8.457 -12.674 -9.834 1.00 92.00 296 LEU A N 1
ATOM 2327 C CA . LEU A 1 296 ? 9.918 -12.684 -9.785 1.00 92.00 296 LEU A CA 1
ATOM 2328 C C . LEU A 1 296 ? 10.516 -14.092 -9.958 1.00 92.00 296 LEU A C 1
ATOM 2330 O O . LEU A 1 296 ? 11.559 -14.238 -10.592 1.00 92.00 296 LEU A O 1
ATOM 2334 N N . LYS A 1 297 ? 9.845 -15.144 -9.467 1.00 95.00 297 LYS A N 1
ATOM 2335 C CA . LYS A 1 297 ? 10.221 -16.544 -9.738 1.00 95.00 297 LYS A CA 1
ATOM 2336 C C . LYS A 1 297 ? 10.158 -16.862 -11.237 1.00 95.00 297 LYS A C 1
ATOM 2338 O O . LYS A 1 297 ? 11.057 -17.544 -11.726 1.00 95.00 297 LYS A O 1
ATOM 2343 N N . THR A 1 298 ? 9.142 -16.362 -11.943 1.00 95.56 298 THR A N 1
ATOM 2344 C CA . THR A 1 298 ? 9.008 -16.507 -13.402 1.00 95.56 298 THR A CA 1
ATOM 2345 C C . THR A 1 298 ? 10.144 -15.784 -14.127 1.00 95.56 298 THR A C 1
ATOM 2347 O O . THR A 1 298 ? 10.930 -16.440 -14.798 1.00 95.56 298 THR A O 1
ATOM 2350 N N . ILE A 1 299 ? 10.361 -14.492 -13.852 1.00 93.44 299 ILE A N 1
ATOM 2351 C CA . ILE A 1 299 ? 11.448 -13.696 -14.460 1.00 93.44 299 ILE A CA 1
ATOM 2352 C C . ILE A 1 299 ? 12.826 -14.361 -14.275 1.00 93.44 299 ILE A C 1
ATOM 2354 O O . ILE A 1 299 ? 13.601 -14.471 -15.224 1.00 93.44 299 ILE A O 1
ATOM 2358 N N . ILE A 1 300 ? 13.138 -14.860 -13.071 1.00 95.94 300 ILE A N 1
ATOM 2359 C CA . ILE A 1 300 ? 14.406 -15.567 -12.808 1.00 95.94 300 ILE A CA 1
ATOM 2360 C C . ILE A 1 300 ? 14.502 -16.874 -13.613 1.00 95.94 300 ILE A C 1
ATOM 2362 O O . ILE A 1 300 ? 15.591 -17.218 -14.074 1.00 95.94 300 ILE A O 1
ATOM 2366 N N . LYS A 1 301 ? 13.397 -17.612 -13.786 1.00 98.00 301 LYS A N 1
ATOM 2367 C CA . LYS A 1 301 ? 13.359 -18.822 -14.623 1.00 98.00 301 LYS A CA 1
ATOM 2368 C C . LYS A 1 301 ? 13.643 -18.471 -16.084 1.00 98.00 301 LYS A C 1
ATOM 2370 O O . LYS A 1 301 ? 14.492 -19.114 -16.690 1.00 98.00 301 LYS A O 1
ATOM 2375 N N . ASP A 1 302 ? 13.004 -17.436 -16.614 1.00 97.56 302 ASP A N 1
ATOM 2376 C CA . ASP A 1 302 ? 13.095 -17.077 -18.032 1.00 97.56 302 ASP A CA 1
ATOM 2377 C C . ASP A 1 302 ? 14.498 -16.559 -18.389 1.00 97.56 302 ASP A C 1
ATOM 2379 O O . ASP A 1 302 ? 15.102 -17.021 -19.358 1.00 97.56 302 ASP A O 1
ATOM 2383 N N . ILE A 1 303 ? 15.090 -15.711 -17.535 1.00 97.12 303 ILE A N 1
ATOM 2384 C CA . ILE A 1 303 ? 16.492 -15.270 -17.669 1.00 97.12 303 ILE A CA 1
ATOM 2385 C C . ILE A 1 303 ? 17.454 -16.471 -17.650 1.00 97.12 303 ILE A C 1
ATOM 2387 O O . ILE A 1 303 ? 18.415 -16.507 -18.420 1.00 97.12 303 ILE A O 1
ATOM 2391 N N . ARG A 1 304 ? 17.209 -17.473 -16.793 1.00 97.62 304 ARG A N 1
ATOM 2392 C CA . ARG A 1 304 ? 18.027 -18.698 -16.732 1.00 97.62 304 ARG A CA 1
ATOM 2393 C C . ARG A 1 304 ? 17.895 -19.550 -17.987 1.00 97.62 304 ARG A C 1
ATOM 2395 O O . ARG A 1 304 ? 18.917 -20.044 -18.460 1.00 97.62 304 ARG A O 1
ATOM 2402 N N . THR A 1 305 ? 16.686 -19.696 -18.525 1.00 98.19 305 THR A N 1
ATOM 2403 C CA . THR A 1 305 ? 16.433 -20.402 -19.789 1.00 98.19 305 THR A CA 1
ATOM 2404 C C . THR A 1 305 ? 17.194 -19.727 -20.930 1.00 98.19 305 THR A C 1
ATOM 2406 O O . THR A 1 305 ? 18.053 -20.361 -21.539 1.00 98.19 305 THR A O 1
ATOM 2409 N N . ALA A 1 306 ? 17.007 -18.416 -21.116 1.00 97.12 306 ALA A N 1
ATOM 2410 C CA . ALA A 1 306 ? 17.701 -17.637 -22.143 1.00 97.12 306 ALA A CA 1
ATOM 2411 C C . ALA A 1 306 ? 19.237 -17.671 -21.980 1.00 97.12 306 ALA A C 1
ATOM 2413 O O . ALA A 1 306 ? 19.977 -17.763 -22.964 1.00 97.12 306 ALA A O 1
ATOM 2414 N N . ARG A 1 307 ? 19.746 -17.666 -20.737 1.00 97.12 307 ARG A N 1
ATOM 2415 C CA . ARG A 1 307 ? 21.182 -17.830 -20.445 1.00 97.12 307 ARG A CA 1
ATOM 2416 C C . ARG A 1 307 ? 21.694 -19.233 -20.780 1.00 97.12 307 ARG A C 1
ATOM 2418 O O . ARG A 1 307 ? 22.840 -19.369 -21.218 1.00 97.12 307 ARG A O 1
ATOM 2425 N N . GLY A 1 308 ? 20.871 -20.262 -20.588 1.00 97.50 308 GLY A N 1
ATOM 2426 C CA . GLY A 1 308 ? 21.143 -21.635 -21.014 1.00 97.50 308 GLY A CA 1
ATOM 2427 C C . GLY A 1 308 ? 21.235 -21.748 -22.535 1.00 97.50 308 GLY A C 1
ATOM 2428 O O . GLY A 1 308 ? 22.235 -22.246 -23.048 1.00 97.50 308 GLY A O 1
ATOM 2429 N N . GLU A 1 309 ? 20.259 -21.195 -23.253 1.00 97.50 309 GLU A N 1
ATOM 2430 C CA . GLU A 1 309 ? 20.219 -21.160 -24.722 1.00 97.50 309 GLU A CA 1
ATOM 2431 C C . GLU A 1 309 ? 21.401 -20.390 -25.312 1.00 97.50 309 GLU A C 1
ATOM 2433 O O . GLU A 1 309 ? 22.128 -20.932 -26.140 1.00 97.50 309 GLU A O 1
ATOM 2438 N N . THR A 1 310 ? 21.694 -19.190 -24.800 1.00 97.12 310 THR A N 1
ATOM 2439 C CA . THR A 1 310 ? 22.878 -18.403 -25.200 1.00 97.12 310 THR A CA 1
ATOM 2440 C C . THR A 1 310 ? 24.176 -19.184 -24.955 1.00 97.12 310 THR A C 1
ATOM 2442 O O . THR A 1 310 ? 25.129 -19.096 -25.727 1.00 97.12 310 THR A O 1
ATOM 2445 N N . THR A 1 311 ? 24.226 -19.994 -23.892 1.00 96.56 311 THR A N 1
ATOM 2446 C CA . THR A 1 311 ? 25.379 -20.860 -23.591 1.00 96.56 311 THR A CA 1
ATOM 2447 C C . THR A 1 311 ? 25.457 -22.083 -24.512 1.00 96.56 311 THR A C 1
ATOM 2449 O O . THR A 1 311 ? 26.566 -22.544 -24.774 1.00 96.56 311 THR A O 1
ATOM 2452 N N . ARG A 1 312 ? 24.328 -22.586 -25.033 1.00 97.06 312 ARG A N 1
ATOM 2453 C CA . ARG A 1 312 ? 24.292 -23.617 -26.086 1.00 97.06 312 ARG A CA 1
ATOM 2454 C C . ARG A 1 312 ? 24.774 -23.041 -27.419 1.00 97.06 312 ARG A C 1
ATOM 2456 O O . ARG A 1 312 ? 25.749 -23.554 -27.952 1.00 97.06 312 ARG A O 1
ATOM 2463 N N . MET A 1 313 ? 24.207 -21.912 -27.849 1.00 96.88 313 MET A N 1
ATOM 2464 C CA . MET A 1 313 ? 24.606 -21.197 -29.071 1.00 96.88 313 MET A CA 1
ATOM 2465 C C . MET A 1 313 ? 26.107 -20.877 -29.083 1.00 96.88 313 MET A C 1
ATOM 2467 O O . MET A 1 313 ? 26.772 -21.066 -30.091 1.00 96.88 313 MET A O 1
ATOM 2471 N N . LEU A 1 314 ? 26.693 -20.478 -27.945 1.00 95.62 314 LEU A N 1
ATOM 2472 C CA . LEU A 1 314 ? 28.141 -20.230 -27.819 1.00 95.62 314 LEU A CA 1
ATOM 2473 C C . LEU A 1 314 ? 29.046 -21.465 -28.001 1.00 95.62 314 LEU A C 1
ATOM 2475 O O . LEU A 1 314 ? 30.261 -21.288 -28.110 1.00 95.62 314 LEU A O 1
ATOM 2479 N N . ARG A 1 315 ? 28.499 -22.687 -27.983 1.00 95.19 315 ARG A N 1
ATOM 2480 C CA . ARG A 1 315 ? 29.230 -23.939 -28.267 1.00 95.19 315 ARG A CA 1
ATOM 2481 C C . ARG A 1 315 ? 29.157 -24.339 -29.742 1.00 95.19 315 ARG A C 1
ATOM 2483 O O . ARG A 1 315 ? 29.917 -25.202 -30.166 1.00 95.19 315 ARG A O 1
ATOM 2490 N N . GLU A 1 316 ? 28.250 -23.735 -30.503 1.00 95.44 316 GLU A N 1
ATOM 2491 C CA . GLU A 1 316 ? 28.087 -23.961 -31.938 1.00 95.44 316 GLU A CA 1
ATOM 2492 C C . GLU A 1 316 ? 29.148 -23.168 -32.733 1.00 95.44 316 GLU A C 1
ATOM 2494 O O . GLU A 1 316 ? 29.867 -22.315 -32.194 1.00 95.44 316 GLU A O 1
ATOM 2499 N N . ARG A 1 317 ? 29.276 -23.440 -34.037 1.00 93.75 317 ARG A N 1
ATOM 2500 C CA . ARG A 1 317 ? 30.219 -22.720 -34.906 1.00 93.75 317 ARG A CA 1
ATOM 2501 C C . ARG A 1 317 ? 29.678 -21.318 -35.208 1.00 93.75 317 ARG A C 1
ATOM 2503 O O . ARG A 1 317 ? 28.747 -21.170 -35.989 1.00 93.75 317 ARG A O 1
ATOM 2510 N N . ASN A 1 318 ? 30.291 -20.299 -34.612 1.00 93.56 318 ASN A N 1
ATOM 2511 C CA . ASN A 1 318 ? 29.895 -18.893 -34.739 1.00 93.56 318 ASN A CA 1
ATOM 2512 C C . ASN A 1 318 ? 30.956 -18.070 -35.484 1.00 93.56 318 ASN A C 1
ATOM 2514 O O . ASN A 1 318 ? 32.150 -18.327 -35.331 1.00 93.56 318 ASN A O 1
ATOM 2518 N N . ARG A 1 319 ? 30.529 -17.029 -36.208 1.00 96.38 319 ARG A N 1
ATOM 2519 C CA . ARG A 1 319 ? 31.404 -15.928 -36.658 1.00 96.38 319 ARG A CA 1
ATOM 2520 C C . ARG A 1 319 ? 31.805 -15.041 -35.465 1.00 96.38 319 ARG A C 1
ATOM 2522 O O . ARG A 1 319 ? 31.118 -15.020 -34.441 1.00 96.38 319 ARG A O 1
ATOM 2529 N N . ASP A 1 320 ? 32.902 -14.291 -35.570 1.00 93.69 320 ASP A N 1
ATOM 2530 C CA . ASP A 1 320 ? 33.452 -13.522 -34.435 1.00 93.69 320 ASP A CA 1
ATOM 2531 C C . ASP A 1 320 ? 32.560 -12.363 -33.958 1.00 93.69 320 ASP A C 1
ATOM 2533 O O . ASP A 1 320 ? 32.570 -11.993 -32.783 1.00 93.69 320 ASP A O 1
ATOM 2537 N N . ASP A 1 321 ? 31.758 -11.773 -34.840 1.00 92.06 321 ASP A N 1
ATOM 2538 C CA . ASP A 1 321 ? 30.692 -10.830 -34.483 1.00 92.06 321 ASP A CA 1
ATOM 2539 C C . ASP A 1 321 ? 29.558 -11.519 -33.703 1.00 92.06 321 ASP A C 1
ATOM 2541 O O . ASP A 1 321 ? 29.223 -11.075 -32.606 1.00 92.06 321 ASP A O 1
ATOM 2545 N N . GLN A 1 322 ? 29.042 -12.651 -34.193 1.00 94.38 322 GLN A N 1
ATOM 2546 C CA . GLN A 1 322 ? 28.015 -13.450 -33.509 1.00 94.38 322 GLN A CA 1
ATOM 2547 C C . GLN A 1 322 ? 28.491 -13.891 -32.119 1.00 94.38 322 GLN A C 1
ATOM 2549 O O . GLN A 1 322 ? 27.778 -13.730 -31.128 1.00 94.38 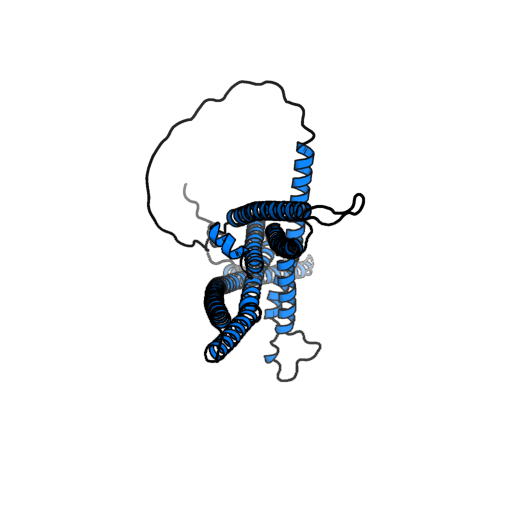322 GLN A O 1
ATOM 2554 N N . ARG A 1 323 ? 29.737 -14.372 -32.020 1.00 95.88 323 ARG A N 1
ATOM 2555 C CA . ARG A 1 323 ? 30.360 -14.788 -30.758 1.00 95.88 323 ARG A CA 1
ATOM 2556 C C . ARG A 1 323 ? 30.477 -13.625 -29.768 1.00 95.88 323 ARG A C 1
ATOM 2558 O O . ARG A 1 323 ? 30.161 -13.812 -28.592 1.00 95.88 323 ARG A O 1
ATOM 2565 N N . ARG A 1 324 ? 30.870 -12.427 -30.225 1.00 94.88 324 ARG A N 1
ATOM 2566 C CA . ARG A 1 324 ? 30.900 -11.205 -29.396 1.00 94.88 324 ARG A CA 1
ATOM 2567 C C . ARG A 1 324 ? 29.503 -10.829 -28.894 1.00 94.88 324 ARG A C 1
ATOM 2569 O O . ARG A 1 324 ? 29.341 -10.621 -27.692 1.00 94.88 324 ARG A O 1
ATOM 2576 N N . THR A 1 325 ? 28.493 -10.829 -29.765 1.00 95.44 325 THR A N 1
ATOM 2577 C CA . THR A 1 325 ? 27.094 -10.544 -29.398 1.00 95.44 325 THR A CA 1
ATOM 2578 C C . THR A 1 325 ? 26.554 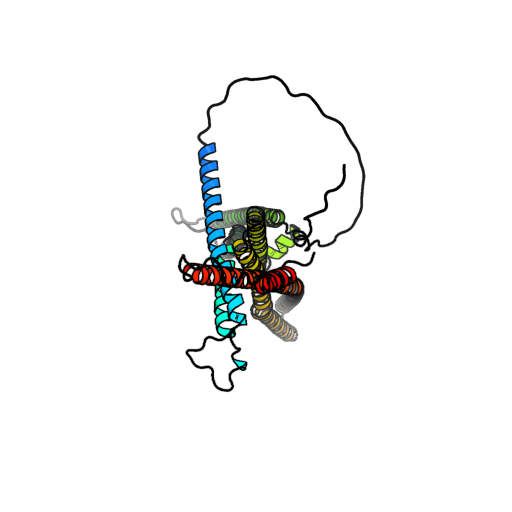-11.547 -28.377 1.00 95.44 325 THR A C 1
ATOM 2580 O O . THR A 1 325 ? 26.028 -11.149 -27.340 1.00 95.44 325 THR A O 1
ATOM 2583 N N . LEU A 1 326 ? 26.753 -12.851 -28.588 1.00 95.81 326 LEU A N 1
ATOM 2584 C CA . LEU A 1 326 ? 26.325 -13.883 -27.638 1.00 95.81 326 LEU A CA 1
ATOM 2585 C C . LEU A 1 326 ? 27.054 -13.776 -26.285 1.00 95.81 326 LEU A C 1
ATOM 2587 O O . LEU A 1 326 ? 26.443 -13.978 -25.234 1.00 95.81 326 LEU A O 1
ATOM 2591 N N . MET A 1 327 ? 28.342 -13.413 -26.268 1.00 95.38 327 MET A N 1
ATOM 2592 C CA . MET A 1 327 ? 29.067 -13.141 -25.018 1.00 95.38 327 MET A CA 1
ATOM 2593 C C . MET A 1 327 ? 28.518 -11.912 -24.280 1.00 95.38 327 MET A C 1
ATOM 2595 O O . MET A 1 327 ? 28.374 -11.967 -23.054 1.00 95.38 327 MET A O 1
ATOM 2599 N N . ALA A 1 328 ? 28.181 -10.837 -25.000 1.00 95.56 328 ALA A N 1
ATOM 2600 C CA . ALA A 1 328 ? 27.551 -9.645 -24.435 1.00 95.56 328 ALA A CA 1
ATOM 2601 C C . ALA A 1 328 ? 26.161 -9.965 -23.858 1.00 95.56 328 ALA A C 1
ATOM 2603 O O . ALA A 1 328 ? 25.905 -9.665 -22.690 1.00 95.56 328 ALA A O 1
ATOM 2604 N N . ASN A 1 329 ? 25.321 -10.684 -24.611 1.00 95.44 329 ASN A N 1
ATOM 2605 C CA . ASN A 1 329 ? 24.007 -11.155 -24.165 1.00 95.44 329 ASN A CA 1
ATOM 2606 C C . ASN A 1 329 ? 24.122 -12.012 -22.899 1.00 95.44 329 ASN A C 1
ATOM 2608 O O . ASN A 1 329 ? 23.430 -11.755 -21.916 1.00 95.44 329 ASN A O 1
ATOM 2612 N N . ARG A 1 330 ? 25.066 -12.963 -22.856 1.00 96.56 330 ARG A N 1
ATOM 2613 C CA . ARG A 1 330 ? 25.313 -13.796 -21.668 1.00 96.56 330 ARG A CA 1
ATOM 2614 C C . ARG A 1 330 ? 25.760 -12.972 -20.453 1.00 96.56 330 ARG A C 1
ATOM 2616 O O . ARG A 1 330 ? 25.388 -13.303 -19.326 1.00 96.56 330 ARG A O 1
ATOM 2623 N N . LYS A 1 331 ? 26.555 -11.911 -20.656 1.00 95.25 331 LYS A N 1
ATOM 2624 C CA . LYS A 1 331 ? 26.970 -10.982 -19.588 1.00 95.25 331 LYS A CA 1
ATOM 2625 C C . LYS A 1 331 ? 25.772 -10.182 -19.063 1.00 95.25 331 LYS A C 1
ATOM 2627 O O . LYS A 1 331 ? 25.592 -10.124 -17.849 1.00 95.25 331 LYS A O 1
ATOM 2632 N N . ALA A 1 332 ? 24.938 -9.647 -19.956 1.00 92.94 332 ALA A N 1
ATOM 2633 C CA . ALA A 1 332 ? 23.710 -8.938 -19.602 1.00 92.94 332 ALA A CA 1
ATOM 2634 C C . ALA A 1 332 ? 22.732 -9.851 -18.840 1.00 92.94 332 ALA A C 1
ATOM 2636 O O . ALA A 1 332 ? 22.352 -9.530 -17.721 1.00 92.94 332 ALA A O 1
ATOM 2637 N N . GLN A 1 333 ? 22.433 -11.045 -19.363 1.00 94.69 333 GLN A N 1
ATOM 2638 C CA . GLN A 1 333 ? 21.576 -12.044 -18.709 1.00 94.69 333 GLN A CA 1
ATOM 2639 C C . GLN A 1 333 ? 22.093 -12.444 -17.316 1.00 94.69 333 GLN A C 1
ATOM 2641 O O . GLN A 1 333 ? 21.305 -12.565 -16.380 1.00 94.69 333 GLN A O 1
ATOM 2646 N N . LYS A 1 334 ? 23.415 -12.618 -17.140 1.00 95.31 334 LYS A N 1
ATOM 2647 C CA . LYS A 1 334 ? 24.012 -12.889 -15.818 1.00 95.31 334 LYS A CA 1
ATOM 2648 C C . LYS A 1 334 ? 23.786 -11.725 -14.846 1.00 95.31 334 LYS A C 1
ATOM 2650 O O . LYS A 1 334 ? 23.458 -11.972 -13.688 1.00 95.31 334 LYS A O 1
ATOM 2655 N N . PHE A 1 335 ? 23.944 -10.484 -15.303 1.00 92.38 335 PHE A N 1
ATOM 2656 C CA . PHE A 1 335 ? 23.685 -9.295 -14.490 1.00 92.38 335 PHE A CA 1
ATOM 2657 C C . PHE A 1 335 ? 22.194 -9.169 -14.130 1.00 92.38 335 PHE A C 1
ATOM 2659 O O . PHE A 1 335 ? 21.862 -9.005 -12.959 1.00 92.38 335 PHE A O 1
ATOM 2666 N N . SER A 1 336 ? 21.285 -9.362 -15.091 1.00 90.19 336 SER A N 1
ATOM 2667 C CA . SER A 1 336 ? 19.837 -9.391 -14.845 1.00 90.19 336 SER A CA 1
ATOM 2668 C C . SER A 1 336 ? 19.433 -10.483 -13.846 1.00 90.19 336 SER A C 1
ATOM 2670 O O . SER A 1 336 ? 18.601 -10.232 -12.975 1.00 90.19 336 SER A O 1
ATOM 2672 N N . GLU A 1 337 ? 20.048 -11.673 -13.904 1.00 93.50 337 GLU A N 1
ATOM 2673 C CA . GLU A 1 337 ? 19.827 -12.731 -12.907 1.00 93.50 337 GLU A CA 1
ATOM 2674 C C . GLU A 1 337 ? 20.274 -12.285 -11.503 1.00 93.50 337 GLU A C 1
ATOM 2676 O O . GLU A 1 337 ? 19.548 -12.498 -10.531 1.00 93.50 337 GLU A O 1
ATOM 2681 N N . GLN A 1 338 ? 21.436 -11.632 -11.385 1.00 92.00 338 GLN A N 1
ATOM 2682 C CA . GLN A 1 338 ? 21.940 -11.105 -10.111 1.00 92.00 338 GLN A CA 1
ATOM 2683 C C . GLN A 1 338 ? 21.015 -10.027 -9.528 1.00 92.00 338 GLN A C 1
ATOM 2685 O O . GLN A 1 338 ? 20.654 -10.116 -8.354 1.00 92.00 338 GLN A O 1
ATOM 2690 N N . VAL A 1 339 ? 20.568 -9.064 -10.343 1.00 86.44 339 VAL A N 1
ATOM 2691 C CA . VAL A 1 339 ? 19.623 -8.009 -9.932 1.00 86.44 339 VAL A CA 1
ATOM 2692 C C . VAL A 1 339 ? 18.289 -8.611 -9.475 1.00 86.44 339 VAL A C 1
ATOM 2694 O O . VAL A 1 339 ? 17.787 -8.261 -8.406 1.00 86.44 339 VAL A O 1
ATOM 2697 N N . ALA A 1 340 ? 17.739 -9.575 -10.218 1.00 87.44 340 ALA A N 1
ATOM 2698 C CA . ALA A 1 340 ? 16.490 -10.241 -9.850 1.00 87.44 340 ALA A CA 1
ATOM 2699 C C . ALA A 1 340 ? 16.614 -11.060 -8.546 1.00 87.44 340 ALA A C 1
ATOM 2701 O O . ALA A 1 340 ? 15.692 -11.071 -7.726 1.00 87.44 340 ALA A O 1
ATOM 2702 N N . ILE A 1 341 ? 17.759 -11.714 -8.308 1.00 89.94 341 ILE A N 1
ATOM 2703 C CA . ILE A 1 341 ? 18.043 -12.420 -7.047 1.00 89.94 341 ILE A CA 1
ATOM 2704 C C . ILE A 1 341 ? 18.196 -11.437 -5.879 1.00 89.94 341 ILE A C 1
ATOM 2706 O O . ILE A 1 341 ? 17.637 -11.693 -4.810 1.00 89.94 341 ILE A O 1
ATOM 2710 N N . PHE A 1 342 ? 18.900 -10.318 -6.072 1.00 86.94 342 PHE A N 1
ATOM 2711 C CA . PHE A 1 342 ? 19.031 -9.264 -5.063 1.00 86.94 342 PHE A CA 1
ATOM 2712 C C . PHE A 1 342 ? 17.658 -8.708 -4.672 1.00 86.94 342 PHE A C 1
ATOM 2714 O O . PHE A 1 342 ? 17.304 -8.718 -3.493 1.00 86.94 342 PHE A O 1
ATOM 2721 N N . TYR A 1 343 ? 16.833 -8.340 -5.657 1.00 83.31 343 TYR A N 1
ATOM 2722 C CA . TYR A 1 343 ? 15.485 -7.826 -5.414 1.00 83.31 343 TYR A CA 1
ATOM 2723 C C . TYR A 1 343 ? 14.590 -8.850 -4.696 1.00 83.31 343 TYR A C 1
ATOM 2725 O O . TYR A 1 343 ? 13.847 -8.505 -3.778 1.00 83.31 343 TYR A O 1
ATOM 2733 N N . ARG A 1 344 ? 14.721 -10.145 -5.018 1.00 87.94 344 ARG A N 1
ATOM 2734 C CA . ARG A 1 344 ? 14.008 -11.220 -4.307 1.00 87.94 344 ARG A CA 1
ATOM 2735 C C . ARG A 1 344 ? 14.404 -11.294 -2.834 1.00 87.94 344 ARG A C 1
ATOM 2737 O O . ARG A 1 344 ? 13.548 -11.528 -1.985 1.00 87.94 344 ARG A O 1
ATOM 2744 N N . ASN A 1 345 ? 15.689 -11.133 -2.534 1.00 86.69 345 ASN A N 1
ATOM 2745 C CA . ASN A 1 345 ? 16.187 -11.160 -1.163 1.00 86.69 345 ASN A CA 1
ATOM 2746 C C . ASN A 1 345 ? 15.741 -9.902 -0.396 1.00 86.69 345 ASN A C 1
ATOM 2748 O O . ASN A 1 345 ? 15.264 -10.033 0.726 1.00 86.69 345 ASN A O 1
ATOM 2752 N N . TYR A 1 346 ? 15.772 -8.723 -1.027 1.00 82.62 346 TYR A N 1
ATOM 2753 C CA . TYR A 1 346 ? 15.208 -7.485 -0.475 1.00 82.62 346 TYR A CA 1
ATOM 2754 C C . TYR A 1 346 ? 13.728 -7.646 -0.084 1.00 82.62 346 TYR A C 1
ATOM 2756 O O . TYR A 1 346 ? 13.363 -7.393 1.063 1.00 82.62 346 TYR A O 1
ATOM 2764 N N . LEU A 1 347 ? 12.888 -8.165 -0.989 1.00 84.06 347 LEU A N 1
ATOM 2765 C CA . LEU A 1 347 ? 11.468 -8.415 -0.712 1.00 84.06 347 LEU A CA 1
ATOM 2766 C C . LEU A 1 347 ? 11.247 -9.421 0.436 1.00 84.06 347 LEU A C 1
ATOM 2768 O O . LEU A 1 347 ? 10.294 -9.272 1.199 1.00 84.06 347 LEU A O 1
ATOM 2772 N N . LYS A 1 348 ? 12.126 -10.423 0.601 1.00 89.25 348 LYS A N 1
ATOM 2773 C CA . LYS A 1 348 ? 12.089 -11.337 1.758 1.00 89.25 348 LYS A CA 1
ATOM 2774 C C . LYS A 1 348 ? 12.409 -10.623 3.073 1.00 89.25 348 LYS A C 1
ATOM 2776 O O . LYS A 1 348 ? 11.722 -10.870 4.060 1.00 89.25 348 LYS A O 1
ATOM 2781 N N . THR A 1 349 ? 13.408 -9.741 3.088 1.00 84.75 349 THR A N 1
ATOM 2782 C CA . THR A 1 349 ? 13.747 -8.934 4.272 1.00 84.75 349 THR A CA 1
ATOM 2783 C C . THR A 1 349 ? 12.592 -8.008 4.652 1.00 84.75 349 THR A C 1
ATOM 2785 O O . THR A 1 349 ? 12.181 -8.001 5.809 1.00 84.75 349 THR A O 1
ATOM 2788 N N . GLN A 1 350 ? 11.998 -7.311 3.675 1.00 80.62 350 GLN A N 1
ATOM 2789 C CA . GLN A 1 350 ? 10.818 -6.462 3.889 1.00 80.62 350 GLN A CA 1
ATOM 2790 C C . GLN A 1 350 ? 9.637 -7.264 4.455 1.00 80.62 350 GLN A C 1
ATOM 2792 O O . GLN A 1 350 ? 9.063 -6.895 5.478 1.00 80.62 350 GLN A O 1
ATOM 2797 N N . ARG A 1 351 ? 9.324 -8.428 3.865 1.00 90.06 351 ARG A N 1
ATOM 2798 C CA . ARG A 1 351 ? 8.304 -9.354 4.385 1.00 90.06 351 ARG A CA 1
ATOM 2799 C C . ARG A 1 351 ? 8.552 -9.731 5.846 1.00 90.06 351 ARG A C 1
ATOM 2801 O O . ARG A 1 351 ? 7.604 -9.773 6.625 1.00 90.06 351 ARG A O 1
ATOM 2808 N N . GLN A 1 352 ? 9.801 -10.022 6.214 1.00 90.06 352 GLN A N 1
ATOM 2809 C CA . GLN A 1 352 ? 10.150 -10.393 7.583 1.00 90.06 352 GLN A CA 1
ATOM 2810 C C . GLN A 1 352 ? 9.926 -9.226 8.554 1.00 90.06 352 GLN A C 1
ATOM 2812 O O . GLN A 1 352 ? 9.263 -9.409 9.571 1.00 90.06 352 GLN A O 1
ATOM 2817 N N . GLN A 1 353 ? 10.362 -8.015 8.193 1.00 84.94 353 GLN A N 1
ATOM 2818 C CA . GLN A 1 353 ? 10.117 -6.797 8.975 1.00 84.94 353 GLN A CA 1
ATOM 2819 C C . GLN A 1 353 ? 8.614 -6.545 9.196 1.00 84.94 353 GLN A C 1
ATOM 2821 O O . GLN A 1 353 ? 8.197 -6.261 10.319 1.00 84.94 353 GLN A O 1
ATOM 2826 N N . ILE A 1 354 ? 7.785 -6.732 8.161 1.00 87.12 354 ILE A N 1
ATOM 2827 C CA . ILE A 1 354 ? 6.320 -6.617 8.267 1.00 87.12 354 ILE A CA 1
ATOM 2828 C C . ILE A 1 354 ? 5.742 -7.718 9.169 1.00 87.12 354 ILE A C 1
ATOM 2830 O O . ILE A 1 354 ? 4.848 -7.448 9.963 1.00 87.12 354 ILE A O 1
ATOM 2834 N N . ILE A 1 355 ? 6.255 -8.951 9.109 1.00 90.62 355 ILE A N 1
ATOM 2835 C CA . ILE A 1 355 ? 5.821 -10.045 9.994 1.00 90.62 355 ILE A CA 1
ATOM 2836 C C . ILE A 1 355 ? 6.165 -9.766 11.459 1.00 90.62 355 ILE A C 1
ATOM 2838 O O . ILE A 1 355 ? 5.356 -10.074 12.335 1.00 90.62 355 ILE A O 1
ATOM 2842 N N . ASP A 1 356 ? 7.319 -9.167 11.741 1.00 86.19 356 ASP A N 1
ATOM 2843 C CA . ASP A 1 356 ? 7.717 -8.819 13.106 1.00 86.19 356 ASP A CA 1
ATOM 2844 C C . ASP A 1 356 ? 6.968 -7.580 13.628 1.00 86.19 356 ASP A C 1
ATOM 2846 O O . ASP A 1 356 ? 6.564 -7.551 14.792 1.00 86.19 356 ASP A O 1
ATOM 2850 N N . ALA A 1 357 ? 6.646 -6.611 12.763 1.00 85.31 357 ALA A N 1
ATOM 2851 C CA . ALA A 1 357 ? 5.650 -5.574 13.057 1.00 85.31 357 ALA A CA 1
ATOM 2852 C C . ALA A 1 357 ? 4.247 -6.165 13.304 1.00 85.31 357 ALA A C 1
ATOM 2854 O O . ALA A 1 357 ? 3.544 -5.725 14.207 1.00 85.31 357 ALA A O 1
ATOM 2855 N N . ARG A 1 358 ? 3.868 -7.226 12.588 1.00 90.94 358 ARG A N 1
ATOM 2856 C CA . ARG A 1 358 ? 2.572 -7.895 12.754 1.00 90.94 358 ARG A CA 1
ATOM 2857 C C . ARG A 1 358 ? 2.440 -8.653 14.068 1.00 90.94 358 ARG A C 1
ATOM 2859 O O . ARG A 1 358 ? 1.391 -8.586 14.695 1.00 90.94 358 ARG A O 1
ATOM 2866 N N . LYS A 1 359 ? 3.491 -9.345 14.528 1.00 92.19 359 LYS A N 1
ATOM 2867 C CA . LYS A 1 359 ? 3.506 -9.994 15.860 1.00 92.19 359 LYS A CA 1
ATOM 2868 C C . LYS A 1 359 ? 3.190 -8.997 16.979 1.00 92.19 359 LYS A C 1
ATOM 2870 O O . LYS A 1 359 ? 2.526 -9.357 17.945 1.00 92.19 359 LYS A O 1
ATOM 2875 N N . ARG A 1 360 ? 3.676 -7.763 16.822 1.00 90.25 360 ARG A N 1
ATOM 2876 C CA . ARG A 1 360 ? 3.416 -6.634 17.715 1.00 90.25 360 ARG A CA 1
ATOM 2877 C C . ARG A 1 360 ? 1.944 -6.224 17.657 1.00 90.25 360 ARG A C 1
ATOM 2879 O O . ARG A 1 360 ? 1.237 -6.456 18.629 1.00 90.25 360 ARG A O 1
ATOM 2886 N N . THR A 1 361 ? 1.447 -5.835 16.483 1.00 89.31 361 THR A N 1
ATOM 2887 C CA . THR A 1 361 ? 0.036 -5.452 16.280 1.00 89.31 361 THR A CA 1
ATOM 2888 C C . THR A 1 361 ? -0.970 -6.531 16.722 1.00 89.31 361 THR A C 1
ATOM 2890 O O . THR A 1 361 ? -2.004 -6.197 17.284 1.00 89.31 361 THR A O 1
ATOM 2893 N N . VAL A 1 362 ? -0.675 -7.829 16.548 1.00 92.69 362 VAL A N 1
ATOM 2894 C CA . VAL A 1 362 ? -1.516 -8.939 17.058 1.00 92.69 362 VAL A CA 1
ATOM 2895 C C . VAL A 1 362 ? -1.615 -8.947 18.587 1.00 92.69 362 VAL A C 1
ATOM 2897 O O . VAL A 1 362 ? -2.666 -9.275 19.138 1.00 92.69 362 VAL A O 1
ATOM 2900 N N . ARG A 1 363 ? -0.522 -8.624 19.284 1.00 93.25 363 ARG A N 1
ATOM 2901 C CA . ARG A 1 363 ? -0.497 -8.560 20.746 1.00 93.25 363 ARG A CA 1
ATOM 2902 C C . ARG A 1 363 ? -1.256 -7.340 21.251 1.00 93.25 363 ARG A C 1
ATOM 2904 O O . ARG A 1 363 ? -2.044 -7.477 22.179 1.00 93.25 363 ARG A O 1
ATOM 2911 N N . ASP A 1 364 ? -1.045 -6.196 20.615 1.00 90.19 364 ASP A N 1
ATOM 2912 C CA . ASP A 1 364 ? -1.687 -4.934 20.987 1.00 90.19 364 ASP A CA 1
ATOM 2913 C C . ASP A 1 364 ? -3.203 -5.019 20.753 1.00 90.19 364 ASP A C 1
ATOM 2915 O O . ASP A 1 364 ? -3.985 -4.678 21.636 1.00 90.19 364 ASP A O 1
ATOM 2919 N N . LEU A 1 365 ? -3.619 -5.636 19.638 1.00 90.75 365 LEU A N 1
ATOM 2920 C CA . LEU A 1 365 ? -5.014 -5.986 19.366 1.00 90.75 365 LEU A CA 1
ATOM 2921 C C . LEU A 1 365 ? -5.627 -6.854 20.472 1.00 90.75 365 LEU A C 1
ATOM 2923 O O . LEU A 1 365 ? -6.730 -6.574 20.924 1.00 90.75 365 LEU A O 1
ATOM 2927 N N . ARG A 1 366 ? -4.915 -7.892 20.935 1.00 89.81 366 ARG A N 1
ATOM 2928 C CA . ARG A 1 366 ? -5.401 -8.765 22.017 1.00 89.81 366 ARG A CA 1
ATOM 2929 C C . ARG A 1 366 ? -5.569 -8.008 23.338 1.00 89.81 366 ARG A C 1
ATOM 2931 O O . ARG A 1 366 ? -6.503 -8.307 24.075 1.00 89.81 366 ARG A O 1
ATOM 2938 N N . ILE A 1 367 ? -4.677 -7.062 23.635 1.00 90.12 367 ILE A N 1
ATOM 2939 C CA . ILE A 1 367 ? -4.787 -6.203 24.822 1.00 90.12 367 ILE A CA 1
ATOM 2940 C C . ILE A 1 367 ? -6.013 -5.293 24.681 1.00 90.12 367 ILE A C 1
ATOM 2942 O O . ILE A 1 367 ? -6.866 -5.308 25.563 1.00 90.12 367 ILE A O 1
ATOM 2946 N N . ALA A 1 368 ? -6.153 -4.590 23.553 1.00 89.19 368 ALA A N 1
ATOM 2947 C CA . ALA A 1 368 ? -7.290 -3.707 23.286 1.00 89.19 368 ALA A CA 1
ATOM 2948 C C . ALA A 1 368 ? -8.639 -4.450 23.336 1.00 89.19 368 ALA A C 1
ATOM 2950 O O . ALA A 1 368 ? -9.581 -3.967 23.961 1.00 89.19 368 ALA A O 1
ATOM 2951 N N . ASP A 1 369 ? -8.714 -5.649 22.750 1.00 87.56 369 ASP A N 1
ATOM 2952 C CA . ASP A 1 369 ? -9.898 -6.511 22.804 1.00 87.56 369 ASP A CA 1
ATOM 2953 C C . ASP A 1 369 ? -10.266 -6.891 24.253 1.00 87.56 369 ASP A C 1
ATOM 2955 O O . ASP A 1 369 ? -11.435 -6.835 24.621 1.00 87.56 369 ASP A O 1
ATOM 2959 N N . ASN A 1 370 ? -9.285 -7.244 25.092 1.00 89.06 370 ASN A N 1
ATOM 2960 C CA . ASN A 1 370 ? -9.531 -7.608 26.491 1.00 89.06 370 ASN A CA 1
ATOM 2961 C C . ASN A 1 370 ? -9.908 -6.395 27.366 1.00 89.06 370 ASN A C 1
ATOM 2963 O O . ASN A 1 370 ? -10.758 -6.505 28.253 1.00 89.06 370 ASN A O 1
ATOM 2967 N N . THR A 1 371 ? -9.324 -5.221 27.103 1.00 89.25 371 THR A N 1
ATOM 2968 C CA . THR A 1 371 ? -9.745 -3.966 27.744 1.00 89.25 371 THR A CA 1
ATOM 2969 C C . THR A 1 371 ? -11.188 -3.625 27.373 1.00 89.25 371 THR A C 1
ATOM 2971 O O . THR A 1 371 ? -11.981 -3.305 28.257 1.00 89.25 371 THR A O 1
ATOM 2974 N N . TYR A 1 372 ? -11.559 -3.771 26.098 1.00 87.81 372 TYR A N 1
ATOM 2975 C CA . TYR A 1 372 ? -12.937 -3.596 25.643 1.00 87.81 372 TYR A CA 1
ATOM 2976 C C . TYR A 1 372 ? -13.900 -4.588 26.319 1.00 87.81 372 TYR A C 1
ATOM 2978 O O . TYR A 1 372 ? -14.906 -4.155 26.873 1.00 87.81 372 TYR A O 1
ATOM 2986 N N . GLU A 1 373 ? -13.568 -5.883 26.379 1.00 86.56 373 GLU A N 1
ATOM 2987 C CA . GLU A 1 373 ? -14.366 -6.899 27.094 1.00 86.56 373 GLU A CA 1
ATOM 2988 C C . GLU A 1 373 ? -14.565 -6.560 28.584 1.00 86.56 373 GLU A C 1
ATOM 2990 O O . GLU A 1 373 ? -15.649 -6.762 29.130 1.00 86.56 373 GLU A O 1
ATOM 2995 N N . THR A 1 374 ? -13.548 -5.994 29.240 1.00 88.12 374 THR A N 1
ATOM 2996 C CA . THR A 1 374 ? -13.618 -5.576 30.653 1.00 88.12 374 THR A CA 1
ATOM 2997 C C . THR A 1 374 ? -14.569 -4.389 30.855 1.00 88.12 374 THR A C 1
ATOM 2999 O O . THR A 1 374 ? -15.346 -4.359 31.815 1.00 88.12 374 THR A O 1
ATOM 3002 N N . VAL A 1 375 ? -14.547 -3.414 29.942 1.00 87.25 375 VAL A N 1
ATOM 3003 C CA . VAL A 1 375 ? -15.460 -2.258 29.965 1.00 87.25 375 VAL A CA 1
ATOM 3004 C C . VAL A 1 375 ? -16.886 -2.671 29.601 1.00 87.25 375 VAL A C 1
ATOM 3006 O O . VAL A 1 375 ? -17.827 -2.232 30.256 1.00 87.25 375 VAL A O 1
ATOM 3009 N N . GLU A 1 376 ? -17.054 -3.574 28.636 1.00 85.50 376 GLU A N 1
ATOM 3010 C CA . GLU A 1 376 ? -18.343 -4.161 28.258 1.00 85.50 376 GLU A CA 1
ATOM 3011 C C . GLU A 1 376 ? -18.993 -4.913 29.430 1.00 85.50 376 GLU A C 1
ATOM 3013 O O . GLU A 1 376 ? -20.158 -4.674 29.745 1.00 85.50 376 GLU A O 1
ATOM 3018 N N . ALA A 1 377 ? -18.237 -5.758 30.140 1.00 86.19 377 ALA A N 1
ATOM 3019 C CA . ALA A 1 377 ? -18.731 -6.451 31.332 1.00 86.19 377 ALA A CA 1
ATOM 3020 C C . ALA A 1 377 ? -19.132 -5.466 32.449 1.00 86.19 377 ALA A C 1
ATOM 3022 O O . ALA A 1 377 ? -20.157 -5.645 33.108 1.00 86.19 377 ALA A O 1
ATOM 3023 N N . SER A 1 378 ? -18.362 -4.386 32.624 1.00 85.50 378 SER A N 1
ATOM 3024 C CA . SER A 1 378 ? -18.668 -3.318 33.588 1.00 85.50 378 SER A CA 1
ATOM 3025 C C . SER A 1 378 ? -19.941 -2.544 33.217 1.00 85.50 378 SER A C 1
ATOM 3027 O O . SER A 1 378 ? -20.743 -2.207 34.088 1.00 85.50 378 SER A O 1
ATOM 3029 N N . PHE A 1 379 ? -20.159 -2.299 31.922 1.00 86.50 379 PHE A N 1
ATOM 3030 C CA . PHE A 1 379 ? -21.368 -1.671 31.389 1.00 86.50 379 PHE A CA 1
ATOM 3031 C C . PHE A 1 379 ? -22.605 -2.561 31.593 1.00 86.50 379 PHE A C 1
ATOM 3033 O O . PHE A 1 379 ? -23.619 -2.093 32.112 1.00 86.50 379 PHE A O 1
ATOM 3040 N N . GLN A 1 380 ? -22.503 -3.856 31.270 1.00 86.75 380 GLN A N 1
ATOM 3041 C CA . GLN A 1 380 ? -23.576 -4.838 31.472 1.00 86.75 380 GLN A CA 1
ATOM 3042 C C . GLN A 1 380 ? -23.948 -4.987 32.957 1.00 86.75 380 GLN A C 1
ATOM 3044 O O . GLN A 1 380 ? -25.131 -5.027 33.295 1.00 86.75 380 GLN A O 1
ATOM 3049 N N . LEU A 1 381 ? -22.958 -4.982 33.859 1.00 86.94 381 LEU A N 1
ATOM 3050 C CA . LEU A 1 381 ? -23.200 -4.982 35.304 1.00 86.94 381 LEU A CA 1
ATOM 3051 C C . LEU A 1 381 ? -23.929 -3.712 35.772 1.00 86.94 381 LEU A C 1
ATOM 3053 O O . LEU A 1 381 ? -24.832 -3.809 36.602 1.00 86.94 381 LEU A O 1
ATOM 3057 N N . ARG A 1 382 ? -23.582 -2.526 35.243 1.00 85.00 382 ARG A N 1
ATOM 3058 C CA . ARG A 1 382 ? -24.298 -1.288 35.596 1.00 85.00 382 ARG A CA 1
ATOM 3059 C C . ARG A 1 382 ? -25.756 -1.338 35.148 1.00 85.00 382 ARG A C 1
ATOM 3061 O O . ARG A 1 382 ? -26.622 -1.036 35.963 1.00 85.00 382 ARG A O 1
ATOM 3068 N N . ALA A 1 383 ? -26.017 -1.756 33.909 1.00 85.81 383 ALA A N 1
ATOM 3069 C CA . ALA A 1 383 ? -27.375 -1.891 33.383 1.00 85.81 383 ALA A CA 1
ATOM 3070 C C . ALA A 1 383 ? -28.230 -2.817 34.268 1.00 85.81 383 ALA A C 1
ATOM 3072 O O . ALA A 1 383 ? -29.310 -2.428 34.702 1.00 85.81 383 ALA A O 1
ATOM 3073 N N . LEU A 1 384 ? -27.693 -3.978 34.663 1.00 88.88 384 LEU A N 1
ATOM 3074 C CA . LEU A 1 384 ? -28.373 -4.909 35.570 1.00 88.88 384 LEU A CA 1
ATOM 3075 C C . LEU A 1 384 ? -28.695 -4.291 36.948 1.00 88.88 384 LEU A C 1
ATOM 3077 O O . LEU A 1 384 ? -29.749 -4.563 37.522 1.00 88.88 384 LEU A O 1
ATOM 3081 N N . ILE A 1 385 ? -27.805 -3.452 37.493 1.00 85.50 385 ILE A N 1
ATOM 3082 C CA . ILE A 1 385 ? -28.031 -2.740 38.764 1.00 85.50 385 ILE A CA 1
ATOM 3083 C C . ILE A 1 385 ? -29.092 -1.636 38.605 1.00 85.50 385 ILE A C 1
ATOM 3085 O O . ILE A 1 385 ? -29.890 -1.421 39.520 1.00 85.50 385 ILE A O 1
ATOM 3089 N N . GLU A 1 386 ? -29.111 -0.936 37.470 1.00 84.88 386 GLU A N 1
ATOM 3090 C CA . GLU A 1 386 ? -30.111 0.090 37.143 1.00 84.88 386 GLU A CA 1
ATOM 3091 C C . GLU A 1 386 ? -31.510 -0.539 36.967 1.00 84.88 386 GLU A C 1
ATOM 3093 O O . GLU A 1 386 ? -32.458 -0.088 37.615 1.00 84.88 386 GLU A O 1
ATOM 3098 N N . ASP A 1 387 ? -31.622 -1.654 36.238 1.00 85.75 387 ASP A N 1
ATOM 3099 C CA . ASP A 1 387 ? -32.867 -2.421 36.068 1.00 85.75 387 ASP A CA 1
ATOM 3100 C C . ASP A 1 387 ? -33.396 -2.988 37.398 1.00 85.75 387 ASP A C 1
ATOM 3102 O O . ASP A 1 387 ? -34.596 -2.918 37.692 1.00 85.75 387 ASP A O 1
ATOM 3106 N N . ALA A 1 388 ? -32.504 -3.509 38.249 1.00 84.81 388 ALA A N 1
ATOM 3107 C CA . ALA A 1 388 ? -32.866 -4.006 39.576 1.00 84.81 388 ALA A CA 1
ATOM 3108 C C . ALA A 1 388 ? -33.395 -2.882 40.489 1.00 84.81 388 ALA A C 1
ATOM 3110 O O . ALA A 1 388 ? -34.362 -3.087 41.226 1.00 84.81 388 ALA A O 1
ATOM 3111 N N . ARG A 1 389 ? -32.805 -1.678 40.417 1.00 82.81 389 ARG A N 1
ATOM 3112 C CA . ARG A 1 389 ? -33.290 -0.489 41.144 1.00 82.81 389 ARG A CA 1
ATOM 3113 C C . ARG A 1 389 ? -34.658 -0.037 40.642 1.00 82.81 389 ARG A C 1
ATOM 3115 O O . ARG A 1 389 ? -35.550 0.163 41.462 1.00 82.81 389 ARG A O 1
ATOM 3122 N N . ALA A 1 390 ? -34.840 0.075 39.326 1.00 84.31 390 ALA A N 1
ATOM 3123 C CA . ALA A 1 390 ? -36.115 0.468 38.727 1.00 84.31 390 ALA A CA 1
ATOM 3124 C C . ALA A 1 390 ? -37.242 -0.516 39.092 1.00 84.31 390 ALA A C 1
ATOM 3126 O O . ALA A 1 390 ? -38.338 -0.098 39.469 1.00 84.31 390 ALA A O 1
ATOM 3127 N N . SER A 1 391 ? -36.947 -1.819 39.070 1.00 80.81 391 SER A N 1
ATOM 3128 C CA . SER A 1 391 ? -37.879 -2.875 39.485 1.00 80.81 391 SER A CA 1
ATOM 3129 C C . SER A 1 391 ? -38.257 -2.764 40.967 1.00 80.81 391 SER A C 1
ATOM 3131 O O . SER A 1 391 ? -39.430 -2.877 41.319 1.00 80.81 391 SER A O 1
ATOM 3133 N N . PHE A 1 392 ? -37.287 -2.492 41.844 1.00 79.25 392 PHE A N 1
ATOM 3134 C CA . PHE A 1 392 ? -37.536 -2.323 43.277 1.00 79.25 392 PHE A CA 1
ATOM 3135 C C . PHE A 1 392 ? -38.352 -1.056 43.584 1.00 79.25 392 PHE A C 1
ATOM 3137 O O . PHE A 1 392 ? -39.290 -1.111 44.378 1.00 79.25 392 PHE A O 1
ATOM 3144 N N . GLU A 1 393 ? -38.072 0.063 42.909 1.00 81.06 393 GLU A N 1
ATOM 3145 C CA . GLU A 1 393 ? -38.902 1.270 42.998 1.00 81.06 393 GLU A CA 1
ATOM 3146 C C . GLU A 1 393 ? -40.337 1.043 42.505 1.00 81.06 393 GLU A C 1
ATOM 3148 O O . GLU A 1 393 ? -41.274 1.593 43.082 1.00 81.06 393 GLU A O 1
ATOM 3153 N N . ALA A 1 394 ? -40.528 0.257 41.441 1.00 77.38 394 ALA A N 1
ATOM 3154 C CA . ALA A 1 394 ? -41.859 -0.081 40.940 1.00 77.38 394 ALA A CA 1
ATOM 3155 C C . ALA A 1 394 ? -42.654 -0.909 41.965 1.00 77.38 394 ALA A C 1
ATOM 3157 O O . ALA A 1 394 ? -43.830 -0.631 42.187 1.00 77.38 394 ALA A O 1
ATOM 3158 N N . ILE A 1 395 ? -42.003 -1.860 42.647 1.00 75.50 395 ILE A N 1
ATOM 3159 C CA . ILE A 1 395 ? -42.605 -2.630 43.748 1.00 75.50 395 ILE A CA 1
ATOM 3160 C C . ILE A 1 395 ? -42.957 -1.712 44.930 1.00 75.50 395 ILE A C 1
ATOM 3162 O O . ILE A 1 395 ? -44.079 -1.772 45.424 1.00 75.50 395 ILE A O 1
ATOM 3166 N N . GLN A 1 396 ? -42.066 -0.798 45.333 1.00 70.94 396 GLN A N 1
ATOM 3167 C CA . GLN A 1 396 ? -42.367 0.179 46.393 1.00 70.94 396 GLN A CA 1
ATOM 3168 C C . GLN A 1 396 ? -43.535 1.115 46.046 1.00 70.94 396 GLN A C 1
ATOM 3170 O O . GLN A 1 396 ? -44.265 1.533 46.937 1.00 70.94 396 GLN A O 1
ATOM 3175 N N . LYS A 1 397 ? -43.737 1.442 44.763 1.00 72.19 397 LYS A N 1
ATOM 3176 C CA . LYS A 1 397 ? -44.875 2.253 44.287 1.00 72.19 397 LYS A CA 1
ATOM 3177 C C . LYS A 1 397 ? -46.183 1.451 44.170 1.00 72.19 397 LYS A C 1
ATOM 3179 O O . LYS A 1 397 ? -47.242 2.059 44.044 1.00 72.19 397 LYS A O 1
ATOM 3184 N N . LEU A 1 398 ? -46.118 0.115 44.209 1.00 66.06 398 LEU A N 1
ATOM 3185 C CA . LEU A 1 398 ? -47.276 -0.788 44.261 1.00 66.06 398 LEU A CA 1
ATOM 3186 C C . LEU A 1 398 ? -47.751 -1.065 45.700 1.00 66.06 398 LEU A C 1
ATOM 3188 O O . LEU A 1 398 ? -48.910 -1.435 45.890 1.00 66.06 398 LEU A O 1
ATOM 3192 N N . GLU A 1 399 ? -46.908 -0.845 46.714 1.00 53.19 399 GLU A N 1
ATOM 3193 C CA . GLU A 1 399 ? -47.348 -0.789 48.112 1.00 53.19 399 GLU A CA 1
ATOM 3194 C C . GLU A 1 399 ? -48.131 0.516 48.353 1.00 53.19 399 GLU A C 1
ATOM 3196 O O . GLU A 1 399 ? -47.580 1.615 48.400 1.00 53.19 399 GLU A O 1
ATOM 3201 N N . ALA A 1 400 ? -49.457 0.392 48.457 1.00 47.41 400 ALA A N 1
ATOM 3202 C CA . ALA A 1 400 ? -50.375 1.521 48.588 1.00 47.41 400 ALA A CA 1
ATOM 3203 C C . ALA A 1 400 ? -50.118 2.369 49.859 1.00 47.41 400 ALA A C 1
ATOM 3205 O O . ALA A 1 400 ? -49.704 1.832 50.891 1.00 47.41 400 ALA A O 1
ATOM 3206 N N . PRO A 1 401 ? -50.422 3.684 49.839 1.00 51.34 401 PRO A N 1
ATOM 3207 C CA . PRO A 1 401 ? -50.245 4.552 51.000 1.00 51.34 401 PRO A CA 1
ATOM 3208 C C . PRO A 1 401 ? -51.233 4.180 52.113 1.00 51.34 401 PRO A C 1
ATOM 3210 O O . PRO A 1 401 ? -52.391 4.596 52.094 1.00 51.34 401 PRO A O 1
ATOM 3213 N N . GLY A 1 402 ? -50.772 3.397 53.092 1.00 49.47 402 GLY A N 1
ATOM 3214 C CA . GLY A 1 402 ? -51.594 3.033 54.246 1.00 49.47 402 GLY A CA 1
ATOM 3215 C C . GLY A 1 402 ? -51.226 1.735 54.962 1.00 49.47 402 GLY A C 1
ATOM 3216 O O . GLY A 1 402 ? -52.126 0.952 55.236 1.00 49.47 402 GLY A O 1
ATOM 3217 N N . PHE A 1 403 ? -49.953 1.512 55.312 1.00 38.62 403 PHE A N 1
ATOM 3218 C CA . PHE A 1 403 ? -49.587 0.547 56.366 1.00 38.62 403 PHE A CA 1
ATOM 3219 C C . PHE A 1 403 ? -48.373 1.005 57.193 1.00 38.62 403 PHE A C 1
ATOM 3221 O O . PHE A 1 403 ? -47.372 0.305 57.360 1.00 38.62 403 PHE A O 1
ATOM 3228 N N . ASP A 1 404 ? -48.501 2.184 57.803 1.00 49.78 404 ASP A N 1
ATOM 3229 C CA . ASP A 1 404 ? -47.680 2.562 58.954 1.00 49.78 404 ASP A CA 1
ATOM 3230 C C . ASP A 1 404 ? -47.929 1.588 60.124 1.00 49.78 404 ASP A C 1
ATOM 3232 O O . ASP A 1 404 ? -48.795 1.851 60.954 1.00 49.78 404 ASP A O 1
ATOM 3236 N N . GLN A 1 405 ? -47.183 0.470 60.196 1.00 47.00 405 GLN A N 1
ATOM 3237 C CA . GLN A 1 405 ? -46.553 -0.051 61.435 1.00 47.00 405 GLN A CA 1
ATOM 3238 C C . GLN A 1 405 ? -45.914 -1.450 61.344 1.00 47.00 405 GLN A C 1
ATOM 3240 O O . GLN A 1 405 ? -45.098 -1.769 62.213 1.00 47.00 405 GLN A O 1
ATOM 3245 N N . VAL A 1 406 ? -46.217 -2.289 60.347 1.00 41.97 406 VAL A N 1
ATOM 3246 C CA . VAL A 1 406 ? -45.772 -3.701 60.358 1.00 41.97 406 VAL A CA 1
ATOM 3247 C C . VAL A 1 406 ? -44.566 -3.921 59.431 1.00 41.97 406 VAL A C 1
ATOM 3249 O O . VAL A 1 406 ? -44.551 -3.465 58.298 1.00 41.97 406 VAL A O 1
ATOM 3252 N N . PHE A 1 407 ? -43.539 -4.619 59.934 1.00 38.44 407 PHE A N 1
ATOM 3253 C CA . PHE A 1 407 ? -42.257 -4.918 59.265 1.00 38.44 407 PHE A CA 1
ATOM 3254 C C . PHE A 1 407 ? -41.257 -3.760 59.071 1.00 38.44 407 PHE A C 1
ATOM 3256 O O . PHE A 1 407 ? -40.652 -3.588 58.013 1.00 38.44 407 PHE A O 1
ATOM 3263 N N . LYS A 1 408 ? -40.869 -3.110 60.181 1.00 47.69 408 LYS A N 1
ATOM 3264 C CA . LYS A 1 408 ? -39.521 -2.505 60.325 1.00 47.69 408 LYS A CA 1
ATOM 3265 C C . LYS A 1 408 ? -38.420 -3.584 60.319 1.00 47.69 408 LYS A C 1
ATOM 3267 O O . LYS A 1 408 ? -37.723 -3.782 61.318 1.00 47.69 408 LYS A O 1
ATOM 3272 N N . ASN A 1 409 ? -38.252 -4.299 59.207 1.00 49.16 409 ASN A N 1
ATOM 3273 C CA . ASN A 1 409 ? -37.316 -5.413 59.098 1.00 49.16 409 ASN A CA 1
ATOM 3274 C C . ASN A 1 409 ? -35.866 -4.915 58.919 1.00 49.16 409 ASN A C 1
ATOM 3276 O O . ASN A 1 409 ? -35.296 -4.902 57.827 1.00 49.16 409 ASN A O 1
ATOM 3280 N N . LYS A 1 410 ? -35.252 -4.507 60.039 1.00 56.19 410 LYS A N 1
ATOM 3281 C CA . LYS A 1 410 ? -33.839 -4.090 60.124 1.00 56.19 410 LYS A CA 1
ATOM 3282 C C . LYS A 1 410 ? -32.859 -5.173 59.635 1.00 56.19 410 LYS A C 1
ATOM 3284 O O . LYS A 1 410 ? -31.716 -4.836 59.335 1.00 56.19 410 LYS A O 1
ATOM 3289 N N . GLN A 1 411 ? -33.287 -6.437 59.556 1.00 48.69 411 GLN A N 1
ATOM 3290 C CA . GLN A 1 411 ? -32.495 -7.560 59.049 1.00 48.69 411 GLN A CA 1
ATOM 3291 C C . GLN A 1 411 ? -32.260 -7.430 57.535 1.00 48.69 411 GLN A C 1
ATOM 3293 O O . GLN A 1 411 ? -31.115 -7.429 57.096 1.00 48.69 411 GLN A O 1
ATOM 3298 N N . LEU A 1 412 ? -33.325 -7.211 56.751 1.00 48.91 412 LEU A N 1
ATOM 3299 C CA . LEU A 1 412 ? -33.251 -7.053 55.290 1.00 48.91 412 LEU A CA 1
ATOM 3300 C C . LEU A 1 412 ? -32.384 -5.857 54.881 1.00 48.91 412 LEU A C 1
ATOM 3302 O O . LEU A 1 412 ? -31.557 -5.968 53.980 1.00 48.91 412 LEU A O 1
ATOM 3306 N N . ARG A 1 413 ? -32.501 -4.732 55.597 1.00 51.69 413 ARG A N 1
ATOM 3307 C CA . ARG A 1 413 ? -31.654 -3.553 55.360 1.00 51.69 413 ARG A CA 1
ATOM 3308 C C . ARG A 1 413 ? -30.170 -3.829 55.648 1.00 51.69 413 ARG A C 1
ATOM 3310 O O . ARG A 1 413 ? -29.321 -3.356 54.902 1.00 51.69 413 ARG A O 1
ATOM 3317 N N . LYS A 1 414 ? -29.853 -4.632 56.673 1.00 59.06 414 LYS A N 1
ATOM 3318 C CA . LYS A 1 414 ? -28.475 -5.069 56.968 1.00 59.06 414 LYS A CA 1
ATOM 3319 C C . LYS A 1 414 ? -27.921 -6.046 55.930 1.00 59.06 414 LYS A C 1
ATOM 3321 O O . LYS A 1 414 ? -26.756 -5.914 55.570 1.00 59.06 414 LYS A O 1
ATOM 3326 N N . GLU A 1 415 ? -28.725 -6.990 55.446 1.00 58.91 415 GLU A N 1
ATOM 3327 C CA . GLU A 1 415 ? -28.334 -7.889 54.348 1.00 58.91 415 GLU A CA 1
ATOM 3328 C C . GLU A 1 415 ? -28.042 -7.097 53.067 1.00 58.91 415 GLU A C 1
ATOM 3330 O O . GLU A 1 415 ? -26.989 -7.270 52.458 1.00 58.91 415 GLU A O 1
ATOM 3335 N N . PHE A 1 416 ? -28.907 -6.141 52.712 1.00 50.31 416 PHE A N 1
ATOM 3336 C CA . PHE A 1 416 ? -28.718 -5.294 51.532 1.00 50.31 416 PHE A CA 1
ATOM 3337 C C . PHE A 1 416 ? -27.492 -4.369 51.659 1.00 50.31 416 PHE A C 1
ATOM 3339 O O . PHE A 1 416 ? -26.714 -4.236 50.713 1.00 50.31 416 PHE A O 1
ATOM 3346 N N . GLU A 1 417 ? -27.254 -3.779 52.837 1.00 63.47 417 GLU A N 1
ATOM 3347 C CA . GLU A 1 417 ? -26.030 -3.012 53.119 1.00 63.47 417 GLU A CA 1
ATOM 3348 C C . GLU A 1 417 ? -24.767 -3.896 53.094 1.00 63.47 417 GLU A C 1
ATOM 3350 O O . GLU A 1 417 ? -23.727 -3.445 52.619 1.00 63.47 417 GLU A O 1
ATOM 3355 N N . ASN A 1 418 ? -24.834 -5.157 53.540 1.00 68.00 418 ASN A N 1
ATOM 3356 C CA . ASN A 1 418 ? -23.714 -6.105 53.462 1.00 68.00 418 ASN A CA 1
ATOM 3357 C C . ASN A 1 418 ? -23.426 -6.569 52.027 1.00 68.00 418 ASN A C 1
ATOM 3359 O O . ASN A 1 418 ? -22.258 -6.646 51.646 1.00 68.00 418 ASN A O 1
ATOM 3363 N N . LEU A 1 419 ? -24.457 -6.846 51.224 1.00 59.19 419 LEU A N 1
ATOM 3364 C CA . LEU A 1 419 ? -24.326 -7.147 49.795 1.00 59.19 419 LEU A CA 1
ATOM 3365 C C . LEU A 1 419 ? -23.724 -5.958 49.041 1.00 59.19 419 LEU A C 1
ATOM 3367 O O . LEU A 1 419 ? -22.731 -6.117 48.337 1.00 59.19 419 LEU A O 1
ATOM 3371 N N . THR A 1 420 ? -24.239 -4.750 49.275 1.00 59.91 420 THR A N 1
ATOM 3372 C CA . THR A 1 420 ? -23.710 -3.520 48.663 1.00 59.91 420 THR A CA 1
ATOM 3373 C C . THR A 1 420 ? -22.261 -3.253 49.092 1.00 59.91 420 THR A C 1
ATOM 3375 O O . THR A 1 420 ? -21.443 -2.852 48.271 1.00 59.91 420 THR A O 1
ATOM 3378 N N . ARG A 1 421 ? -21.892 -3.537 50.350 1.00 63.50 421 ARG A N 1
ATOM 3379 C CA . ARG A 1 421 ? -20.509 -3.394 50.849 1.00 63.50 421 ARG A CA 1
ATOM 3380 C C . ARG A 1 421 ? -19.549 -4.471 50.323 1.00 63.50 421 ARG A C 1
ATOM 3382 O O . ARG A 1 421 ? -18.355 -4.211 50.263 1.00 63.50 421 ARG A O 1
ATOM 3389 N N . LYS A 1 422 ? -20.049 -5.650 49.934 1.00 53.34 422 LYS A N 1
ATOM 3390 C CA . LYS A 1 422 ? -19.270 -6.706 49.254 1.00 53.34 422 LYS A CA 1
ATOM 3391 C C . LYS A 1 422 ? -19.130 -6.497 47.741 1.00 53.34 422 LYS A C 1
ATOM 3393 O O . LYS A 1 422 ? -18.238 -7.094 47.151 1.00 53.34 422 LYS A O 1
ATOM 3398 N N . LEU A 1 423 ? -20.015 -5.706 47.130 1.00 47.19 423 LEU A N 1
ATOM 3399 C CA . LEU A 1 423 ? -20.047 -5.433 45.685 1.00 47.19 423 LEU A CA 1
ATOM 3400 C C . LEU A 1 423 ? -19.529 -4.032 45.311 1.00 47.19 423 LEU A C 1
ATOM 3402 O O . LEU A 1 423 ? -19.247 -3.778 44.143 1.00 47.19 423 LEU A O 1
ATOM 3406 N N . GLY A 1 424 ? -19.389 -3.123 46.279 1.00 43.88 424 GLY A N 1
ATOM 3407 C CA . GLY A 1 424 ? -18.632 -1.884 46.107 1.00 43.88 424 GLY A CA 1
ATOM 3408 C C . GLY A 1 424 ? -17.129 -2.160 45.954 1.00 43.88 424 GLY A C 1
ATOM 3409 O O . GLY A 1 424 ? -16.652 -3.193 46.429 1.00 43.88 424 GLY A O 1
ATOM 3410 N N . PRO A 1 425 ? -16.366 -1.258 45.310 1.00 44.28 425 PRO A N 1
ATOM 3411 C CA . PRO A 1 425 ? -14.947 -1.476 45.055 1.00 44.28 425 PRO A CA 1
ATOM 3412 C C . PRO A 1 425 ? -14.173 -1.606 46.372 1.00 44.28 425 PRO A C 1
ATOM 3414 O O . PRO A 1 425 ? -14.084 -0.658 47.156 1.00 44.28 425 PRO A O 1
ATOM 3417 N N . THR A 1 426 ? -13.591 -2.784 46.602 1.00 42.09 426 THR A N 1
ATOM 3418 C CA . THR A 1 426 ? -12.564 -2.979 47.628 1.00 42.09 426 THR A CA 1
ATOM 3419 C C . THR A 1 426 ? -11.377 -2.083 47.299 1.00 42.09 426 THR A C 1
ATOM 3421 O O . THR A 1 426 ? -10.834 -2.177 46.198 1.00 42.09 426 THR A O 1
ATOM 3424 N N . SER A 1 427 ? -11.043 -1.194 48.237 1.00 37.94 427 SER A N 1
ATOM 3425 C CA . SER A 1 427 ? -9.949 -0.217 48.125 1.00 37.94 427 SER A CA 1
ATOM 3426 C C . SER A 1 427 ? -8.568 -0.866 48.139 1.00 37.94 427 SER A C 1
ATOM 3428 O O . SER A 1 427 ? -8.443 -1.936 48.775 1.00 37.94 427 SER A O 1
#

Foldseek 3Di:
DDDDDDDPDPDPPDPDDDDDDDDDDDDDDDDDDDDDDDDDDDDDDDDDDDPVVVVVVVVVVVVVVLVVVLLVLLLVLLLVLLVLVVVLVVFAACVVDPDHDDPPGDHSVNSVVVSLVSLVVSLVSLLVDVLLVLLVLLVVLVVLLVVLVVVLVVLVVVLVVAAQDDPDPPDPGDHNVNSVVSNVVSVVSNVVSVVSSVVSLVVSCVVCVVLVNDDDSVRLCVLSVDPCNSLVSSLSSLVSSLVVSLVVLVVVCVVVVVDLVSVLSSLSSNLSSLVSSLSSLVVSLCCLVPPVLVVLVVQLVVLVVVLVVLVVVCVDDDDPVSNVVSVVSNVVSVVSNVVSVVVNVVSVVVSVVSVVVSVVSVVSSVVSSVSSVVSVVVVVVVVVVVVVVVVVVVVVVVPDPDDPDPDPPVVVVVVVVVVCVVPPDDD